Protein AF-0000000074718152 (afdb_homodimer)

Nearest PDB structures (foldseek):
  7m4s-assembly2_B  TM=8.478E-01  e=3.913E-24  Nostoc sp. PCC 7120 = FACHB-418
  5ig9-assembly2_C  TM=8.740E-01  e=2.166E-23  Microcystis aeruginosa MRC
  7m4s-assembly1_A  TM=8.460E-01  e=6.538E-24  Nostoc sp. PCC 7120 = FACHB-418
  5ig9-assembly4_F  TM=8.994E-01  e=2.822E-22  Microcystis aeruginosa MRC
  7mgv-assembly1_B  TM=8.398E-01  e=7.177E-23  Chryseobacterium gregarium DSM 19109

Solvent-accessible surface area (backbone atoms only — not comparable to full-atom values): 36479 Å² total; per-residue (Å²): 132,54,53,27,34,38,34,37,30,48,72,78,86,47,41,65,61,52,52,52,30,50,54,42,33,38,72,78,34,74,62,41,42,78,43,70,48,27,76,85,40,67,69,36,31,44,42,36,40,41,37,46,58,54,81,44,74,69,46,47,32,37,28,44,90,82,41,78,45,49,32,88,59,38,44,14,35,40,58,56,64,62,90,72,80,69,90,61,89,42,47,69,59,37,51,52,49,50,46,37,52,49,30,42,47,48,52,60,68,32,43,58,76,65,32,78,82,35,47,48,39,37,43,67,86,30,44,68,58,49,57,22,58,71,38,44,56,52,46,36,31,74,50,58,39,31,35,55,45,29,37,38,30,16,40,41,68,59,56,55,50,46,46,71,68,33,88,85,50,44,34,27,39,35,70,66,50,88,39,65,43,85,91,76,37,67,64,66,66,36,80,53,58,78,61,51,44,76,74,38,40,66,68,33,26,59,28,45,31,36,39,28,47,58,75,78,56,68,29,34,34,47,34,38,34,49,70,89,45,77,46,42,32,33,34,45,27,72,76,46,28,91,86,67,72,54,82,48,79,84,68,47,82,79,64,76,50,74,85,36,57,42,80,51,84,74,50,68,70,56,52,52,30,51,52,49,40,36,53,76,43,51,47,32,36,34,37,34,42,34,34,29,61,48,95,83,40,58,34,51,73,50,62,39,62,60,90,70,86,56,62,72,57,26,67,72,65,69,53,60,62,57,53,50,51,27,33,52,59,70,69,46,77,84,68,81,118,130,54,53,26,34,39,32,37,30,48,71,78,85,48,41,65,62,54,52,52,31,49,52,42,34,39,72,75,35,74,62,42,42,77,42,70,48,27,76,84,40,67,70,36,30,45,39,35,40,41,36,47,56,52,81,45,77,68,46,46,33,38,28,46,91,81,42,77,44,50,33,87,59,37,45,11,36,39,57,56,65,61,91,71,80,71,89,63,88,43,47,68,60,38,50,51,51,51,47,37,53,48,29,42,48,48,52,60,69,31,43,59,77,65,33,78,80,34,47,49,40,36,45,68,85,29,44,67,59,49,58,23,57,72,38,43,56,52,46,37,32,74,49,59,37,34,34,55,45,29,35,36,31,16,40,41,69,59,55,53,49,45,45,70,69,32,88,85,49,44,33,28,38,34,70,70,52,88,39,67,42,83,90,74,38,67,64,65,67,35,78,52,57,78,60,52,44,76,74,38,39,67,67,33,26,58,29,44,31,37,38,27,46,58,76,78,58,65,27,33,32,47,32,38,33,49,69,89,45,76,46,42,32,34,35,44,26,71,74,46,26,90,86,68,71,55,83,48,79,85,68,47,79,82,60,76,52,74,84,35,55,42,80,51,85,74,50,67,69,55,51,52,29,51,51,49,40,37,54,75,43,50,46,34,37,32,37,35,41,32,35,30,60,52,93,83,40,56,33,52,73,50,62,39,60,60,90,71,86,56,62,69,56,27,66,72,66,69,52,62,62,56,52,49,52,27,33,52,57,70,68,45,77,84,66,83,118

Sequence (674 aa):
MGKIILCIGNSVSYDCHIDSIEKHVKALDSEAKLVRLDIEVDSNFIQINTGGNPEKATSCFVIVDGERIPSESITSVWYFWMPCYPETDNLLEFMGKEFVTTEWGRVIRSLESYLPNARWINPVSSLDLAMRRPHQLLLAQQVGLTVPKSIITNNPAAVEKLFDEVETGRVVFKTLEQLFVPPNTMVFTKEIKREFVTQSPDSISKRPAIYQELVERISELRITIVGDELFVVRISSQVVGENNHRLDWRTCESKMERNCYSKAQIPESAKRRLLEFHKRAGLVFASYDLLERGEDDIVFLECNPCRVAWLWLEKCLSLTVTEHVACYLLGEHNSHEMGKIILCIGNSVSYDCHIDSIEKHVKALDSEAKLVRLDIEVDSNFIQINTGGNPEKATSCFVIVDGERIPSESITSVWYFWMPCYPETDNLLEFMGKEFVTTEWGRVIRSLESYLPNARWINPVSSLDLAMRRPHQLLLAQQVGLTVPKSIITNNPAAVEKLFDEVETGRVVFKTLEQLFVPPNTMVFTKEIKREFVTQSPDSISKRPAIYQELVERISELRITIVGDELFVVRISSQVVGENNHRLDWRTCESKMERNCYSKAQIPESAKRRLLEFHKRAGLVFASYDLLERGEDDIVFLECNPCRVAWLWLEKCLSLTVTEHVACYLLGEHNSHE

pLDDT: mean 85.92, std 15.7, range [30.72, 98.69]

Secondary structure (DSSP, 8-state):
---EEEEEE-TTTTHHHHHHHHHHHHHH-TT-EEEEEETT-TT-EEEEEEEESTTSPPEEEEEETTEEEEGGGEEEEEEE--PPPP--S-HHHHHHHHHHHHHHHHHHTTHHHH-TT-EEES-HHHHHHHT-HHHHHHHHHHTT-BEEEEEEES-HHHHHHHHHHSTT--EEEE-SS--EETTTEE---EEE-THHHHH-HHHHHTS-EEEEE----SEEEEEEEETTEEEEEEEESTTS-TTTT-S-GGG-SSTT-GGGEEE----HHHHHHHHHHHHHTT-SEEEEEEEEEETTEEEEEEEE-SS---HHHHHHHT--HHHHHHHHHHT------/---EEEEEE-TTTTHHHHHHHHHHHHHH-TT-EEEEEETT-TT-EEEEEEEESTTSPPEEEEEETTEEEEGGGEEEEEEE--PPPP--S-HHHHHHHHHHHHHHHHHHTTHHHH-TT-EEES-HHHHHHHT-HHHHHHHHHHTT-BEEEEEEES-HHHHHHHHHHSTT--EEEE-SS--EETTTEEPPPEEE-THHHHH-HHHHHTS-EEEEE----SEEEEEEEETTEEEEEEEESTTS-TTTT-S-GGG-SSTT-GGGEEE----HHHHHHHHHHHHHTT-SEEEEEEEEEETTEEEEEEEE-SS---HHHHHHHT--HHHHHHHHHHT------

Foldseek 3Di:
DAAEEEEEEAPPDCVVLVVLLQVLLCVVPVRYYYAYQHLPDPQKDKDWDDDDDPPDDIWIWIAGPNDTGTLARHAAYEYAYDDDQDPDPDPVVRVVSVVSVVVVVVVVLCVCVVNVRHHYQFNSVLCPQQLFQVSLVVLLVVLPFAAFDKDWALALVVLLVVLVVAPVSKKKWFARDQDQDPVRDTDDIGIDHSCVSVVCSVVSNVHITMIGDDDDFQWKWKWKAAALDIWIKTFGCCLVNDPPVDSDLVPSPVNPPLPGIETDDADPSVSVSVSVSCVVSRHRIWIWMWGHHDDRRIHGDGIGSHDDDCVSVCVSHVDCVSSSNSCVNSVHDPPPD/DAAEEEEEEAPPDCVVLVVLLQVLLCVVPVRYYYAYQHLPDPQKDKDWDDDDDPPDDIWIWIAGPRDTGTLARHAAYEYAYDDDQDDDPDPVVRVVSVVSVVVVVVVVLCVCVVNVRHHYQFNSVLCPQQLFQVSLVVLLVVLPFAAFDKDWALALVVLLVVLVVAPVSKKKWFARDQDQDPVRDTDDIGIDHSVCSVVCSVVSNVHITMIGDDDDFQWKWKWKAAALDIWIKTFGCCLVNDPPVDSDLVPSPVNPPLPGIETDDADPSVSVSVSVSCVVSRHRIWIWMWGHHDDRRIHGDGIGSHDDDCVSVCVSHVDCPSSSNSCVNSVHDPPPD

Structure (mmCIF, N/CA/C/O backbone):
data_AF-0000000074718152-model_v1
#
loop_
_entity.id
_entity.type
_entity.pdbx_description
1 polymer 'ATP-grasp domain-containing protein'
#
loop_
_atom_site.group_PDB
_atom_site.id
_atom_site.type_symbol
_atom_site.label_atom_id
_atom_site.label_alt_id
_atom_site.label_comp_id
_atom_site.label_asym_id
_atom_site.label_entity_id
_atom_site.label_seq_id
_atom_site.pdbx_PDB_ins_code
_atom_site.Cartn_x
_atom_site.Cartn_y
_atom_site.Cartn_z
_atom_site.occupancy
_atom_site.B_iso_or_equiv
_atom_site.auth_seq_id
_atom_site.auth_comp_id
_atom_site.auth_asym_id
_atom_site.auth_atom_id
_atom_site.pdbx_PDB_model_num
ATOM 1 N N . MET A 1 1 ? -29.859 -6.156 17.375 1 65.62 1 MET A N 1
ATOM 2 C CA . MET A 1 1 ? -29.734 -5.445 16.109 1 65.62 1 MET A CA 1
ATOM 3 C C . MET A 1 1 ? -28.953 -6.273 15.094 1 65.62 1 MET A C 1
ATOM 5 O O . MET A 1 1 ? -28.016 -6.984 15.461 1 65.62 1 MET A O 1
ATOM 9 N N . GLY A 1 2 ? -29.531 -6.371 13.906 1 85.06 2 GLY A N 1
ATOM 10 C CA . GLY A 1 2 ? -28.969 -7.273 12.906 1 85.06 2 GLY A CA 1
ATOM 11 C C . GLY A 1 2 ? -27.562 -6.906 12.484 1 85.06 2 GLY A C 1
ATOM 12 O O . GLY A 1 2 ? -27.141 -5.758 12.641 1 85.06 2 GLY A O 1
ATOM 13 N N . LYS A 1 3 ? -26.828 -7.863 12.188 1 93.25 3 LYS A N 1
ATOM 14 C CA . LYS A 1 3 ? -25.469 -7.688 11.695 1 93.25 3 LYS A CA 1
ATOM 15 C C . LYS A 1 3 ? -25.453 -6.82 10.438 1 93.25 3 LYS A C 1
ATOM 17 O O . LYS A 1 3 ? -26.312 -6.949 9.578 1 93.25 3 LYS A O 1
ATOM 22 N N . ILE A 1 4 ? -24.609 -5.855 10.43 1 97.5 4 ILE A N 1
ATOM 23 C CA . ILE A 1 4 ? -24.438 -5.008 9.25 1 97.5 4 ILE A CA 1
ATOM 24 C C . ILE A 1 4 ? -23.109 -5.344 8.562 1 97.5 4 ILE A C 1
ATOM 26 O O . ILE A 1 4 ? -22.047 -5.25 9.172 1 97.5 4 ILE A O 1
ATOM 30 N N . ILE A 1 5 ? -23.219 -5.719 7.301 1 97.31 5 ILE A N 1
ATOM 31 C CA . ILE A 1 5 ? -22.078 -6.062 6.465 1 97.31 5 ILE A CA 1
ATOM 32 C C . ILE A 1 5 ? -21.844 -4.965 5.43 1 97.31 5 ILE A C 1
ATOM 34 O O . ILE A 1 5 ? -22.719 -4.664 4.625 1 97.31 5 ILE A O 1
ATOM 38 N N . LEU A 1 6 ? -20.641 -4.375 5.473 1 96.69 6 LEU A N 1
ATOM 39 C CA . LEU A 1 6 ? -20.281 -3.369 4.48 1 96.69 6 LEU A CA 1
ATOM 40 C C . LEU A 1 6 ? -19.531 -4.004 3.316 1 96.69 6 LEU A C 1
ATOM 42 O O . LEU A 1 6 ? -18.5 -4.668 3.518 1 96.69 6 LEU A O 1
ATOM 46 N N . CYS A 1 7 ? -20.031 -3.883 2.145 1 93.88 7 CYS A N 1
ATOM 47 C CA . CYS A 1 7 ? -19.375 -4.309 0.919 1 93.88 7 CYS A CA 1
ATOM 48 C C . CYS A 1 7 ? -18.812 -3.111 0.162 1 93.88 7 CYS A C 1
ATOM 50 O O . CYS A 1 7 ? -19.562 -2.236 -0.274 1 93.88 7 CYS A O 1
ATOM 52 N N . ILE A 1 8 ? -17.484 -3.1 0.075 1 91.75 8 ILE A N 1
ATOM 53 C CA . ILE A 1 8 ? -16.828 -2.029 -0.669 1 91.75 8 ILE A CA 1
ATOM 54 C C . ILE A 1 8 ? -16.5 -2.514 -2.078 1 91.75 8 ILE A C 1
ATOM 56 O O . ILE A 1 8 ? -15.656 -3.404 -2.252 1 91.75 8 ILE A O 1
ATOM 60 N N . GLY A 1 9 ? -17.203 -2.02 -3.107 1 78.75 9 GLY A N 1
ATOM 61 C CA . GLY A 1 9 ? -16.984 -2.564 -4.438 1 78.75 9 GLY A CA 1
ATOM 62 C C . GLY A 1 9 ? -17.375 -1.601 -5.547 1 78.75 9 GLY A C 1
ATOM 63 O O . GLY A 1 9 ? -17.719 -0.45 -5.281 1 78.75 9 GLY A O 1
ATOM 64 N N . ASN A 1 10 ? -17 -1.998 -6.82 1 70.31 10 ASN A N 1
ATOM 65 C CA . ASN A 1 10 ? -17.422 -1.25 -8 1 70.31 10 ASN A CA 1
ATOM 66 C C . ASN A 1 10 ? -18.703 -1.818 -8.594 1 70.31 10 ASN A C 1
ATOM 68 O O . ASN A 1 10 ? -19 -3.004 -8.422 1 70.31 10 ASN A O 1
ATOM 72 N N . SER A 1 11 ? -19.703 -0.918 -8.977 1 57.75 11 SER A N 1
ATOM 73 C CA . SER A 1 11 ? -21.031 -1.254 -9.492 1 57.75 11 SER A CA 1
ATOM 74 C C . SER A 1 11 ? -20.953 -2.289 -10.609 1 57.75 11 SER A C 1
ATOM 76 O O . SER A 1 11 ? -21.75 -3.219 -10.656 1 57.75 11 SER A O 1
ATOM 78 N N . VAL A 1 12 ? -20.094 -2.068 -11.594 1 55.31 12 VAL A N 1
ATOM 79 C CA . VAL A 1 12 ? -20.406 -2.676 -12.883 1 55.31 12 VAL A CA 1
ATOM 80 C C . VAL A 1 12 ? -19.938 -4.129 -12.898 1 55.31 12 VAL A C 1
ATOM 82 O O . VAL A 1 12 ? -20.688 -5.027 -13.281 1 55.31 12 VAL A O 1
ATOM 85 N N . SER A 1 13 ? -18.797 -4.395 -12.555 1 53.06 13 SER A N 1
ATOM 86 C CA . SER A 1 13 ? -18.234 -5.668 -13 1 53.06 13 SER A CA 1
ATOM 87 C C . SER A 1 13 ? -18.469 -6.762 -11.961 1 53.06 13 SER A C 1
ATOM 89 O O . SER A 1 13 ? -18.516 -7.945 -12.305 1 53.06 13 SER A O 1
ATOM 91 N N . TYR A 1 14 ? -18.781 -6.379 -10.82 1 60.16 14 TYR A N 1
ATOM 92 C CA . TYR A 1 14 ? -18.797 -7.516 -9.898 1 60.16 14 TYR A CA 1
ATOM 93 C C . TYR A 1 14 ? -20.109 -7.566 -9.133 1 60.16 14 TYR A C 1
ATOM 95 O O . TYR A 1 14 ? -20.172 -8.109 -8.023 1 60.16 14 TYR A O 1
ATOM 103 N N . ASP A 1 15 ? -21 -7.219 -9.805 1 71.94 15 ASP A N 1
ATOM 104 C CA . ASP A 1 15 ? -22.344 -7.137 -9.227 1 71.94 15 ASP A CA 1
ATOM 105 C C . ASP A 1 15 ? -22.922 -8.523 -8.977 1 71.94 15 ASP A C 1
ATOM 107 O O . ASP A 1 15 ? -23.562 -8.758 -7.957 1 71.94 15 ASP A O 1
ATOM 111 N N . CYS A 1 16 ? -22.438 -9.469 -9.773 1 84 16 CYS A N 1
ATOM 112 C CA . CYS A 1 16 ? -23.047 -10.789 -9.617 1 84 16 CYS A CA 1
ATOM 113 C C . CYS A 1 16 ? -22.562 -11.461 -8.336 1 84 16 CYS A C 1
ATOM 115 O O . CYS A 1 16 ? -23.312 -12.18 -7.68 1 84 16 CYS A O 1
ATOM 117 N N . HIS A 1 17 ? -21.328 -11.289 -8.016 1 88.25 17 HIS A N 1
ATOM 118 C CA . HIS A 1 17 ? -20.797 -11.859 -6.777 1 88.25 17 HIS A CA 1
ATOM 119 C C . HIS A 1 17 ? -21.469 -11.227 -5.559 1 88.25 17 HIS A C 1
ATOM 121 O O . HIS A 1 17 ? -21.844 -11.938 -4.617 1 88.25 17 HIS A O 1
ATOM 127 N N . ILE A 1 18 ? -21.656 -9.977 -5.617 1 88.38 18 ILE A N 1
ATOM 128 C CA . ILE A 1 18 ? -22.266 -9.258 -4.504 1 88.38 18 ILE A CA 1
ATOM 129 C C . ILE A 1 18 ? -23.719 -9.727 -4.316 1 88.38 18 ILE A C 1
ATOM 131 O O . ILE A 1 18 ? -24.141 -9.984 -3.191 1 88.38 18 ILE A O 1
ATOM 135 N N . ASP A 1 19 ? -24.391 -9.859 -5.422 1 90.19 19 ASP A N 1
ATOM 136 C CA . ASP A 1 19 ? -25.781 -10.312 -5.375 1 90.19 19 ASP A CA 1
ATOM 137 C C . ASP A 1 19 ? -25.875 -11.711 -4.77 1 90.19 19 ASP A C 1
ATOM 139 O O . ASP A 1 19 ? -26.75 -11.984 -3.951 1 90.19 19 ASP A O 1
ATOM 143 N N . SER A 1 20 ? -24.984 -12.508 -5.215 1 92.31 20 SER A N 1
ATOM 144 C CA . SER A 1 20 ? -25 -13.883 -4.727 1 92.31 20 SER A CA 1
ATOM 145 C C . SER A 1 20 ? -24.703 -13.938 -3.23 1 92.31 20 SER A C 1
ATOM 147 O O . SER A 1 20 ? -25.375 -14.664 -2.492 1 92.31 20 SER A O 1
ATOM 149 N N . ILE A 1 21 ? -23.828 -13.18 -2.75 1 93.06 21 ILE A N 1
ATOM 150 C CA . ILE A 1 21 ? -23.469 -13.148 -1.334 1 93.06 21 ILE A CA 1
ATOM 151 C C . ILE A 1 21 ? -24.641 -12.594 -0.525 1 93.06 21 ILE A C 1
ATOM 153 O O . ILE A 1 21 ? -24.969 -13.117 0.542 1 93.06 21 ILE A O 1
ATOM 157 N N . GLU A 1 22 ? -25.203 -11.57 -1.042 1 93.25 22 GLU A N 1
ATOM 158 C CA . GLU A 1 22 ? -26.344 -10.977 -0.355 1 93.25 22 GLU A CA 1
ATOM 159 C C . GLU A 1 22 ? -27.484 -11.984 -0.176 1 93.25 22 GLU A C 1
ATOM 161 O O . GLU A 1 22 ? -28.094 -12.062 0.893 1 93.25 22 GLU A O 1
ATOM 166 N N . LYS A 1 23 ? -27.734 -12.719 -1.201 1 95.19 23 LYS A N 1
ATOM 167 C CA . LYS A 1 23 ? -28.781 -13.75 -1.135 1 95.19 23 LYS A CA 1
ATOM 168 C C . LYS A 1 23 ? -28.469 -14.773 -0.046 1 95.19 23 LYS A C 1
ATOM 170 O O . LYS A 1 23 ? -29.344 -15.141 0.734 1 95.19 23 LYS A O 1
ATOM 175 N N . HIS A 1 24 ? -27.25 -15.211 0.012 1 96.12 24 HIS A N 1
ATOM 176 C CA . HIS A 1 24 ? -26.859 -16.203 1.011 1 96.12 24 HIS A CA 1
ATOM 177 C C . HIS A 1 24 ? -26.906 -15.609 2.418 1 96.12 24 HIS A C 1
ATOM 179 O O . HIS A 1 24 ? -27.344 -16.281 3.357 1 96.12 24 HIS A O 1
ATOM 185 N N . VAL A 1 25 ? -26.5 -14.398 2.586 1 96.06 25 VAL A N 1
ATOM 186 C CA . VAL A 1 25 ? -26.547 -13.727 3.881 1 96.06 25 VAL A CA 1
ATOM 187 C C . VAL A 1 25 ? -27.969 -13.656 4.395 1 96.06 25 VAL A C 1
ATOM 189 O O . VAL A 1 25 ? -28.25 -14.008 5.543 1 96.06 25 VAL A O 1
ATOM 192 N N . LYS A 1 26 ? -28.875 -13.32 3.533 1 95.75 26 LYS A N 1
ATOM 193 C CA . LYS A 1 26 ? -30.281 -13.203 3.906 1 95.75 26 LYS A CA 1
ATOM 194 C C . LYS A 1 26 ? -30.875 -14.57 4.262 1 95.75 26 LYS A C 1
ATOM 196 O O . LYS A 1 26 ? -31.703 -14.68 5.168 1 95.75 26 LYS A O 1
ATOM 201 N N . ALA A 1 27 ? -30.453 -15.5 3.543 1 95.94 27 ALA A N 1
ATOM 202 C CA . ALA A 1 27 ? -30.938 -16.844 3.801 1 95.94 27 ALA A CA 1
ATOM 203 C C . ALA A 1 27 ? -30.453 -17.359 5.156 1 95.94 27 ALA A C 1
ATOM 205 O O . ALA A 1 27 ? -31.188 -18.062 5.859 1 95.94 27 ALA A O 1
ATOM 206 N N . LEU A 1 28 ? -29.312 -17.016 5.562 1 94.94 28 LEU A N 1
ATOM 207 C CA . LEU A 1 28 ? -28.703 -17.484 6.801 1 94.94 28 LEU A CA 1
ATOM 208 C C . LEU A 1 28 ? -29.172 -16.641 7.988 1 94.94 28 LEU A C 1
ATOM 210 O O . LEU A 1 28 ? -29.359 -17.172 9.086 1 94.94 28 LEU A O 1
ATOM 214 N N . ASP A 1 29 ? -29.297 -15.375 7.789 1 95.75 29 ASP A N 1
ATOM 215 C CA . ASP A 1 29 ? -29.734 -14.414 8.797 1 95.75 29 ASP A CA 1
ATOM 216 C C . ASP A 1 29 ? -30.609 -13.32 8.18 1 95.75 29 ASP A C 1
ATOM 218 O O . ASP A 1 29 ? -30.094 -12.344 7.641 1 95.75 29 ASP A O 1
ATOM 222 N N . SER A 1 30 ? -31.844 -13.414 8.359 1 94.31 30 SER A N 1
ATOM 223 C CA . SER A 1 30 ? -32.812 -12.531 7.719 1 94.31 30 SER A CA 1
ATOM 224 C C . SER A 1 30 ? -32.719 -11.117 8.273 1 94.31 30 SER A C 1
ATOM 226 O O . SER A 1 30 ? -33.188 -10.164 7.645 1 94.31 30 SER A O 1
ATOM 228 N N . GLU A 1 31 ? -32.094 -10.969 9.398 1 95.75 31 GLU A N 1
ATOM 229 C CA . GLU A 1 31 ? -32 -9.656 10.031 1 95.75 31 GLU A CA 1
ATOM 230 C C . GLU A 1 31 ? -30.719 -8.938 9.617 1 95.75 31 GLU A C 1
ATOM 232 O O . GLU A 1 31 ? -30.578 -7.738 9.844 1 95.75 31 GLU A O 1
ATOM 237 N N . ALA A 1 32 ? -29.844 -9.727 9 1 96.38 32 ALA A N 1
ATOM 238 C CA . ALA A 1 32 ? -28.594 -9.125 8.578 1 96.38 32 ALA A CA 1
ATOM 239 C C . ALA A 1 32 ? -28.797 -8.211 7.375 1 96.38 32 ALA A C 1
ATOM 241 O O . ALA A 1 32 ? -29.703 -8.43 6.566 1 96.38 32 ALA A O 1
ATOM 242 N N . LYS A 1 33 ? -27.984 -7.184 7.293 1 95.38 33 LYS A N 1
ATOM 243 C CA . LYS A 1 33 ? -28.078 -6.215 6.203 1 95.38 33 LYS A CA 1
ATOM 244 C C . LYS A 1 33 ? -26.719 -6.062 5.504 1 95.38 33 LYS A C 1
ATOM 246 O O . LYS A 1 33 ? -25.688 -5.902 6.156 1 95.38 33 LYS A O 1
ATOM 251 N N . LEU A 1 34 ? -26.766 -6.18 4.199 1 94.19 34 LEU A N 1
ATOM 252 C CA . LEU A 1 34 ? -25.594 -5.887 3.383 1 94.19 34 LEU A CA 1
ATOM 253 C C . LEU A 1 34 ? -25.672 -4.484 2.793 1 94.19 34 LEU A C 1
ATOM 255 O O . LEU A 1 34 ? -26.641 -4.152 2.104 1 94.19 34 LEU A O 1
ATOM 259 N N . VAL A 1 35 ? -24.719 -3.68 3.102 1 94.5 35 VAL A N 1
ATOM 260 C CA . VAL A 1 35 ? -24.641 -2.307 2.617 1 94.5 35 VAL A CA 1
ATOM 261 C C . VAL A 1 35 ? -23.531 -2.199 1.559 1 94.5 35 VAL A C 1
ATOM 263 O O . VAL A 1 35 ? -22.375 -2.516 1.825 1 94.5 35 VAL A O 1
ATOM 266 N N . ARG A 1 36 ? -23.938 -1.733 0.403 1 92.06 36 ARG A N 1
ATOM 267 C CA . ARG A 1 36 ? -22.984 -1.629 -0.701 1 92.06 36 ARG A CA 1
ATOM 268 C C . ARG A 1 36 ? -22.469 -0.201 -0.85 1 92.06 36 ARG A C 1
ATOM 270 O O . ARG A 1 36 ? -23.203 0.689 -1.273 1 92.06 36 ARG A O 1
ATOM 277 N N . LEU A 1 37 ? -21.266 0.008 -0.509 1 92.81 37 LEU A N 1
ATOM 278 C CA . LEU A 1 37 ? -20.609 1.281 -0.785 1 92.81 37 LEU A CA 1
ATOM 279 C C . LEU A 1 37 ? -19.906 1.251 -2.141 1 92.81 37 LEU A C 1
ATOM 281 O O . LEU A 1 37 ? -18.875 0.583 -2.301 1 92.81 37 LEU A O 1
ATOM 285 N N . ASP A 1 38 ? -20.469 1.924 -3.053 1 89.12 38 ASP A N 1
ATOM 286 C CA . ASP A 1 38 ? -19.953 2.039 -4.41 1 89.12 38 ASP A CA 1
ATOM 287 C C . ASP A 1 38 ? -19.406 3.445 -4.676 1 89.12 38 ASP A C 1
ATOM 289 O O . ASP A 1 38 ? -20.172 4.414 -4.68 1 89.12 38 ASP A O 1
ATOM 293 N N . ILE A 1 39 ? -18.141 3.525 -4.969 1 85.88 39 ILE A N 1
ATOM 294 C CA . ILE A 1 39 ? -17.484 4.828 -5.07 1 85.88 39 ILE A CA 1
ATOM 295 C C . ILE A 1 39 ? -17.922 5.523 -6.359 1 85.88 39 ILE A C 1
ATOM 297 O O . ILE A 1 39 ? -17.703 6.727 -6.52 1 85.88 39 ILE A O 1
ATOM 301 N N . GLU A 1 40 ? -18.516 4.758 -7.234 1 84.06 40 GLU A N 1
ATOM 302 C CA . GLU A 1 40 ? -18.953 5.328 -8.508 1 84.06 40 GLU A CA 1
ATOM 303 C C . GLU A 1 40 ? -20.375 5.883 -8.414 1 84.06 40 GLU A C 1
ATOM 305 O O . GLU A 1 40 ? -20.859 6.508 -9.359 1 84.06 40 GLU A O 1
ATOM 310 N N . VAL A 1 41 ? -21 5.621 -7.348 1 88 41 VAL A N 1
ATOM 311 C CA . VAL A 1 41 ? -22.359 6.133 -7.129 1 88 41 VAL A CA 1
ATOM 312 C C . VAL A 1 41 ? -22.281 7.473 -6.398 1 88 41 VAL A C 1
ATOM 314 O O . VAL A 1 41 ? -21.844 7.535 -5.246 1 88 41 VAL A O 1
ATOM 317 N N . ASP A 1 42 ? -22.797 8.492 -6.957 1 85.75 42 ASP A N 1
ATOM 318 C CA . ASP A 1 42 ? -22.641 9.859 -6.48 1 85.75 42 ASP A CA 1
ATOM 319 C C . ASP A 1 42 ? -23.344 10.062 -5.145 1 85.75 42 ASP A C 1
ATOM 321 O O . ASP A 1 42 ? -23 10.977 -4.387 1 85.75 42 ASP A O 1
ATOM 325 N N . SER A 1 43 ? -24.328 9.195 -4.859 1 90.44 43 SER A N 1
ATOM 326 C CA . SER A 1 43 ? -25.094 9.383 -3.637 1 90.44 43 SER A CA 1
ATOM 327 C C . SER A 1 43 ? -24.531 8.562 -2.488 1 90.44 43 SER A C 1
ATOM 329 O O . SER A 1 43 ? -25.109 8.523 -1.398 1 90.44 43 SER A O 1
ATOM 331 N N . ASN A 1 44 ? -23.453 7.855 -2.732 1 93.69 44 ASN A N 1
ATOM 332 C CA . ASN A 1 44 ? -22.734 7.168 -1.664 1 93.69 44 ASN A CA 1
ATOM 333 C C . ASN A 1 44 ? -21.656 8.062 -1.053 1 93.69 44 ASN A C 1
ATOM 335 O O . ASN A 1 44 ? -20.844 8.641 -1.773 1 93.69 44 ASN A O 1
ATOM 339 N N . PHE A 1 45 ? -21.734 8.203 0.261 1 96.12 45 PHE A N 1
ATOM 340 C CA . PHE A 1 45 ? -20.797 9.102 0.935 1 96.12 45 PHE A CA 1
ATOM 341 C C . PHE A 1 45 ? -20.094 8.391 2.082 1 96.12 45 PHE A C 1
ATOM 343 O O . PHE A 1 45 ? -20.625 7.418 2.633 1 96.12 45 PHE A O 1
ATOM 350 N N . ILE A 1 46 ? -18.969 8.859 2.379 1 97.12 46 ILE A N 1
ATOM 351 C CA . ILE A 1 46 ? -18.25 8.531 3.6 1 97.12 46 ILE A CA 1
ATOM 352 C C . ILE A 1 46 ? -17.938 9.805 4.379 1 97.12 46 ILE A C 1
ATOM 354 O O . ILE A 1 46 ? -17.75 10.867 3.789 1 97.12 46 ILE A O 1
ATOM 358 N N . GLN A 1 47 ? -17.953 9.688 5.625 1 97.12 47 GLN A N 1
ATOM 359 C CA . GLN A 1 47 ? -17.625 10.844 6.453 1 97.12 47 GLN A CA 1
ATOM 360 C C . GLN A 1 47 ? -16.844 10.43 7.695 1 97.12 47 GLN A C 1
ATOM 362 O O . GLN A 1 47 ? -17.281 9.547 8.445 1 97.12 47 GLN A O 1
ATOM 367 N N . ILE A 1 48 ? -15.758 11.016 7.852 1 96.75 48 ILE A N 1
ATOM 368 C CA . ILE A 1 48 ? -14.922 10.891 9.039 1 96.75 48 ILE A CA 1
ATOM 369 C C . ILE A 1 48 ? -14.797 12.25 9.727 1 96.75 48 ILE A C 1
ATOM 371 O O . ILE A 1 48 ? -14.383 13.227 9.109 1 96.75 48 ILE A O 1
ATOM 375 N N . ASN A 1 49 ? -15.195 12.297 10.891 1 94.5 49 ASN A N 1
ATOM 376 C CA . ASN A 1 49 ? -15.086 13.508 11.695 1 94.5 49 ASN A CA 1
ATOM 377 C C . ASN A 1 49 ? -13.977 13.383 12.742 1 94.5 49 ASN A C 1
ATOM 379 O O . ASN A 1 49 ? -13.891 12.367 13.438 1 94.5 49 ASN A O 1
ATOM 383 N N . THR A 1 50 ? -13.148 14.367 12.609 1 89.12 50 THR A N 1
ATOM 384 C CA . THR A 1 50 ? -12.125 14.461 13.641 1 89.12 50 THR A CA 1
ATOM 385 C C . THR A 1 50 ? -12.078 15.867 14.227 1 89.12 50 THR A C 1
ATOM 387 O O . THR A 1 50 ? -12.57 16.812 13.617 1 89.12 50 THR A O 1
ATOM 390 N N . GLY A 1 51 ? -11.477 15.93 15.367 1 80.56 51 GLY A N 1
ATOM 391 C CA . GLY A 1 51 ? -11.219 17.297 15.758 1 80.56 51 GLY A CA 1
ATOM 392 C C . GLY A 1 51 ? -11.602 17.594 17.203 1 80.56 51 GLY A C 1
ATOM 393 O O . GLY A 1 51 ? -12.398 16.859 17.797 1 80.56 51 GLY A O 1
ATOM 394 N N . GLY A 1 52 ? -11.109 18.594 17.781 1 63.31 52 GLY A N 1
ATOM 395 C CA . GLY A 1 52 ? -11.234 19.219 19.078 1 63.31 52 GLY A CA 1
ATOM 396 C C . GLY A 1 52 ? -10.352 18.578 20.141 1 63.31 52 GLY A C 1
ATOM 397 O O . GLY A 1 52 ? -9.281 18.062 19.828 1 63.31 52 GLY A O 1
ATOM 398 N N . ASN A 1 53 ? -10.844 18.719 21.344 1 59.25 53 ASN A N 1
ATOM 399 C CA . ASN A 1 53 ? -10.148 18.203 22.516 1 59.25 53 ASN A CA 1
ATOM 400 C C . ASN A 1 53 ? -10.141 16.672 22.516 1 59.25 53 ASN A C 1
ATOM 402 O O . ASN A 1 53 ? -11.086 16.031 22.047 1 59.25 53 ASN A O 1
ATOM 406 N N . PRO A 1 54 ? -8.828 16.062 22.609 1 58.69 54 PRO A N 1
ATOM 407 C CA . PRO A 1 54 ? -8.672 14.602 22.672 1 58.69 54 PRO A CA 1
ATOM 408 C C . PRO A 1 54 ? -9.891 13.906 23.25 1 58.69 54 PRO A C 1
ATOM 410 O O . PRO A 1 54 ? -10.117 12.719 23 1 58.69 54 PRO A O 1
ATOM 413 N N . GLU A 1 55 ? -10.672 14.695 23.953 1 55.06 55 GLU A N 1
ATOM 414 C CA . GLU A 1 55 ? -11.82 14.055 24.578 1 55.06 55 GLU A CA 1
ATOM 415 C C . GLU A 1 55 ? -12.945 13.82 23.578 1 55.06 55 GLU A C 1
ATOM 417 O O . GLU A 1 55 ? -13.867 13.047 23.828 1 55.06 55 GLU A O 1
ATOM 422 N N . LYS A 1 56 ? -12.812 14.695 22.531 1 62.12 56 LYS A N 1
ATOM 423 C CA . LYS A 1 56 ? -13.914 14.523 21.594 1 62.12 56 LYS A CA 1
ATOM 424 C C . LYS A 1 56 ? -13.648 13.367 20.641 1 62.12 56 LYS A C 1
ATOM 426 O O . LYS A 1 56 ? -12.523 13.195 20.172 1 62.12 56 LYS A O 1
ATOM 431 N N . ALA A 1 57 ? -14.641 12.523 20.531 1 67.75 57 ALA A N 1
ATOM 432 C CA . ALA A 1 57 ? -14.547 11.211 19.906 1 67.75 57 ALA A CA 1
ATOM 433 C C . ALA A 1 57 ? -14.539 11.336 18.375 1 67.75 57 ALA A C 1
ATOM 435 O O . ALA A 1 57 ? -15.188 12.219 17.828 1 67.75 57 ALA A O 1
ATOM 436 N N . THR A 1 58 ? -13.586 10.859 17.656 1 85.88 58 THR A N 1
ATOM 437 C CA . THR A 1 58 ? -13.586 10.594 16.219 1 85.88 58 THR A CA 1
ATOM 438 C C . THR A 1 58 ? -14.789 9.734 15.828 1 85.88 58 THR A C 1
ATOM 440 O O . THR A 1 58 ? -15.203 8.859 16.594 1 85.88 58 THR A O 1
ATOM 443 N N . SER A 1 59 ? -15.516 10.203 14.836 1 92.38 59 SER A N 1
ATOM 444 C CA . SER A 1 59 ? -16.594 9.367 14.32 1 92.38 59 SER A CA 1
ATOM 445 C C . SER A 1 59 ? -16.406 9.055 12.844 1 92.38 59 SER A C 1
ATOM 447 O O . SER A 1 59 ? -15.703 9.781 12.141 1 92.38 59 SER A O 1
ATOM 449 N N . CYS A 1 60 ? -16.969 7.961 12.453 1 96 60 CYS A N 1
ATOM 450 C CA . CYS A 1 60 ? -16.922 7.504 11.07 1 96 60 CYS A CA 1
ATOM 451 C C . CYS A 1 60 ? -18.234 6.848 10.672 1 96 60 CYS A C 1
ATOM 453 O O . CYS A 1 60 ? -18.781 6.035 11.422 1 96 60 CYS A O 1
ATOM 455 N N . PHE A 1 61 ? -18.781 7.254 9.547 1 96.31 61 PHE A N 1
ATOM 456 C CA . PHE A 1 61 ? -19.969 6.586 9.039 1 96.31 61 PHE A CA 1
ATOM 457 C C . PHE A 1 61 ? -20.031 6.656 7.52 1 96.31 61 PHE A C 1
ATOM 459 O O . PHE A 1 61 ? -19.344 7.469 6.902 1 96.31 61 PHE A O 1
ATOM 466 N N . VAL A 1 62 ? -20.781 5.773 6.934 1 96.31 62 VAL A N 1
ATOM 467 C CA . VAL A 1 62 ? -21.094 5.801 5.508 1 96.31 62 VAL A CA 1
ATOM 468 C C . VAL A 1 62 ? -22.578 6.145 5.312 1 96.31 62 VAL A C 1
ATOM 470 O O . VAL A 1 62 ? -23.391 5.93 6.207 1 96.31 62 VAL A O 1
ATOM 473 N N . ILE A 1 63 ? -22.812 6.781 4.207 1 96.5 63 ILE A N 1
ATOM 474 C CA . ILE A 1 63 ? -24.188 7.055 3.797 1 96.5 63 ILE A CA 1
ATOM 475 C C . ILE A 1 63 ? -24.469 6.375 2.459 1 96.5 63 ILE A C 1
ATOM 477 O O . ILE A 1 63 ? -23.859 6.699 1.445 1 96.5 63 ILE A O 1
ATOM 481 N N . VAL A 1 64 ? -25.328 5.461 2.498 1 94.31 64 VAL A N 1
ATOM 482 C CA . VAL A 1 64 ? -25.719 4.711 1.312 1 94.31 64 VAL A CA 1
ATOM 483 C C . VAL A 1 64 ? -27.25 4.727 1.185 1 94.31 64 VAL A C 1
ATOM 485 O O . VAL A 1 64 ? -27.953 4.41 2.141 1 94.31 64 VAL A O 1
ATOM 488 N N . ASP A 1 65 ? -27.734 5.129 0.003 1 88.75 65 ASP A N 1
ATOM 489 C CA . ASP A 1 65 ? -29.172 5.23 -0.266 1 88.75 65 ASP A CA 1
ATOM 490 C C . ASP A 1 65 ? -29.859 6.086 0.792 1 88.75 65 ASP A C 1
ATOM 492 O O . ASP A 1 65 ? -30.938 5.719 1.285 1 88.75 65 ASP A O 1
ATOM 496 N N . GLY A 1 66 ? -29.172 7.031 1.25 1 91.62 66 GLY A N 1
ATOM 497 C CA . GLY A 1 66 ? -29.75 7.988 2.186 1 91.62 66 GLY A CA 1
ATOM 498 C C . GLY A 1 66 ? -29.656 7.535 3.631 1 91.62 66 GLY A C 1
ATOM 499 O O . GLY A 1 66 ? -30.016 8.281 4.543 1 91.62 66 GLY A O 1
ATOM 500 N N . GLU A 1 67 ? -29.203 6.387 3.832 1 95 67 GLU A N 1
ATOM 501 C CA . GLU A 1 67 ? -29.109 5.855 5.188 1 95 67 GLU A CA 1
ATOM 502 C C . GLU A 1 67 ? -27.703 6.031 5.75 1 95 67 GLU A C 1
ATOM 504 O O . GLU A 1 67 ? -26.719 5.684 5.094 1 95 67 GLU A O 1
ATOM 509 N N . ARG A 1 68 ? -27.672 6.559 6.93 1 96.62 68 ARG A N 1
ATOM 510 C CA . ARG A 1 68 ? -26.406 6.73 7.641 1 96.62 68 ARG A CA 1
ATOM 511 C C . ARG A 1 68 ? -26.078 5.488 8.461 1 96.62 68 ARG A C 1
ATOM 513 O O . ARG A 1 68 ? -26.859 5.055 9.297 1 96.62 68 ARG A O 1
ATOM 520 N N . ILE A 1 69 ? -24.953 4.938 8.266 1 96.94 69 ILE A N 1
ATOM 521 C CA . ILE A 1 69 ? -24.5 3.736 8.969 1 96.94 69 ILE A CA 1
ATOM 522 C C . ILE A 1 69 ? -23.203 4.027 9.719 1 96.94 69 ILE A C 1
ATOM 524 O O . ILE A 1 69 ? -22.141 4.121 9.117 1 96.94 69 ILE A O 1
ATOM 528 N N . PRO A 1 70 ? -23.297 4.09 11.047 1 96.44 70 PRO A N 1
ATOM 529 C CA . PRO A 1 70 ? -22.094 4.332 11.828 1 96.44 70 PRO A CA 1
ATOM 530 C C . PRO A 1 70 ? -21.109 3.162 11.773 1 96.44 70 PRO A C 1
ATOM 532 O O . PRO A 1 70 ? -21.531 2.002 11.734 1 96.44 70 PRO A O 1
ATOM 535 N N . SER A 1 71 ? -19.859 3.508 11.82 1 94.94 71 SER A N 1
ATOM 536 C CA . SER A 1 71 ? -18.828 2.496 11.719 1 94.94 71 SER A CA 1
ATOM 537 C C . SER A 1 71 ? -18.938 1.466 12.836 1 94.94 71 SER A C 1
ATOM 539 O O . SER A 1 71 ? -18.688 0.279 12.625 1 94.94 71 SER A O 1
ATOM 541 N N . GLU A 1 72 ? -19.375 1.836 14.016 1 93.69 72 GLU A N 1
ATOM 542 C CA . GLU A 1 72 ? -19.469 0.962 15.18 1 93.69 72 GLU A CA 1
ATOM 543 C C . GLU A 1 72 ? -20.516 -0.129 14.969 1 93.69 72 GLU A C 1
ATOM 545 O O . GLU A 1 72 ? -20.484 -1.165 15.633 1 93.69 72 GLU A O 1
ATOM 550 N N . SER A 1 73 ? -21.438 0.163 14.062 1 96.25 73 SER A N 1
ATOM 551 C CA . SER A 1 73 ? -22.5 -0.797 13.828 1 96.25 73 SER A CA 1
ATOM 552 C C . SER A 1 73 ? -22.094 -1.843 12.797 1 96.25 73 SER A C 1
ATOM 554 O O . SER A 1 73 ? -22.766 -2.867 12.641 1 96.25 73 SER A O 1
ATOM 556 N N . ILE A 1 74 ? -21.031 -1.609 12.109 1 97.5 74 ILE A N 1
ATOM 557 C CA . ILE A 1 74 ? -20.578 -2.516 11.062 1 97.5 74 ILE A CA 1
ATOM 558 C C . ILE A 1 74 ? -19.828 -3.695 11.68 1 97.5 74 ILE A C 1
ATOM 560 O O . ILE A 1 74 ? -18.828 -3.506 12.375 1 97.5 74 ILE A O 1
ATOM 564 N N . THR A 1 75 ? -20.281 -4.895 11.383 1 97.56 75 THR A N 1
ATOM 565 C CA . THR A 1 75 ? -19.719 -6.074 12.023 1 97.56 75 THR A CA 1
ATOM 566 C C . THR A 1 75 ? -18.688 -6.734 11.109 1 97.56 75 THR A C 1
ATOM 568 O O . THR A 1 75 ? -17.812 -7.457 11.578 1 97.56 75 THR A O 1
ATOM 571 N N . SER A 1 76 ? -18.844 -6.543 9.828 1 97.75 76 SER A N 1
ATOM 572 C CA . SER A 1 76 ? -17.906 -7.125 8.875 1 97.75 76 SER A CA 1
ATOM 573 C C . SER A 1 76 ? -17.797 -6.281 7.613 1 97.75 76 SER A C 1
ATOM 575 O O . SER A 1 76 ? -18.703 -5.492 7.312 1 97.75 76 SER A O 1
ATOM 577 N N . VAL A 1 77 ? -16.672 -6.441 6.953 1 96.94 77 VAL A N 1
ATOM 578 C CA . VAL A 1 77 ? -16.406 -5.719 5.711 1 96.94 77 VAL A CA 1
ATOM 579 C C . VAL A 1 77 ? -15.914 -6.691 4.641 1 96.94 77 VAL A C 1
ATOM 581 O O . VAL A 1 77 ? -14.984 -7.461 4.879 1 96.94 77 VAL A O 1
ATOM 584 N N . TRP A 1 78 ? -16.547 -6.703 3.527 1 94.38 78 TRP A N 1
ATOM 585 C CA . TRP A 1 78 ? -16.062 -7.383 2.334 1 94.38 78 TRP A CA 1
ATOM 586 C C . TRP A 1 78 ? -15.422 -6.395 1.366 1 94.38 78 TRP A C 1
ATOM 588 O O . TRP A 1 78 ? -16.125 -5.633 0.692 1 94.38 78 TRP A O 1
ATOM 598 N N . TYR A 1 79 ? -14.102 -6.406 1.396 1 91.69 79 TYR A N 1
ATOM 599 C CA . TYR A 1 79 ? -13.344 -5.543 0.494 1 91.69 79 TYR A CA 1
ATOM 600 C C . TYR A 1 79 ? -13.242 -6.16 -0.895 1 91.69 79 TYR A C 1
ATOM 602 O O . TYR A 1 79 ? -12.43 -7.059 -1.125 1 91.69 79 TYR A O 1
ATOM 610 N N . PHE A 1 80 ? -14.039 -5.66 -1.81 1 83.06 80 PHE A N 1
ATOM 611 C CA . PHE A 1 80 ? -14.156 -6.215 -3.152 1 83.06 80 PHE A CA 1
ATOM 612 C C . PHE A 1 80 ? -13.891 -5.148 -4.207 1 83.06 80 PHE A C 1
ATOM 614 O O . PHE A 1 80 ? -14.273 -5.309 -5.367 1 83.06 80 PHE A O 1
ATOM 621 N N . TRP A 1 81 ? -13.195 -4.117 -3.865 1 75.75 81 TRP A N 1
ATOM 622 C CA . TRP A 1 81 ? -12.977 -2.984 -4.758 1 75.75 81 TRP A CA 1
ATOM 623 C C . TRP A 1 81 ? -11.852 -3.279 -5.746 1 75.75 81 TRP A C 1
ATOM 625 O O . TRP A 1 81 ? -10.75 -3.656 -5.348 1 75.75 81 TRP A O 1
ATOM 635 N N . MET A 1 82 ? -12.227 -3.172 -7.105 1 68.12 82 MET A N 1
ATOM 636 C CA . MET A 1 82 ? -11.305 -3.34 -8.219 1 68.12 82 MET A CA 1
ATOM 637 C C . MET A 1 82 ? -11.227 -2.07 -9.062 1 68.12 82 MET A C 1
ATOM 639 O O . MET A 1 82 ? -12.039 -1.864 -9.961 1 68.12 82 MET A O 1
ATOM 643 N N . PRO A 1 83 ? -10.25 -1.214 -8.672 1 65.81 83 PRO A N 1
ATOM 644 C CA . PRO A 1 83 ? -10.211 -0.028 -9.531 1 65.81 83 PRO A CA 1
ATOM 645 C C . PRO A 1 83 ? -10 -0.373 -11 1 65.81 83 PRO A C 1
ATOM 647 O O . PRO A 1 83 ? -9.219 -1.277 -11.32 1 65.81 83 PRO A O 1
ATOM 650 N N . CYS A 1 84 ? -10.953 0.14 -11.844 1 63.22 84 CYS A N 1
ATOM 651 C CA . CYS A 1 84 ? -10.852 -0.063 -13.289 1 63.22 84 CYS A CA 1
ATOM 652 C C . CYS A 1 84 ? -9.992 1.02 -13.93 1 63.22 84 CYS A C 1
ATOM 654 O O . CYS A 1 84 ? -9.93 2.145 -13.43 1 63.22 84 CYS A O 1
ATOM 656 N N . TYR A 1 85 ? -9.266 0.594 -14.883 1 65.81 85 TYR A N 1
ATOM 657 C CA . TYR A 1 85 ? -8.562 1.588 -15.688 1 65.81 85 TYR A CA 1
ATOM 658 C C . TYR A 1 85 ? -9.547 2.475 -16.438 1 65.81 85 TYR A C 1
ATOM 660 O O . TYR A 1 85 ? -10.5 1.98 -17.047 1 65.81 85 TYR A O 1
ATOM 668 N N . PRO A 1 86 ? -9.266 3.746 -16.297 1 72.25 86 PRO A N 1
ATOM 669 C CA . PRO A 1 86 ? -10.156 4.652 -17.031 1 72.25 86 PRO A CA 1
ATOM 670 C C . PRO A 1 86 ? -10.117 4.434 -18.547 1 72.25 86 PRO A C 1
ATOM 672 O O . PRO A 1 86 ? -9.039 4.301 -19.125 1 72.25 86 PRO A O 1
ATOM 675 N N . GLU A 1 87 ? -11.266 4.312 -19.062 1 76.81 87 GLU A N 1
ATOM 676 C CA . GLU A 1 87 ? -11.359 4.195 -20.516 1 76.81 87 GLU A CA 1
ATOM 677 C C . GLU A 1 87 ? -11.367 5.57 -21.188 1 76.81 87 GLU A C 1
ATOM 679 O O . GLU A 1 87 ? -12.43 6.18 -21.344 1 76.81 87 GLU A O 1
ATOM 684 N N . THR A 1 88 ? -10.258 6.047 -21.516 1 81.81 88 THR A N 1
ATOM 685 C CA . THR A 1 88 ? -10.133 7.328 -22.203 1 81.81 88 THR A CA 1
ATOM 686 C C . THR A 1 88 ? -8.812 7.402 -22.969 1 81.81 88 THR A C 1
ATOM 688 O O . THR A 1 88 ? -7.836 6.754 -22.594 1 81.81 88 THR A O 1
ATOM 691 N N . ASP A 1 89 ? -8.922 8.125 -24 1 81.56 89 ASP A N 1
ATOM 692 C CA . ASP A 1 89 ? -7.707 8.359 -24.781 1 81.56 89 ASP A CA 1
ATOM 693 C C . ASP A 1 89 ? -7.109 9.727 -24.469 1 81.56 89 ASP A C 1
ATOM 695 O O . ASP A 1 89 ? -6.105 10.125 -25.062 1 81.56 89 ASP A O 1
ATOM 699 N N . ASN A 1 90 ? -7.727 10.352 -23.578 1 85.88 90 ASN A N 1
ATOM 700 C CA . ASN A 1 90 ? -7.281 11.68 -23.188 1 85.88 90 ASN A CA 1
ATOM 701 C C . ASN A 1 90 ? -6.504 11.648 -21.875 1 85.88 90 ASN A C 1
ATOM 703 O O . ASN A 1 90 ? -7.012 11.164 -20.859 1 85.88 90 ASN A O 1
ATOM 707 N N . LEU A 1 91 ? -5.316 12.18 -21.938 1 84.38 91 LEU A N 1
ATOM 708 C CA . LEU A 1 91 ? -4.418 12.109 -20.781 1 84.38 91 LEU A CA 1
ATOM 709 C C . LEU A 1 91 ? -5.016 12.844 -19.594 1 84.38 91 LEU A C 1
ATOM 711 O O . LEU A 1 91 ? -4.969 12.344 -18.469 1 84.38 91 LEU A O 1
ATOM 715 N N . LEU A 1 92 ? -5.539 13.992 -19.828 1 83.25 92 LEU A N 1
ATOM 716 C CA . LEU A 1 92 ? -6.09 14.781 -18.734 1 83.25 92 LEU A CA 1
ATOM 717 C C . LEU A 1 92 ? -7.273 14.07 -18.094 1 83.25 92 LEU A C 1
ATOM 719 O O . LEU A 1 92 ? -7.402 14.055 -16.859 1 83.25 92 LEU A O 1
ATOM 723 N N . GLU A 1 93 ? -8.055 13.531 -18.891 1 85.56 93 GLU A N 1
ATOM 724 C CA . GLU A 1 93 ? -9.18 12.766 -18.391 1 85.56 93 GLU A CA 1
ATOM 725 C C . GLU A 1 93 ? -8.711 11.531 -17.609 1 85.56 93 GLU A C 1
ATOM 727 O O . GLU A 1 93 ? -9.258 11.203 -16.562 1 85.56 93 GLU A O 1
ATOM 732 N N . PHE A 1 94 ? -7.727 11 -18.156 1 85.06 94 PHE A N 1
ATOM 733 C CA . PHE A 1 94 ? -7.133 9.836 -17.5 1 85.06 94 PHE A CA 1
ATOM 734 C C . PHE A 1 94 ? -6.609 10.203 -16.125 1 85.06 94 PHE A C 1
ATOM 736 O O . PHE A 1 94 ? -6.926 9.531 -15.133 1 85.06 94 PHE A O 1
ATOM 743 N N . MET A 1 95 ? -5.949 11.195 -16.094 1 83.38 95 MET A N 1
ATOM 744 C CA . MET A 1 95 ? -5.348 11.641 -14.836 1 83.38 95 MET A CA 1
ATOM 745 C C . MET A 1 95 ? -6.422 12.023 -13.82 1 83.38 95 MET A C 1
ATOM 747 O O . MET A 1 95 ? -6.273 11.75 -12.633 1 83.38 95 MET A O 1
ATOM 751 N N . GLY A 1 96 ? -7.43 12.625 -14.297 1 84.31 96 GLY A N 1
ATOM 752 C CA . GLY A 1 96 ? -8.539 12.969 -13.422 1 84.31 96 GLY A CA 1
ATOM 753 C C . GLY A 1 96 ? -9.203 11.758 -12.789 1 84.31 96 GLY A C 1
ATOM 754 O O . GLY A 1 96 ? -9.453 11.742 -11.578 1 84.31 96 GLY A O 1
ATOM 755 N N . LYS A 1 97 ? -9.391 10.812 -13.586 1 85 97 LYS A N 1
ATOM 756 C CA . LYS A 1 97 ? -10.023 9.594 -13.102 1 85 97 LYS A CA 1
ATOM 757 C C . LYS A 1 97 ? -9.102 8.844 -12.141 1 85 97 LYS A C 1
ATOM 759 O O . LYS A 1 97 ? -9.555 8.305 -11.125 1 85 97 LYS A O 1
ATOM 764 N N . GLU A 1 98 ? -7.918 8.812 -12.492 1 84.38 98 GLU A N 1
ATOM 765 C CA . GLU A 1 98 ? -6.93 8.188 -11.617 1 84.38 98 GLU A CA 1
ATOM 766 C C . GLU A 1 98 ? -6.855 8.906 -10.266 1 84.38 98 GLU A C 1
ATOM 768 O O . GLU A 1 98 ? -6.703 8.266 -9.227 1 84.38 98 GLU A O 1
ATOM 773 N N . PHE A 1 99 ? -6.969 10.156 -10.383 1 86.94 99 PHE A N 1
ATOM 774 C CA . PHE A 1 99 ? -6.918 10.953 -9.156 1 86.94 99 PHE A CA 1
ATOM 775 C C . PHE A 1 99 ? -8.086 10.609 -8.242 1 86.94 99 PHE A C 1
ATOM 777 O O . PHE A 1 99 ? -7.898 10.422 -7.039 1 86.94 99 PHE A O 1
ATOM 784 N N . VAL A 1 100 ? -9.203 10.484 -8.75 1 88.56 100 VAL A N 1
ATOM 785 C CA . VAL A 1 100 ? -10.406 10.141 -7.992 1 88.56 100 VAL A CA 1
ATOM 786 C C . VAL A 1 100 ? -10.227 8.781 -7.32 1 88.56 100 VAL A C 1
ATOM 788 O O . VAL A 1 100 ? -10.477 8.633 -6.121 1 88.56 100 VAL A O 1
ATOM 791 N N . THR A 1 101 ? -9.742 7.875 -8.062 1 87.88 101 THR A N 1
ATOM 792 C CA . THR A 1 101 ? -9.523 6.527 -7.559 1 87.88 101 THR A CA 1
ATOM 793 C C . THR A 1 101 ? -8.508 6.535 -6.418 1 87.88 101 THR A C 1
ATOM 795 O O . THR A 1 101 ? -8.688 5.844 -5.414 1 87.88 101 THR A O 1
ATOM 798 N N . THR A 1 102 ? -7.562 7.336 -6.602 1 88 102 THR A N 1
ATOM 799 C CA . THR A 1 102 ? -6.508 7.422 -5.602 1 88 102 THR A CA 1
ATOM 800 C C . THR A 1 102 ? -7.043 8.016 -4.301 1 88 102 THR A C 1
ATOM 802 O O . THR A 1 102 ? -6.746 7.516 -3.215 1 88 102 THR A O 1
ATOM 805 N N . GLU A 1 103 ? -7.82 9.047 -4.395 1 91.88 103 GLU A N 1
ATOM 806 C CA . GLU A 1 103 ? -8.398 9.68 -3.213 1 91.88 103 GLU A CA 1
ATOM 807 C C . GLU A 1 103 ? -9.289 8.711 -2.447 1 91.88 103 GLU A C 1
ATOM 809 O O . GLU A 1 103 ? -9.188 8.594 -1.225 1 91.88 103 GLU A O 1
ATOM 814 N N . TRP A 1 104 ? -10.07 7.992 -3.166 1 92 104 TRP A N 1
ATOM 815 C CA . TRP A 1 104 ? -10.914 6.977 -2.537 1 92 104 TRP A CA 1
ATOM 816 C C . TRP A 1 104 ? -10.062 5.891 -1.887 1 92 104 TRP A C 1
ATOM 818 O O . TRP A 1 104 ? -10.344 5.457 -0.768 1 92 104 TRP A O 1
ATOM 828 N N . GLY A 1 105 ? -9.07 5.531 -2.596 1 91.38 105 GLY A N 1
ATOM 829 C CA . GLY A 1 105 ? -8.188 4.504 -2.07 1 91.38 105 GLY A CA 1
ATOM 830 C C . GLY A 1 105 ? -7.559 4.883 -0.739 1 91.38 105 GLY A C 1
ATOM 831 O O . GLY A 1 105 ? -7.414 4.035 0.146 1 91.38 105 GLY A O 1
ATOM 832 N N . ARG A 1 106 ? -7.223 6.125 -0.572 1 92.56 106 ARG A N 1
ATOM 833 C CA . ARG A 1 106 ? -6.605 6.586 0.667 1 92.56 106 ARG A CA 1
ATOM 834 C C . ARG A 1 106 ? -7.574 6.473 1.837 1 92.56 106 ARG A C 1
ATOM 836 O O . ARG A 1 106 ? -7.18 6.109 2.945 1 92.56 106 ARG A O 1
ATOM 843 N N . VAL A 1 107 ? -8.781 6.719 1.631 1 95.06 107 VAL A N 1
ATOM 844 C CA . VAL A 1 107 ? -9.781 6.652 2.688 1 95.06 107 VAL A CA 1
ATOM 845 C C . VAL A 1 107 ? -10.133 5.195 2.979 1 95.06 107 VAL A C 1
ATOM 847 O O . VAL A 1 107 ? -10.141 4.773 4.137 1 95.06 107 VAL A O 1
ATOM 850 N N . ILE A 1 108 ? -10.312 4.43 1.937 1 92.31 108 ILE A N 1
ATOM 851 C CA . ILE A 1 108 ? -10.727 3.039 2.09 1 92.31 108 ILE A CA 1
ATOM 852 C C . ILE A 1 108 ? -9.641 2.254 2.818 1 92.31 108 ILE A C 1
ATOM 854 O O . ILE A 1 108 ? -9.93 1.444 3.701 1 92.31 108 ILE A O 1
ATOM 858 N N . ARG A 1 109 ? -8.477 2.521 2.508 1 91.44 109 ARG A N 1
ATOM 859 C CA . ARG A 1 109 ? -7.352 1.816 3.121 1 91.44 109 ARG A CA 1
ATOM 860 C C . ARG A 1 109 ? -7.18 2.227 4.578 1 91.44 109 ARG A C 1
ATOM 862 O O . ARG A 1 109 ? -6.461 1.566 5.332 1 91.44 109 ARG A O 1
ATOM 869 N N . SER A 1 110 ? -7.789 3.271 4.992 1 94.81 110 SER A N 1
ATOM 870 C CA . SER A 1 110 ? -7.715 3.729 6.375 1 94.81 110 SER A CA 1
ATOM 871 C C . SER A 1 110 ? -8.883 3.191 7.199 1 94.81 110 SER A C 1
ATOM 873 O O . SER A 1 110 ? -8.875 3.293 8.43 1 94.81 110 SER A O 1
ATOM 875 N N . LEU A 1 111 ? -9.836 2.604 6.586 1 94.75 111 LEU A N 1
ATOM 876 C CA . 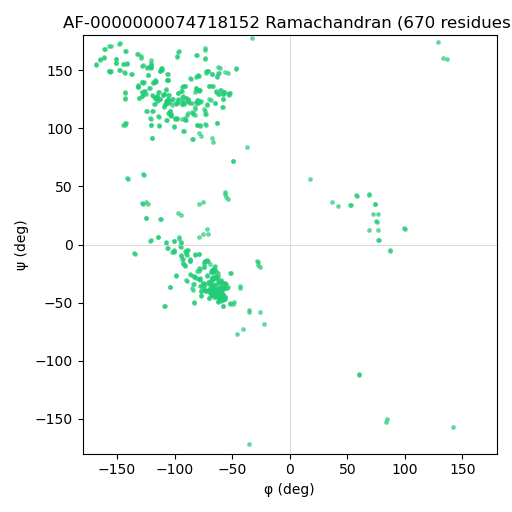LEU A 1 111 ? -11.102 2.297 7.234 1 94.75 111 LEU A CA 1
ATOM 877 C C . LEU A 1 111 ? -10.922 1.238 8.32 1 94.75 111 LEU A C 1
ATOM 879 O O . LEU A 1 111 ? -11.656 1.221 9.305 1 94.75 111 LEU A O 1
ATOM 883 N N . GLU A 1 112 ? -9.938 0.38 8.164 1 94.38 112 GLU A N 1
ATOM 884 C CA . GLU A 1 112 ? -9.688 -0.637 9.18 1 94.38 112 GLU A CA 1
ATOM 885 C C . GLU A 1 112 ? -9.453 -0.002 10.547 1 94.38 112 GLU A C 1
ATOM 887 O O . GLU A 1 112 ? -9.836 -0.563 11.57 1 94.38 112 GLU A O 1
ATOM 892 N N . SER A 1 113 ? -8.844 1.168 10.484 1 94.62 113 SER A N 1
ATOM 893 C CA . SER A 1 113 ? -8.539 1.86 11.734 1 94.62 113 SER A CA 1
ATOM 894 C C . SER A 1 113 ? -9.82 2.336 12.422 1 94.62 113 SER A C 1
ATOM 896 O O . SER A 1 113 ? -9.836 2.527 13.641 1 94.62 113 SER A O 1
ATOM 898 N N . TYR A 1 114 ? -10.82 2.496 11.695 1 95.19 114 TYR A N 1
ATOM 899 C CA . TYR A 1 114 ? -12.062 3.035 12.227 1 95.19 114 TYR A CA 1
ATOM 900 C C . TYR A 1 114 ? -13.07 1.921 12.492 1 95.19 114 TYR A C 1
ATOM 902 O O . TYR A 1 114 ? -14.156 2.172 13.016 1 95.19 114 TYR A O 1
ATOM 910 N N . LEU A 1 115 ? -12.711 0.714 12.117 1 95.81 115 LEU A N 1
ATOM 911 C CA . LEU A 1 115 ? -13.539 -0.469 12.344 1 95.81 115 LEU A CA 1
ATOM 912 C C . LEU A 1 115 ? -12.742 -1.559 13.055 1 95.81 115 LEU A C 1
ATOM 914 O O . LEU A 1 115 ? -12.633 -2.682 12.555 1 95.81 115 LEU A O 1
ATOM 918 N N . PRO A 1 116 ? -12.25 -1.294 14.234 1 92.44 116 PRO A N 1
ATOM 919 C CA . PRO A 1 116 ? -11.312 -2.213 14.875 1 92.44 116 PRO A CA 1
ATOM 920 C C . PRO A 1 116 ? -11.938 -3.559 15.227 1 92.44 116 PRO A C 1
ATOM 922 O O . PRO A 1 116 ? -11.234 -4.559 15.359 1 92.44 116 PRO A O 1
ATOM 925 N N . ASN A 1 117 ? -13.234 -3.652 15.297 1 93.88 117 ASN A N 1
ATOM 926 C CA . ASN A 1 117 ? -13.875 -4.891 15.734 1 93.88 117 ASN A CA 1
ATOM 927 C C . ASN A 1 117 ? -14.508 -5.637 14.562 1 93.88 117 ASN A C 1
ATOM 929 O O . ASN A 1 117 ? -15.062 -6.723 14.742 1 93.88 117 ASN A O 1
ATOM 933 N N . ALA A 1 118 ? -14.453 -5.074 13.406 1 96.75 118 ALA A N 1
ATOM 934 C CA . ALA A 1 118 ? -15.109 -5.695 12.258 1 96.75 118 ALA A CA 1
ATOM 935 C C . ALA A 1 118 ? -14.258 -6.828 11.688 1 96.75 118 ALA A C 1
ATOM 937 O O . ALA A 1 118 ? -13.023 -6.742 11.68 1 96.75 118 ALA A O 1
ATOM 938 N N . ARG A 1 119 ? -14.945 -7.859 11.195 1 96.06 119 ARG A N 1
ATOM 939 C CA . ARG A 1 119 ? -14.289 -8.906 10.422 1 96.06 119 ARG A CA 1
ATOM 940 C C . ARG A 1 119 ? -14.102 -8.484 8.969 1 96.06 119 ARG A C 1
ATOM 942 O O . ARG A 1 119 ? -15.023 -7.945 8.352 1 96.06 119 ARG A O 1
ATOM 949 N N . TRP A 1 120 ? -12.953 -8.734 8.477 1 96.75 120 TRP A N 1
ATOM 950 C CA . TRP A 1 120 ? -12.672 -8.305 7.113 1 96.75 120 TRP A CA 1
ATOM 951 C C . TRP A 1 120 ? -12.398 -9.5 6.207 1 96.75 120 TRP A C 1
ATOM 953 O O . TRP A 1 120 ? -11.734 -10.461 6.617 1 96.75 120 TRP A O 1
ATOM 963 N N . ILE A 1 121 ? -12.906 -9.422 4.945 1 95.62 121 ILE A N 1
ATOM 964 C CA . ILE A 1 121 ? -12.492 -10.305 3.857 1 95.62 121 ILE A CA 1
ATOM 965 C C . ILE A 1 121 ? -11.922 -9.477 2.711 1 95.62 121 ILE A C 1
ATOM 967 O O . ILE A 1 121 ? -12.664 -8.93 1.896 1 95.62 121 ILE A O 1
ATOM 971 N N . ASN A 1 122 ? -10.711 -9.445 2.58 1 95.75 122 ASN A N 1
ATOM 972 C CA . ASN A 1 122 ? -9.617 -9.562 3.533 1 95.75 122 ASN A CA 1
ATOM 973 C C . ASN A 1 122 ? -9.367 -8.25 4.27 1 95.75 122 ASN A C 1
ATOM 975 O O . ASN A 1 122 ? -9.828 -7.191 3.836 1 95.75 122 ASN A O 1
ATOM 979 N N . PRO A 1 123 ? -8.609 -8.375 5.426 1 94.62 123 PRO A N 1
ATOM 980 C CA . PRO A 1 123 ? -8.078 -7.113 5.953 1 94.62 123 PRO A CA 1
ATOM 981 C C . PRO A 1 123 ? -7.203 -6.371 4.945 1 94.62 123 PRO A C 1
ATOM 983 O O . PRO A 1 123 ? -6.293 -6.965 4.359 1 94.62 123 PRO A O 1
ATOM 986 N N . VAL A 1 124 ? -7.449 -5.102 4.715 1 91.31 124 VAL A N 1
ATOM 987 C CA . VAL A 1 124 ? -6.738 -4.332 3.701 1 91.31 124 VAL A CA 1
ATOM 988 C C . VAL A 1 124 ? -5.258 -4.238 4.066 1 91.31 124 VAL A C 1
ATOM 990 O O . VAL A 1 124 ? -4.395 -4.219 3.186 1 91.31 124 VAL A O 1
ATOM 993 N N . SER A 1 125 ? -4.961 -4.273 5.32 1 89.88 125 SER A N 1
ATOM 994 C CA . SER A 1 125 ? -3.594 -4.164 5.82 1 89.88 125 SER A CA 1
ATOM 995 C C . SER A 1 125 ? -2.756 -5.371 5.406 1 89.88 125 SER A C 1
ATOM 997 O O . SER A 1 125 ? -1.529 -5.281 5.32 1 89.88 125 SER A O 1
ATOM 999 N N . SER A 1 126 ? -3.398 -6.473 5.105 1 92.69 126 SER A N 1
ATOM 1000 C CA . SER A 1 126 ? -2.67 -7.68 4.73 1 92.69 126 SER A CA 1
ATOM 1001 C C . SER A 1 126 ? -2.461 -7.754 3.223 1 92.69 126 SER A C 1
ATOM 1003 O O . SER A 1 126 ? -1.581 -8.477 2.748 1 92.69 126 SER A O 1
ATOM 1005 N N . LEU A 1 127 ? -3.229 -7 2.533 1 91.06 127 LEU A N 1
ATOM 1006 C CA . LEU A 1 127 ? -3.303 -7.188 1.089 1 91.06 127 LEU A CA 1
ATOM 1007 C C . LEU A 1 127 ? -2.055 -6.637 0.406 1 91.06 127 LEU A C 1
ATOM 1009 O O . LEU A 1 127 ? -1.59 -7.195 -0.59 1 91.06 127 LEU A O 1
ATOM 1013 N N . ASP A 1 128 ? -1.523 -5.617 0.937 1 87.69 128 ASP A N 1
ATOM 1014 C CA . ASP A 1 128 ? -0.412 -4.965 0.251 1 87.69 128 ASP A CA 1
ATOM 1015 C C . ASP A 1 128 ? 0.739 -5.941 0.019 1 87.69 128 ASP A C 1
ATOM 1017 O O . ASP A 1 128 ? 1.161 -6.152 -1.12 1 87.69 128 ASP A O 1
ATOM 1021 N N . LEU A 1 129 ? 1.179 -6.574 1.045 1 91.69 129 LEU A N 1
ATOM 1022 C CA . LEU A 1 129 ? 2.307 -7.488 0.928 1 91.69 129 LEU A CA 1
ATOM 1023 C C . LEU A 1 129 ? 1.87 -8.812 0.313 1 91.69 129 LEU A C 1
ATOM 1025 O O . LEU A 1 129 ? 2.59 -9.391 -0.504 1 91.69 129 LEU A O 1
ATOM 1029 N N . ALA A 1 130 ? 0.641 -9.227 0.653 1 93.88 130 ALA A N 1
ATOM 1030 C CA . ALA A 1 130 ? 0.159 -10.539 0.213 1 93.88 130 ALA A CA 1
ATOM 1031 C C . ALA A 1 130 ? 0.018 -10.586 -1.306 1 93.88 130 ALA A C 1
ATOM 1033 O O . ALA A 1 130 ? 0.07 -11.664 -1.905 1 93.88 130 ALA A O 1
ATOM 1034 N N . MET A 1 131 ? -0.099 -9.445 -1.889 1 91.81 131 MET A N 1
ATOM 1035 C CA . MET A 1 131 ? -0.327 -9.398 -3.33 1 91.81 131 MET A CA 1
ATOM 1036 C C . MET A 1 131 ? 0.995 -9.344 -4.09 1 91.81 131 MET A C 1
ATOM 1038 O O . MET A 1 131 ? 1.017 -9.453 -5.316 1 91.81 131 MET A O 1
ATOM 1042 N N . ARG A 1 132 ? 2.045 -9.219 -3.438 1 94.06 132 ARG A N 1
ATOM 1043 C CA . ARG A 1 132 ? 3.34 -9.094 -4.098 1 94.06 132 ARG A CA 1
ATOM 1044 C C . ARG A 1 132 ? 3.924 -10.469 -4.422 1 94.06 132 ARG A C 1
ATOM 1046 O O . ARG A 1 132 ? 4.246 -11.242 -3.518 1 94.06 132 ARG A O 1
ATOM 1053 N N . ARG A 1 133 ? 4.156 -10.641 -5.656 1 94.31 133 ARG A N 1
ATOM 1054 C CA . ARG A 1 133 ? 4.586 -11.945 -6.141 1 94.31 133 ARG A CA 1
ATOM 1055 C C . ARG A 1 133 ? 5.934 -12.336 -5.551 1 94.31 133 ARG A C 1
ATOM 1057 O O . ARG A 1 133 ? 6.141 -13.484 -5.156 1 94.31 133 ARG A O 1
ATOM 1064 N N . PRO A 1 134 ? 6.906 -11.398 -5.465 1 95.44 134 PRO A N 1
ATOM 1065 C CA . PRO A 1 134 ? 8.172 -11.812 -4.852 1 95.44 134 PRO A CA 1
ATOM 1066 C C . PRO A 1 134 ? 7.992 -12.305 -3.418 1 95.44 134 PRO A C 1
ATOM 1068 O O . PRO A 1 134 ? 8.633 -13.281 -3.014 1 95.44 134 PRO A O 1
ATOM 1071 N N . HIS A 1 135 ? 7.164 -11.688 -2.713 1 95.81 135 HIS A N 1
ATOM 1072 C CA . HIS A 1 135 ? 6.891 -12.125 -1.347 1 95.81 135 HIS A CA 1
ATOM 1073 C C . HIS A 1 135 ? 6.164 -13.461 -1.329 1 95.81 135 HIS A C 1
ATOM 1075 O O . HIS A 1 135 ? 6.469 -14.328 -0.502 1 95.81 135 HIS A O 1
ATOM 1081 N N . GLN A 1 136 ? 5.238 -13.648 -2.215 1 96.12 136 GLN A N 1
ATOM 1082 C CA . GLN A 1 136 ? 4.484 -14.898 -2.293 1 96.12 136 GLN A CA 1
ATOM 1083 C C . GLN A 1 136 ? 5.414 -16.094 -2.492 1 96.12 136 GLN A C 1
ATOM 1085 O O . GLN A 1 136 ? 5.273 -17.109 -1.82 1 96.12 136 GLN A O 1
ATOM 1090 N N . LEU A 1 137 ? 6.309 -15.898 -3.426 1 95.19 137 LEU A N 1
ATOM 1091 C CA . LEU A 1 137 ? 7.219 -17 -3.738 1 95.19 137 LEU A CA 1
ATOM 1092 C C . LEU A 1 137 ? 8.094 -17.344 -2.533 1 95.19 137 LEU A C 1
ATOM 1094 O O . LEU A 1 137 ? 8.32 -18.516 -2.238 1 95.19 137 LEU A O 1
ATOM 1098 N N . LEU A 1 138 ? 8.555 -16.359 -1.853 1 94.81 138 LEU A N 1
ATOM 1099 C CA . LEU A 1 138 ? 9.352 -16.578 -0.646 1 94.81 138 LEU A CA 1
ATOM 1100 C C . LEU A 1 138 ? 8.523 -17.297 0.419 1 94.81 138 LEU A C 1
ATOM 1102 O O . LEU A 1 138 ? 8.969 -18.297 0.984 1 94.81 138 LEU A O 1
ATOM 1106 N N . LEU A 1 139 ? 7.352 -16.812 0.661 1 95.88 139 LEU A N 1
ATOM 1107 C CA . LEU A 1 139 ? 6.477 -17.375 1.683 1 95.88 139 LEU A CA 1
ATOM 1108 C C . LEU A 1 139 ? 6.102 -18.812 1.343 1 95.88 139 LEU A C 1
ATOM 1110 O O . LEU A 1 139 ? 6.066 -19.672 2.225 1 95.88 139 LEU A O 1
ATOM 1114 N N . ALA A 1 140 ? 5.82 -19.047 0.084 1 96.25 140 ALA A N 1
ATOM 1115 C CA . ALA A 1 140 ? 5.504 -20.406 -0.357 1 96.25 140 ALA A CA 1
ATOM 1116 C C . ALA A 1 140 ? 6.633 -21.375 -0.014 1 96.25 140 ALA A C 1
ATOM 1118 O O . ALA A 1 140 ? 6.395 -22.438 0.547 1 96.25 140 ALA A O 1
ATOM 1119 N N . GLN A 1 141 ? 7.797 -20.984 -0.266 1 94.12 141 GLN A N 1
ATOM 1120 C CA . GLN A 1 141 ? 8.945 -21.828 0.043 1 94.12 141 GLN A CA 1
ATOM 1121 C C . GLN A 1 141 ? 9.109 -22.016 1.551 1 94.12 141 GLN A C 1
ATOM 1123 O O . GLN A 1 141 ? 9.414 -23.109 2.023 1 94.12 141 GLN A O 1
ATOM 1128 N N . GLN A 1 142 ? 8.914 -21 2.262 1 93.5 142 GLN A N 1
ATOM 1129 C CA . GLN A 1 142 ? 9.078 -21.031 3.711 1 93.5 142 GLN A CA 1
ATOM 1130 C C . GLN A 1 142 ? 8.109 -22.016 4.352 1 93.5 142 GLN A C 1
ATOM 1132 O O . GLN A 1 142 ? 8.422 -22.641 5.371 1 93.5 142 GLN A O 1
ATOM 1137 N N . VAL A 1 143 ? 6.98 -22.172 3.75 1 95.38 143 VAL A N 1
ATOM 1138 C CA . VAL A 1 143 ? 6 -23.062 4.344 1 95.38 143 VAL A CA 1
ATOM 1139 C C . VAL A 1 143 ? 6.121 -24.453 3.723 1 95.38 143 VAL A C 1
ATOM 1141 O O . VAL A 1 143 ? 5.336 -25.344 4.031 1 95.38 143 VAL A O 1
ATOM 1144 N N . GLY A 1 144 ? 6.996 -24.609 2.793 1 93.31 144 GLY A N 1
ATOM 1145 C CA . GLY A 1 144 ? 7.324 -25.938 2.277 1 93.31 144 GLY A CA 1
ATOM 1146 C C . GLY A 1 144 ? 6.637 -26.25 0.965 1 93.31 144 GLY A C 1
ATOM 1147 O O . GLY A 1 144 ? 6.605 -27.406 0.536 1 93.31 144 GLY A O 1
ATOM 1148 N N . LEU A 1 145 ? 6.062 -25.312 0.281 1 94.38 145 LEU A N 1
ATOM 1149 C CA . LEU A 1 145 ? 5.488 -25.531 -1.04 1 94.38 145 LEU A CA 1
ATOM 1150 C C . LEU A 1 145 ? 6.566 -25.516 -2.115 1 94.38 145 LEU A C 1
ATOM 1152 O O . LEU A 1 145 ? 7.535 -24.75 -2.01 1 94.38 145 LEU A O 1
ATOM 1156 N N . THR A 1 146 ? 6.383 -26.297 -3.055 1 93.25 146 THR A N 1
ATOM 1157 C CA . THR A 1 146 ? 7.266 -26.266 -4.219 1 93.25 146 THR A CA 1
ATOM 1158 C C . THR A 1 146 ? 6.895 -25.125 -5.152 1 93.25 146 THR A C 1
ATOM 1160 O O . THR A 1 146 ? 5.711 -24.875 -5.406 1 93.25 146 THR A O 1
ATOM 1163 N N . VAL A 1 147 ? 7.906 -24.359 -5.598 1 94.81 147 VAL A N 1
ATOM 1164 C CA . VAL A 1 147 ? 7.688 -23.297 -6.562 1 94.81 147 VAL A CA 1
ATOM 1165 C C . VAL A 1 147 ? 8.578 -23.5 -7.785 1 94.81 147 VAL A C 1
ATOM 1167 O O . VAL A 1 147 ? 9.602 -24.188 -7.703 1 94.81 147 VAL A O 1
ATOM 1170 N N . PRO A 1 148 ? 8.148 -23 -8.93 1 93.88 148 PRO A N 1
ATOM 1171 C CA . PRO A 1 148 ? 9.031 -23.125 -10.094 1 93.88 148 PRO A CA 1
ATOM 1172 C C . PRO A 1 148 ? 10.359 -22.391 -9.914 1 93.88 148 PRO A C 1
ATOM 1174 O O . PRO A 1 148 ? 10.43 -21.422 -9.141 1 93.88 148 PRO A O 1
ATOM 1177 N N . LYS A 1 149 ? 11.328 -22.922 -10.617 1 94.25 149 LYS A N 1
ATOM 1178 C CA . LYS A 1 149 ? 12.539 -22.109 -10.711 1 94.25 149 LYS A CA 1
ATOM 1179 C C . LYS A 1 149 ? 12.25 -20.75 -11.344 1 94.25 149 LYS A C 1
ATOM 1181 O O . LYS A 1 149 ? 11.789 -20.672 -12.484 1 94.25 149 LYS A O 1
ATOM 1186 N N . SER A 1 150 ? 12.484 -19.719 -10.602 1 95.06 150 SER A N 1
ATOM 1187 C CA . SER A 1 150 ? 12.125 -18.359 -11.047 1 95.06 150 SER A CA 1
ATOM 1188 C C . SER A 1 150 ? 13.234 -17.375 -10.727 1 95.06 150 SER A C 1
ATOM 1190 O O . SER A 1 150 ? 13.961 -17.531 -9.742 1 95.06 150 SER A O 1
ATOM 1192 N N . ILE A 1 151 ? 13.383 -16.422 -11.555 1 96.31 151 ILE A N 1
ATOM 1193 C CA . ILE A 1 151 ? 14.18 -15.234 -11.242 1 96.31 151 ILE A CA 1
ATOM 1194 C C . ILE A 1 151 ? 13.352 -13.977 -11.461 1 96.31 151 ILE A C 1
ATOM 1196 O O . ILE A 1 151 ? 12.578 -13.891 -12.422 1 96.31 151 ILE A O 1
ATOM 1200 N N . ILE A 1 152 ? 13.375 -13.125 -10.539 1 97.19 152 ILE A N 1
ATOM 1201 C CA . ILE A 1 152 ? 12.82 -11.781 -10.68 1 97.19 152 ILE A CA 1
ATOM 1202 C C . ILE A 1 152 ? 13.953 -10.766 -10.836 1 97.19 152 ILE A C 1
ATOM 1204 O O . ILE A 1 152 ? 14.758 -10.586 -9.922 1 97.19 152 ILE A O 1
ATOM 1208 N N . THR A 1 153 ? 14.016 -10.172 -12.016 1 97.69 153 THR A N 1
ATOM 1209 C CA . THR A 1 153 ? 15.18 -9.344 -12.281 1 97.69 153 THR A CA 1
ATOM 1210 C C . THR A 1 153 ? 14.914 -8.383 -13.438 1 97.69 153 THR A C 1
ATOM 1212 O O . THR A 1 153 ? 13.898 -8.508 -14.125 1 97.69 153 THR A O 1
ATOM 1215 N N . ASN A 1 154 ? 15.727 -7.359 -13.484 1 97.12 154 ASN A N 1
ATOM 1216 C CA . ASN A 1 154 ? 15.836 -6.523 -14.68 1 97.12 154 ASN A CA 1
ATOM 1217 C C . ASN A 1 154 ? 17.188 -6.68 -15.352 1 97.12 154 ASN A C 1
ATOM 1219 O O . ASN A 1 154 ? 17.656 -5.773 -16.062 1 97.12 154 ASN A O 1
ATOM 1223 N N . ASN A 1 155 ? 17.891 -7.754 -15.125 1 96.81 155 ASN A N 1
ATOM 1224 C CA . ASN A 1 155 ? 19.203 -8.031 -15.703 1 96.81 155 ASN A CA 1
ATOM 1225 C C . ASN A 1 155 ? 19.109 -9.039 -16.844 1 96.81 155 ASN A C 1
ATOM 1227 O O . ASN A 1 155 ? 18.875 -10.227 -16.625 1 96.81 155 ASN A O 1
ATOM 1231 N N . PRO A 1 156 ? 19.359 -8.523 -18.062 1 96.06 156 PRO A N 1
ATOM 1232 C CA . PRO A 1 156 ? 19.281 -9.43 -19.203 1 96.06 156 PRO A CA 1
ATOM 1233 C C . PRO A 1 156 ? 20.219 -10.633 -19.078 1 96.06 156 PRO A C 1
ATOM 1235 O O . PRO A 1 156 ? 19.859 -11.742 -19.469 1 96.06 156 PRO A O 1
ATOM 1238 N N . ALA A 1 157 ? 21.344 -10.43 -18.562 1 95.31 157 ALA A N 1
ATOM 1239 C CA . ALA A 1 157 ? 22.312 -11.516 -18.422 1 95.31 157 ALA A CA 1
ATOM 1240 C C . ALA A 1 157 ? 21.766 -12.609 -17.516 1 95.31 157 ALA A C 1
ATOM 1242 O O . ALA A 1 157 ? 21.984 -13.797 -17.75 1 95.31 157 ALA A O 1
ATOM 1243 N N . ALA A 1 158 ? 21.109 -12.25 -16.5 1 96.06 158 ALA A N 1
ATOM 1244 C CA . ALA A 1 158 ? 20.516 -13.219 -15.578 1 96.06 158 ALA A CA 1
ATOM 1245 C C . ALA A 1 158 ? 19.406 -14.016 -16.266 1 96.06 158 ALA A C 1
ATOM 1247 O O . ALA A 1 158 ? 19.266 -15.219 -16.031 1 96.06 158 ALA A O 1
ATOM 1248 N N . VAL A 1 159 ? 18.641 -13.328 -17.062 1 96.56 159 VAL A N 1
ATOM 1249 C CA . VAL A 1 159 ? 17.562 -13.992 -17.812 1 96.56 159 VAL A CA 1
ATOM 1250 C C . VAL A 1 159 ? 18.172 -15.023 -18.766 1 96.56 159 VAL A C 1
ATOM 1252 O O . VAL A 1 159 ? 17.656 -16.141 -18.875 1 96.56 159 VAL A O 1
ATOM 1255 N N . GLU A 1 160 ? 19.188 -14.617 -19.406 1 96 160 GLU A N 1
ATOM 1256 C CA . GLU A 1 160 ? 19.875 -15.531 -20.312 1 96 160 GLU A CA 1
ATOM 1257 C C . GLU A 1 160 ? 20.359 -16.766 -19.578 1 96 160 GLU A C 1
ATOM 1259 O O . GLU A 1 160 ? 20.203 -17.891 -20.047 1 96 160 GLU A O 1
ATOM 1264 N N . LYS A 1 161 ? 20.922 -16.562 -18.469 1 95.56 161 LYS A N 1
ATOM 1265 C CA . LYS A 1 161 ? 21.438 -17.656 -17.672 1 95.56 161 LYS A CA 1
ATOM 1266 C C . LYS A 1 161 ? 20.328 -18.594 -17.234 1 95.56 161 LYS A C 1
ATOM 1268 O O . LYS A 1 161 ? 20.531 -19.812 -17.109 1 95.56 161 LYS A O 1
ATOM 1273 N N . LEU A 1 162 ? 19.172 -18.094 -16.984 1 95.06 162 LEU A N 1
ATOM 1274 C CA . LEU A 1 162 ? 18.031 -18.906 -16.578 1 95.06 162 LEU A CA 1
ATOM 1275 C C . LEU A 1 162 ? 17.703 -19.953 -17.641 1 95.06 162 LEU A C 1
ATOM 1277 O O . LEU A 1 162 ? 17.359 -21.078 -17.328 1 95.06 162 LEU A O 1
ATOM 1281 N N . PHE A 1 163 ? 17.828 -19.547 -18.906 1 95.5 163 PHE A N 1
ATOM 1282 C CA . PHE A 1 163 ? 17.562 -20.484 -20 1 95.5 163 PHE A CA 1
ATOM 1283 C C . PHE A 1 163 ? 18.484 -21.688 -19.922 1 95.5 163 PHE A C 1
ATOM 1285 O O . PHE A 1 163 ? 18.094 -22.797 -20.281 1 95.5 163 PHE A O 1
ATOM 1292 N N . ASP A 1 164 ? 19.625 -21.484 -19.422 1 94.5 164 ASP A N 1
ATOM 1293 C CA . ASP A 1 164 ? 20.609 -22.562 -19.281 1 94.5 164 ASP A CA 1
ATOM 1294 C C . ASP A 1 164 ? 20.297 -23.438 -18.062 1 94.5 164 ASP A C 1
ATOM 1296 O O . ASP A 1 164 ? 20.609 -24.625 -18.047 1 94.5 164 ASP A O 1
ATOM 1300 N N . GLU A 1 165 ? 19.719 -22.891 -17.109 1 92.69 165 GLU A N 1
ATOM 1301 C CA . GLU A 1 165 ? 19.5 -23.578 -15.836 1 92.69 165 GLU A CA 1
ATOM 1302 C C . GLU A 1 165 ? 18.219 -24.391 -15.859 1 92.69 165 GLU A C 1
ATOM 1304 O O . GLU A 1 165 ? 18.031 -25.297 -15.047 1 92.69 165 GLU A O 1
ATOM 1309 N N . VAL A 1 166 ? 17.328 -23.969 -16.688 1 92.75 166 VAL A N 1
ATOM 1310 C CA . VAL A 1 166 ? 16.078 -24.688 -16.812 1 92.75 166 VAL A CA 1
ATOM 1311 C C . VAL A 1 166 ? 16.266 -25.906 -17.719 1 92.75 166 VAL A C 1
ATOM 1313 O O . VAL A 1 166 ? 16.672 -25.766 -18.875 1 92.75 166 VAL A O 1
ATOM 1316 N N . GLU A 1 167 ? 16 -27.016 -17.234 1 89.69 167 GLU A N 1
ATOM 1317 C CA . GLU A 1 167 ? 16.266 -28.266 -17.938 1 89.69 167 GLU A CA 1
ATOM 1318 C C . GLU A 1 167 ? 15.555 -28.312 -19.297 1 89.69 167 GLU A C 1
ATOM 1320 O O . GLU A 1 167 ? 16.141 -28.719 -20.297 1 89.69 167 GLU A O 1
ATOM 1325 N N . THR A 1 168 ? 14.352 -27.922 -19.375 1 90.5 168 THR A N 1
ATOM 1326 C CA . THR A 1 168 ? 13.562 -27.969 -20.609 1 90.5 168 THR A CA 1
ATOM 1327 C C . THR A 1 168 ? 13.938 -26.828 -21.547 1 90.5 168 THR A C 1
ATOM 1329 O O . THR A 1 168 ? 13.586 -26.828 -22.719 1 90.5 168 THR A O 1
ATOM 1332 N N . GLY A 1 169 ? 14.5 -25.844 -20.969 1 91.81 169 GLY A N 1
ATOM 1333 C CA . GLY A 1 169 ? 14.836 -24.656 -21.719 1 91.81 169 GLY A CA 1
ATOM 1334 C C . GLY A 1 169 ? 13.641 -23.766 -21.984 1 91.81 169 GLY A C 1
ATOM 1335 O O . GLY A 1 169 ? 13.75 -22.781 -22.734 1 91.81 169 GLY A O 1
ATOM 1336 N N . ARG A 1 170 ? 12.547 -24.109 -21.469 1 94.5 170 ARG A N 1
ATOM 1337 C CA . ARG A 1 170 ? 11.336 -23.328 -21.703 1 94.5 170 ARG A CA 1
ATOM 1338 C C . ARG A 1 170 ? 11.078 -22.359 -20.547 1 94.5 170 ARG A C 1
ATOM 1340 O O . ARG A 1 170 ? 11.016 -22.781 -19.391 1 94.5 170 ARG A O 1
ATOM 1347 N N . VAL A 1 171 ? 10.953 -21.062 -20.891 1 94.62 171 VAL A N 1
ATOM 1348 C CA . VAL A 1 171 ? 10.836 -20.016 -19.875 1 94.62 171 VAL A CA 1
ATOM 1349 C C . VAL A 1 171 ? 9.617 -19.141 -20.188 1 94.62 171 VAL A C 1
ATOM 1351 O O . VAL A 1 171 ? 9.305 -18.891 -21.344 1 94.62 171 VAL A O 1
ATOM 1354 N N . VAL A 1 172 ? 8.922 -18.781 -19.141 1 93.88 172 VAL A N 1
ATOM 1355 C CA . VAL A 1 172 ? 7.797 -17.859 -19.297 1 93.88 172 VAL A CA 1
ATOM 1356 C C . VAL A 1 172 ? 8.133 -16.516 -18.656 1 93.88 172 VAL A C 1
ATOM 1358 O O . VAL A 1 172 ? 8.953 -16.453 -17.734 1 93.88 172 VAL A O 1
ATOM 1361 N N . PHE A 1 173 ? 7.527 -15.539 -19.203 1 92.12 173 PHE A N 1
ATOM 1362 C CA . PHE A 1 173 ? 7.605 -14.172 -18.719 1 92.12 173 PHE A CA 1
ATOM 1363 C C . PHE A 1 173 ? 6.285 -13.734 -18.094 1 92.12 173 PHE A C 1
ATOM 1365 O O . PHE A 1 173 ? 5.219 -13.953 -18.672 1 92.12 173 PHE A O 1
ATOM 1372 N N . LYS A 1 174 ? 6.398 -13.164 -16.797 1 91.5 174 LYS A N 1
ATOM 1373 C CA . LYS A 1 174 ? 5.234 -12.633 -16.109 1 91.5 174 LYS A CA 1
ATOM 1374 C C . LYS A 1 174 ? 5.516 -11.234 -15.547 1 91.5 174 LYS A C 1
ATOM 1376 O O . LYS A 1 174 ? 6.59 -10.992 -14.992 1 91.5 174 LYS A O 1
ATOM 1381 N N . THR A 1 175 ? 4.566 -10.367 -15.75 1 90.56 175 THR A N 1
ATOM 1382 C CA . THR A 1 175 ? 4.656 -9.078 -15.078 1 90.56 175 THR A CA 1
ATOM 1383 C C . THR A 1 175 ? 4.336 -9.219 -13.586 1 90.56 175 THR A C 1
ATOM 1385 O O . THR A 1 175 ? 3.797 -10.242 -13.156 1 90.56 175 THR A O 1
ATOM 1388 N N . LEU A 1 176 ? 4.77 -8.25 -12.859 1 90.81 176 LEU A N 1
ATOM 1389 C CA . LEU A 1 176 ? 4.539 -8.281 -11.422 1 90.81 176 LEU A CA 1
ATOM 1390 C C . LEU A 1 176 ? 3.154 -7.742 -11.078 1 90.81 176 LEU A C 1
ATOM 1392 O O . LEU A 1 176 ? 2.594 -8.07 -10.031 1 90.81 176 LEU A O 1
ATOM 1396 N N . GLU A 1 177 ? 2.762 -6.836 -11.828 1 76 177 GLU A N 1
ATOM 1397 C CA . GLU A 1 177 ? 1.396 -6.332 -11.727 1 76 177 GLU A CA 1
ATOM 1398 C C . GLU A 1 177 ? 0.542 -6.812 -12.898 1 76 177 GLU A C 1
ATOM 1400 O O . GLU A 1 177 ? 1.057 -7.051 -13.992 1 76 177 GLU A O 1
ATOM 1405 N N . GLN A 1 178 ? -0.685 -7.102 -12.492 1 61.56 178 GLN A N 1
ATOM 1406 C CA . GLN A 1 178 ? -1.586 -7.379 -13.609 1 61.56 178 GLN A CA 1
ATOM 1407 C C . GLN A 1 178 ? -1.759 -6.148 -14.492 1 61.56 178 GLN A C 1
ATOM 1409 O O . GLN A 1 178 ? -2.035 -5.055 -14 1 61.56 178 GLN A O 1
ATOM 1414 N N . LEU A 1 179 ? -1.092 -6.176 -15.664 1 55.16 179 LEU A N 1
ATOM 1415 C CA . LEU A 1 179 ? -1.114 -5.027 -16.562 1 55.16 179 LEU A CA 1
ATOM 1416 C C . LEU A 1 179 ? -2.354 -5.055 -17.453 1 55.16 179 LEU A C 1
ATOM 1418 O O . LEU A 1 179 ? -2.641 -6.07 -18.094 1 55.16 179 LEU A O 1
ATOM 1422 N N . PHE A 1 180 ? -3.182 -4.004 -17.156 1 50.56 180 PHE A N 1
ATOM 1423 C CA . PHE A 1 180 ? -4.242 -3.742 -18.109 1 50.56 180 PHE A CA 1
ATOM 1424 C C . PHE A 1 180 ? -3.799 -2.701 -19.141 1 50.56 180 PHE A C 1
ATOM 1426 O O . PHE A 1 180 ? -3.285 -1.644 -18.766 1 50.56 180 PHE A O 1
ATOM 1433 N N . VAL A 1 181 ? -3.34 -3.023 -20.359 1 48.78 181 VAL A N 1
ATOM 1434 C CA . VAL A 1 181 ? -3.004 -2.086 -21.438 1 48.78 181 VAL A CA 1
ATOM 1435 C C . VAL A 1 181 ? -4.27 -1.682 -22.188 1 48.78 181 VAL A C 1
ATOM 1437 O O . VAL A 1 181 ? -5.094 -2.531 -22.531 1 48.78 181 VAL A O 1
ATOM 1440 N N . PRO A 1 182 ? -4.547 -0.375 -22.141 1 51.88 182 PRO A N 1
ATOM 1441 C CA . PRO A 1 182 ? -5.676 0.019 -22.984 1 51.88 182 PRO A CA 1
ATOM 1442 C C . PRO A 1 182 ? -5.605 -0.585 -24.391 1 51.88 182 PRO A C 1
ATOM 1444 O O . PRO A 1 182 ? -4.512 -0.727 -24.938 1 51.88 182 PRO A O 1
ATOM 1447 N N . PRO A 1 183 ? -6.73 -0.791 -24.953 1 48.34 183 PRO A N 1
ATOM 1448 C CA . PRO A 1 183 ? -8.008 -0.826 -24.234 1 48.34 183 PRO A CA 1
ATOM 1449 C C . PRO A 1 183 ? -8.242 -2.15 -23.516 1 48.34 183 PRO A C 1
ATOM 1451 O O . PRO A 1 183 ? -8.344 -3.199 -24.156 1 48.34 183 PRO A O 1
ATOM 1454 N N . ASN A 1 184 ? -7.969 -2.357 -22.234 1 47.78 184 ASN A N 1
ATOM 1455 C CA . ASN A 1 184 ? -8.344 -3.396 -21.281 1 47.78 184 ASN A CA 1
ATOM 1456 C C . ASN A 1 184 ? -7.625 -4.711 -21.578 1 47.78 184 ASN A C 1
ATOM 1458 O O . ASN A 1 184 ? -8.242 -5.777 -21.562 1 47.78 184 ASN A O 1
ATOM 1462 N N . THR A 1 185 ? -6.484 -4.621 -22.188 1 49.78 185 THR A N 1
ATOM 1463 C CA . THR A 1 185 ? -5.816 -5.887 -22.469 1 49.78 185 THR A CA 1
ATOM 1464 C C . THR A 1 185 ? -4.926 -6.297 -21.297 1 49.78 185 THR A C 1
ATOM 1466 O O . THR A 1 185 ? -4.051 -5.535 -20.875 1 49.78 185 THR A O 1
ATOM 1469 N N . MET A 1 186 ? -5.355 -7.383 -20.672 1 54.25 186 MET A N 1
ATOM 1470 C CA . MET A 1 186 ? -4.551 -8 -19.625 1 54.25 186 MET A CA 1
ATOM 1471 C C . MET A 1 186 ? -3.324 -8.695 -20.203 1 54.25 186 MET A C 1
ATOM 1473 O O . MET A 1 186 ? -3.416 -9.344 -21.25 1 54.25 186 MET A O 1
ATOM 1477 N N . VAL A 1 187 ? -2.172 -8.266 -19.781 1 55.28 187 VAL A N 1
ATOM 1478 C CA . VAL A 1 187 ? -0.959 -8.977 -20.156 1 55.28 187 VAL A CA 1
ATOM 1479 C C . VAL A 1 187 ? -0.859 -10.289 -19.391 1 55.28 187 VAL A C 1
ATOM 1481 O O . VAL A 1 187 ? -0.884 -10.297 -18.156 1 55.28 187 VAL A O 1
ATOM 1484 N N . PHE A 1 188 ? -0.926 -11.352 -20.172 1 63.88 188 PHE A N 1
ATOM 1485 C CA . PHE A 1 188 ? -0.88 -12.695 -19.609 1 63.88 188 PHE A CA 1
ATOM 1486 C C . PHE A 1 188 ? 0.536 -13.258 -19.656 1 63.88 188 PHE A C 1
ATOM 1488 O O . PHE A 1 188 ? 1.421 -12.672 -20.281 1 63.88 188 PHE A O 1
ATOM 1495 N N . THR A 1 189 ? 0.694 -14.297 -18.938 1 76.19 189 THR A N 1
ATOM 1496 C CA . THR A 1 189 ? 1.921 -15.086 -18.984 1 76.19 189 THR A CA 1
ATOM 1497 C C . THR A 1 189 ? 2.26 -15.469 -20.422 1 76.19 189 THR A C 1
ATOM 1499 O O . THR A 1 189 ? 1.385 -15.898 -21.172 1 76.19 189 THR A O 1
ATOM 1502 N N . LYS A 1 190 ? 3.525 -15.203 -20.781 1 83.5 190 LYS A N 1
ATOM 1503 C CA . LYS A 1 190 ? 3.975 -15.508 -22.141 1 83.5 190 LYS A CA 1
ATOM 1504 C C . LYS A 1 190 ? 5.258 -16.328 -22.125 1 83.5 190 LYS A C 1
ATOM 1506 O O . LYS A 1 190 ? 6.188 -16.031 -21.375 1 83.5 190 LYS A O 1
ATOM 1511 N N . GLU A 1 191 ? 5.141 -17.375 -22.938 1 90.56 191 GLU A N 1
ATOM 1512 C CA . GLU A 1 191 ? 6.402 -18.078 -23.141 1 90.56 191 GLU A CA 1
ATOM 1513 C C . GLU A 1 191 ? 7.363 -17.234 -23.984 1 90.56 191 GLU A C 1
ATOM 1515 O O . GLU A 1 191 ? 6.961 -16.625 -24.984 1 90.56 191 GLU A O 1
ATOM 1520 N N . ILE A 1 192 ? 8.562 -17.203 -23.578 1 92.25 192 ILE A N 1
ATOM 1521 C CA . ILE A 1 192 ? 9.547 -16.422 -24.328 1 92.25 192 ILE A CA 1
ATOM 1522 C C . ILE A 1 192 ? 10.672 -17.328 -24.797 1 92.25 192 ILE A C 1
ATOM 1524 O O . ILE A 1 192 ? 10.93 -18.375 -24.203 1 92.25 192 ILE A O 1
ATOM 1528 N N . LYS A 1 193 ? 11.273 -16.891 -25.906 1 93.88 193 LYS A N 1
ATOM 1529 C CA . LYS A 1 193 ? 12.453 -17.578 -26.422 1 93.88 193 LYS A CA 1
ATOM 1530 C C . LYS A 1 193 ? 13.734 -16.875 -25.984 1 93.88 193 LYS A C 1
ATOM 1532 O O . LYS A 1 193 ? 13.711 -15.727 -25.547 1 93.88 193 LYS A O 1
ATOM 1537 N N . ARG A 1 194 ? 14.727 -17.656 -26.109 1 92.75 194 ARG A N 1
ATOM 1538 C CA . ARG A 1 194 ? 16.031 -17.141 -25.719 1 92.75 194 ARG A CA 1
ATOM 1539 C C . ARG A 1 194 ? 16.359 -15.852 -26.469 1 92.75 194 ARG A C 1
ATOM 1541 O O . ARG A 1 194 ? 16.969 -14.938 -25.922 1 92.75 194 ARG A O 1
ATOM 1548 N N . GLU A 1 195 ? 15.961 -15.68 -27.656 1 93.88 195 GLU A N 1
ATOM 1549 C CA . GLU A 1 195 ? 16.219 -14.523 -28.516 1 93.88 195 GLU A CA 1
ATOM 1550 C C . GLU A 1 195 ? 15.594 -13.258 -27.953 1 93.88 195 GLU A C 1
ATOM 1552 O O . GLU A 1 195 ? 15.984 -12.148 -28.312 1 93.88 195 GLU A O 1
ATOM 1557 N N . PHE A 1 196 ? 14.602 -13.508 -27.156 1 91.56 196 PHE A N 1
ATOM 1558 C CA . PHE A 1 196 ? 13.969 -12.375 -26.5 1 91.56 196 PHE A CA 1
ATOM 1559 C C . PHE A 1 196 ? 15 -11.539 -25.75 1 91.56 196 PHE A C 1
ATOM 1561 O O . PHE A 1 196 ? 14.93 -10.305 -25.75 1 91.56 196 PHE A O 1
ATOM 1568 N N . VAL A 1 197 ? 15.969 -12.141 -25.156 1 93.5 197 VAL A N 1
ATOM 1569 C CA . VAL A 1 197 ? 16.969 -11.477 -24.328 1 93.5 197 VAL A CA 1
ATOM 1570 C C . VAL A 1 197 ? 17.906 -10.648 -25.219 1 93.5 197 VAL A C 1
ATOM 1572 O O . VAL A 1 197 ? 18.25 -9.516 -24.875 1 93.5 197 VAL A O 1
ATOM 1575 N N . THR A 1 198 ? 18.25 -11.164 -26.344 1 91.31 198 THR A N 1
ATOM 1576 C CA . THR A 1 198 ? 19.203 -10.5 -27.219 1 91.31 198 THR A CA 1
ATOM 1577 C C . THR A 1 198 ? 18.516 -9.43 -28.062 1 91.31 198 THR A C 1
ATOM 1579 O O . THR A 1 198 ? 19.125 -8.43 -28.438 1 91.31 198 THR A O 1
ATOM 1582 N N . GLN A 1 199 ? 17.281 -9.641 -28.312 1 90 199 GLN A N 1
ATOM 1583 C CA . GLN A 1 199 ? 16.562 -8.742 -29.203 1 90 199 GLN A CA 1
ATOM 1584 C C . GLN A 1 199 ? 16.062 -7.504 -28.469 1 90 199 GLN A C 1
ATOM 1586 O O . GLN A 1 199 ? 15.906 -6.434 -29.062 1 90 199 GLN A O 1
ATOM 1591 N N . SER A 1 200 ? 15.836 -7.672 -27.188 1 86.38 200 SER A N 1
ATOM 1592 C CA . SER A 1 200 ? 15.242 -6.551 -26.469 1 86.38 200 SER A CA 1
ATOM 1593 C C . SER A 1 200 ? 15.836 -6.406 -25.078 1 86.38 200 SER A C 1
ATOM 1595 O O . SER A 1 200 ? 15.102 -6.324 -24.094 1 86.38 200 SER A O 1
ATOM 1597 N N . PRO A 1 201 ? 17.109 -6.258 -25.031 1 86.5 201 PRO A N 1
ATOM 1598 C CA . PRO A 1 201 ? 17.719 -6.152 -23.703 1 86.5 201 PRO A CA 1
ATOM 1599 C C . PRO A 1 201 ? 17.281 -4.895 -22.953 1 86.5 201 PRO A C 1
ATOM 1601 O O . PRO A 1 201 ? 17.156 -4.914 -21.719 1 86.5 201 PRO A O 1
ATOM 1604 N N . ASP A 1 202 ? 16.938 -3.916 -23.688 1 87.88 202 ASP A N 1
ATOM 1605 C CA . ASP A 1 202 ? 16.531 -2.656 -23.078 1 87.88 202 ASP A CA 1
ATOM 1606 C C . ASP A 1 202 ? 15.164 -2.791 -22.406 1 87.88 202 ASP A C 1
ATOM 1608 O O . ASP A 1 202 ? 14.898 -2.158 -21.375 1 87.88 202 ASP A O 1
ATOM 1612 N N . SER A 1 203 ? 14.383 -3.592 -22.969 1 86.44 203 SER A N 1
ATOM 1613 C CA . SER A 1 203 ? 13.062 -3.816 -22.375 1 86.44 203 SER A CA 1
ATOM 1614 C C . SER A 1 203 ? 13.18 -4.543 -21.047 1 86.44 203 SER A C 1
ATOM 1616 O O . SER A 1 203 ? 12.398 -4.285 -20.125 1 86.44 203 SER A O 1
ATOM 1618 N N . ILE A 1 204 ? 14.172 -5.344 -20.938 1 92.88 204 ILE A N 1
ATOM 1619 C CA . ILE A 1 204 ? 14.391 -6.102 -19.719 1 92.88 204 ILE A CA 1
ATOM 1620 C C . ILE A 1 204 ? 15 -5.195 -18.656 1 92.88 204 ILE A C 1
ATOM 1622 O O . ILE A 1 204 ? 14.594 -5.227 -17.484 1 92.88 204 ILE A O 1
ATOM 1626 N N . SER A 1 205 ? 15.891 -4.352 -19.047 1 93.56 205 SER A N 1
ATOM 1627 C CA . SER A 1 205 ? 16.688 -3.582 -18.094 1 93.56 205 SER A CA 1
ATOM 1628 C C . SER A 1 205 ? 15.859 -2.465 -17.469 1 93.56 205 SER A C 1
ATOM 1630 O O . SER A 1 205 ? 16.234 -1.929 -16.422 1 93.56 205 SER A O 1
ATOM 1632 N N . LYS A 1 206 ? 14.766 -2.148 -18.016 1 91.31 206 LYS A N 1
ATOM 1633 C CA . LYS A 1 206 ? 13.992 -0.998 -17.562 1 91.31 206 LYS A CA 1
ATOM 1634 C C . LYS A 1 206 ? 13.195 -1.332 -16.297 1 91.31 206 LYS A C 1
ATOM 1636 O O . LYS A 1 206 ? 12.875 -0.443 -15.508 1 91.31 206 LYS A O 1
ATOM 1641 N N . ARG A 1 207 ? 12.844 -2.555 -16.203 1 92.75 207 ARG A N 1
ATOM 1642 C CA . ARG A 1 207 ? 12.016 -2.924 -15.055 1 92.75 207 ARG A CA 1
ATOM 1643 C C . ARG A 1 207 ? 12.18 -4.402 -14.719 1 92.75 207 ARG A C 1
ATOM 1645 O O . ARG A 1 207 ? 12.367 -5.23 -15.609 1 92.75 207 ARG A O 1
ATOM 1652 N N . PRO A 1 208 ? 12.047 -4.719 -13.445 1 95.75 208 PRO A N 1
ATOM 1653 C CA . PRO A 1 208 ? 12.047 -6.137 -13.078 1 95.75 208 PRO A CA 1
ATOM 1654 C C . PRO A 1 208 ? 10.773 -6.855 -13.523 1 95.75 208 PRO A C 1
ATOM 1656 O O . PRO A 1 208 ? 9.719 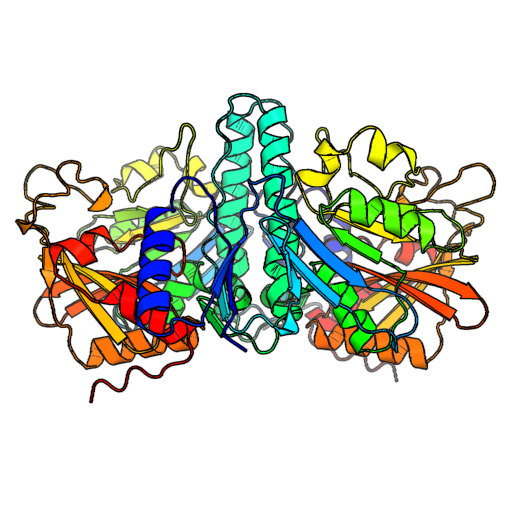-6.23 -13.664 1 95.75 208 PRO A O 1
ATOM 1659 N N . ALA A 1 209 ? 10.898 -8.086 -13.805 1 94.94 209 ALA A N 1
ATOM 1660 C CA . ALA A 1 209 ? 9.805 -9 -14.133 1 94.94 209 ALA A CA 1
ATOM 1661 C C . ALA A 1 209 ? 10.109 -10.414 -13.648 1 94.94 209 ALA A C 1
ATOM 1663 O O . ALA A 1 209 ? 11.195 -10.68 -13.133 1 94.94 209 ALA A O 1
ATOM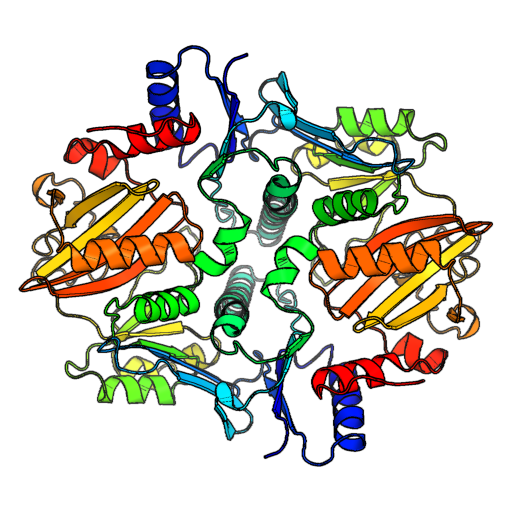 1664 N N . ILE A 1 210 ? 9.148 -11.219 -13.789 1 95.94 210 ILE A N 1
ATOM 1665 C CA . ILE A 1 210 ? 9.328 -12.609 -13.391 1 95.94 210 ILE A CA 1
ATOM 1666 C C . ILE A 1 210 ? 9.664 -13.453 -14.617 1 95.94 210 ILE A C 1
ATOM 1668 O O . ILE A 1 210 ? 8.922 -13.453 -15.602 1 95.94 210 ILE A O 1
ATOM 1672 N N . TYR A 1 211 ? 10.734 -14.086 -14.594 1 95.62 211 TYR A N 1
ATOM 1673 C CA . TYR A 1 211 ? 11.117 -15.125 -15.539 1 95.62 211 TYR A CA 1
ATOM 1674 C C . TYR A 1 211 ? 11.18 -16.484 -14.859 1 95.62 211 TYR A C 1
ATOM 1676 O O . TYR A 1 211 ? 11.891 -16.656 -13.867 1 95.62 211 TYR A O 1
ATOM 1684 N N . GLN A 1 212 ? 10.461 -17.375 -15.43 1 95.25 212 GLN A N 1
ATOM 1685 C CA . GLN A 1 212 ? 10.195 -18.609 -14.688 1 95.25 212 GLN A CA 1
ATOM 1686 C C . GLN A 1 212 ? 10.18 -19.828 -15.609 1 95.25 212 GLN A C 1
ATOM 1688 O O . GLN A 1 212 ? 9.766 -19.719 -16.766 1 95.25 212 GLN A O 1
ATOM 1693 N N . GLU A 1 213 ? 10.617 -20.938 -15.039 1 94.38 213 GLU A N 1
ATOM 1694 C CA . GLU A 1 213 ? 10.531 -22.172 -15.797 1 94.38 213 GLU A CA 1
ATOM 1695 C C . GLU A 1 213 ? 9.086 -22.5 -16.172 1 94.38 213 GLU A C 1
ATOM 1697 O O . GLU A 1 213 ? 8.18 -22.328 -15.352 1 94.38 213 GLU A O 1
ATOM 1702 N N . LEU A 1 214 ? 8.945 -22.828 -17.422 1 92.94 214 LEU A N 1
ATOM 1703 C CA . LEU A 1 214 ? 7.66 -23.406 -17.797 1 92.94 214 LEU A CA 1
ATOM 1704 C C . LEU A 1 214 ? 7.531 -24.844 -17.281 1 92.94 214 LEU A C 1
ATOM 1706 O O . LEU A 1 214 ? 8.18 -25.75 -17.797 1 92.94 214 LEU A O 1
ATOM 1710 N N . VAL A 1 215 ? 6.645 -25.031 -16.359 1 89.62 215 VAL A N 1
ATOM 1711 C CA . VAL A 1 215 ? 6.504 -26.328 -15.703 1 89.62 215 VAL A CA 1
ATOM 1712 C C . VAL A 1 215 ? 5.531 -27.203 -16.484 1 89.62 215 VAL A C 1
ATOM 1714 O O . VAL A 1 215 ? 4.398 -26.797 -16.75 1 89.62 215 VAL A O 1
ATOM 1717 N N . GLU A 1 216 ? 6.066 -28.375 -16.875 1 87.56 216 GLU A N 1
ATOM 1718 C CA . GLU A 1 216 ? 5.148 -29.359 -17.453 1 87.56 216 GLU A CA 1
ATOM 1719 C C . GLU A 1 216 ? 4.164 -29.875 -16.406 1 87.56 216 GLU A C 1
ATOM 1721 O O . GLU A 1 216 ? 4.539 -30.109 -15.25 1 87.56 216 GLU A O 1
ATOM 1726 N N . ARG A 1 217 ? 2.912 -29.953 -16.859 1 87.5 217 ARG A N 1
ATOM 1727 C CA . ARG A 1 217 ? 1.89 -30.359 -15.898 1 87.5 217 ARG A CA 1
ATOM 1728 C C . ARG A 1 217 ? 0.824 -31.219 -16.562 1 87.5 217 ARG A C 1
ATOM 1730 O O . ARG A 1 217 ? 0.658 -31.188 -17.781 1 87.5 217 ARG A O 1
ATOM 1737 N N . ILE A 1 218 ? 0.202 -32 -15.742 1 87.19 218 ILE A N 1
ATOM 1738 C CA . ILE A 1 218 ? -0.896 -32.844 -16.203 1 87.19 218 ILE A CA 1
ATOM 1739 C C . ILE A 1 218 ? -2.215 -32.094 -16.078 1 87.19 218 ILE A C 1
ATOM 1741 O O . ILE A 1 218 ? -3.131 -32.281 -16.875 1 87.19 218 ILE A O 1
ATOM 1745 N N . SER A 1 219 ? -2.289 -31.25 -15.141 1 88.88 219 SER A N 1
ATOM 1746 C CA . SER A 1 219 ? -3.473 -30.422 -14.906 1 88.88 219 SER A CA 1
ATOM 1747 C C . SER A 1 219 ? -3.145 -29.219 -14.055 1 88.88 219 SER A C 1
ATOM 1749 O O . SER A 1 219 ? -2.025 -29.078 -13.547 1 88.88 219 SER A O 1
ATOM 1751 N N . GLU A 1 220 ? -4.094 -28.328 -14.008 1 91.25 220 GLU A N 1
ATOM 1752 C CA . GLU A 1 220 ? -3.994 -27.172 -13.141 1 91.25 220 GLU A CA 1
ATOM 1753 C C . GLU A 1 220 ? -5.027 -27.219 -12.016 1 91.25 220 GLU A C 1
ATOM 1755 O O . GLU A 1 220 ? -6.078 -27.844 -12.172 1 91.25 220 GLU A O 1
ATOM 1760 N N . LEU A 1 221 ? -4.641 -26.672 -10.977 1 94 221 LEU A N 1
ATOM 1761 C CA . LEU A 1 221 ? -5.551 -26.578 -9.836 1 94 221 LEU A CA 1
ATOM 1762 C C . LEU A 1 221 ? -5.887 -25.125 -9.516 1 94 221 LEU A C 1
ATOM 1764 O O . LEU A 1 221 ? -4.988 -24.297 -9.406 1 94 221 LEU A O 1
ATOM 1768 N N . ARG A 1 222 ? -7.168 -24.906 -9.469 1 94.56 222 ARG A N 1
ATOM 1769 C CA . ARG A 1 222 ? -7.688 -23.672 -8.875 1 94.56 222 ARG A CA 1
ATOM 1770 C C . ARG A 1 222 ? -8.266 -23.938 -7.488 1 94.56 222 ARG A C 1
ATOM 1772 O O . ARG A 1 222 ? -9.281 -24.625 -7.348 1 94.56 222 ARG A O 1
ATOM 1779 N N . ILE A 1 223 ? -7.551 -23.391 -6.516 1 97.62 223 ILE A N 1
ATOM 1780 C CA . ILE A 1 223 ? -7.977 -23.641 -5.145 1 97.62 223 ILE A CA 1
ATOM 1781 C C . ILE A 1 223 ? -8.445 -22.328 -4.504 1 97.62 223 ILE A C 1
ATOM 1783 O O . ILE A 1 223 ? -7.711 -21.344 -4.484 1 97.62 223 ILE A O 1
ATOM 1787 N N . THR A 1 224 ? -9.633 -22.328 -4.016 1 97.62 224 THR A N 1
ATOM 1788 C CA . THR A 1 224 ? -10.172 -21.203 -3.268 1 97.62 224 THR A CA 1
ATOM 1789 C C . THR A 1 224 ? -10.219 -21.516 -1.776 1 97.62 224 THR A C 1
ATOM 1791 O O . THR A 1 224 ? -10.68 -22.594 -1.381 1 97.62 224 THR A O 1
ATOM 1794 N N . ILE A 1 225 ? -9.672 -20.641 -0.995 1 98.19 225 ILE A N 1
ATOM 1795 C CA . ILE A 1 225 ? -9.727 -20.812 0.452 1 98.19 225 ILE A CA 1
ATOM 1796 C C . ILE A 1 225 ? -10.586 -19.719 1.074 1 98.19 225 ILE A C 1
ATOM 1798 O O . ILE A 1 225 ? -10.414 -18.531 0.754 1 98.19 225 ILE A O 1
ATOM 1802 N N . VAL A 1 226 ? -11.523 -20.078 1.947 1 97.69 226 VAL A N 1
ATOM 1803 C CA . VAL A 1 226 ? -12.297 -19.203 2.814 1 97.69 226 VAL A CA 1
ATOM 1804 C C . VAL A 1 226 ? -12.141 -19.641 4.27 1 97.69 226 VAL A C 1
ATOM 1806 O O . VAL A 1 226 ? -12.609 -20.703 4.66 1 97.69 226 VAL A O 1
ATOM 1809 N N . GLY A 1 227 ? -11.516 -18.75 5.062 1 96.5 227 GLY A N 1
ATOM 1810 C CA . GLY A 1 227 ? -11.133 -19.234 6.383 1 96.5 227 GLY A CA 1
ATOM 1811 C C . GLY A 1 227 ? -10.172 -20.406 6.336 1 96.5 227 GLY A C 1
ATOM 1812 O O . GLY A 1 227 ? -9.062 -20.281 5.805 1 96.5 227 GLY A O 1
ATOM 1813 N N . ASP A 1 228 ? -10.711 -21.547 6.766 1 96.31 228 ASP A N 1
ATOM 1814 C CA . ASP A 1 228 ? -9.883 -22.75 6.75 1 96.31 228 ASP A CA 1
ATOM 1815 C C . ASP A 1 228 ? -10.422 -23.781 5.758 1 96.31 228 ASP A C 1
ATOM 1817 O O . ASP A 1 228 ? -9.93 -24.906 5.695 1 96.31 228 ASP A O 1
ATOM 1821 N N . GLU A 1 229 ? -11.383 -23.406 5.027 1 97.06 229 GLU A N 1
ATOM 1822 C CA . GLU A 1 229 ? -12 -24.328 4.082 1 97.06 229 GLU A CA 1
ATOM 1823 C C . GLU A 1 229 ? -11.383 -24.203 2.693 1 97.06 229 GLU A C 1
ATOM 1825 O O . GLU A 1 229 ? -11.219 -23.094 2.18 1 97.06 229 GLU A O 1
ATOM 1830 N N . LEU A 1 230 ? -11.062 -25.359 2.133 1 98 230 LEU A N 1
ATOM 1831 C CA . LEU A 1 230 ? -10.477 -25.391 0.798 1 98 230 LEU A CA 1
ATOM 1832 C C . LEU A 1 230 ? -11.477 -25.922 -0.222 1 98 230 LEU A C 1
ATOM 1834 O O . LEU A 1 230 ? -12.141 -26.938 0.025 1 98 230 LEU A O 1
ATOM 1838 N N . PHE A 1 231 ? -11.609 -25.281 -1.33 1 98 231 PHE A N 1
ATOM 1839 C CA . PHE A 1 231 ? -12.336 -25.734 -2.514 1 98 231 PHE A CA 1
ATOM 1840 C C . PHE A 1 231 ? -11.375 -25.953 -3.678 1 98 231 PHE A C 1
ATOM 1842 O O . PHE A 1 231 ? -10.852 -25 -4.25 1 98 231 PHE A O 1
ATOM 1849 N N . VAL A 1 232 ? -11.219 -27.188 -4.004 1 97.25 232 VAL A N 1
ATOM 1850 C CA . VAL A 1 232 ? -10.203 -27.562 -4.98 1 97.25 232 VAL A CA 1
ATOM 1851 C C . VAL A 1 232 ? -10.859 -27.922 -6.309 1 97.25 232 VAL A C 1
ATOM 1853 O O . VAL A 1 232 ? -11.711 -28.812 -6.359 1 97.25 232 VAL A O 1
ATOM 1856 N N . VAL A 1 233 ? -10.492 -27.234 -7.352 1 95.12 233 VAL A N 1
ATOM 1857 C CA . VAL A 1 233 ? -10.984 -27.516 -8.695 1 95.12 233 VAL A CA 1
ATOM 1858 C C . VAL A 1 233 ? -9.82 -27.875 -9.609 1 95.12 233 VAL A C 1
ATOM 1860 O O . VAL A 1 233 ? -8.805 -27.172 -9.641 1 95.12 233 VAL A O 1
ATOM 1863 N N . ARG A 1 234 ? -9.977 -28.984 -10.281 1 92.75 234 ARG A N 1
ATOM 1864 C CA . ARG A 1 234 ? -9.008 -29.391 -11.289 1 92.75 234 ARG A CA 1
ATOM 1865 C C . ARG A 1 234 ? -9.422 -28.906 -12.672 1 92.75 234 ARG A C 1
ATOM 1867 O O . ARG A 1 234 ? -10.586 -29.047 -13.062 1 92.75 234 ARG A O 1
ATOM 1874 N N . ILE A 1 235 ? -8.539 -28.266 -13.266 1 88.5 235 ILE A N 1
ATOM 1875 C CA . ILE A 1 235 ? -8.742 -27.781 -14.633 1 88.5 235 ILE A CA 1
ATOM 1876 C C . ILE A 1 235 ? -7.91 -28.625 -15.602 1 88.5 235 ILE A C 1
ATOM 1878 O O . ILE A 1 235 ? -6.684 -28.641 -15.516 1 88.5 235 ILE A O 1
ATOM 1882 N N . SER A 1 236 ? -8.641 -29.438 -16.328 1 78.19 236 SER A N 1
ATOM 1883 C CA . SER A 1 236 ? -7.969 -30.375 -17.234 1 78.19 236 SER A CA 1
ATOM 1884 C C . SER A 1 236 ? -7.223 -29.625 -18.344 1 78.19 236 SER A C 1
ATOM 1886 O O . SER A 1 236 ? -7.688 -28.594 -18.828 1 78.19 236 SER A O 1
ATOM 1888 N N . SER A 1 237 ? -6.027 -29.953 -18.266 1 60.22 237 SER A N 1
ATOM 1889 C CA . SER A 1 237 ? -5.156 -29.359 -19.281 1 60.22 237 SER A CA 1
ATOM 1890 C C . SER A 1 237 ? -5.656 -29.672 -20.688 1 60.22 237 SER A C 1
ATOM 1892 O O . SER A 1 237 ? -5.27 -28.984 -21.656 1 60.22 237 SER A O 1
ATOM 1894 N N . GLN A 1 238 ? -6.219 -31 -20.844 1 52.91 238 GLN A N 1
ATOM 1895 C CA . GLN A 1 238 ? -6.664 -31.328 -22.203 1 52.91 238 GLN A CA 1
ATOM 1896 C C . GLN A 1 238 ? -7.422 -30.156 -22.828 1 52.91 238 GLN A C 1
ATOM 1898 O O . GLN A 1 238 ? -7.5 -30.047 -24.047 1 52.91 238 GLN A O 1
ATOM 1903 N N . VAL A 1 239 ? -8.109 -29.547 -22.094 1 46.72 239 VAL A N 1
ATOM 1904 C CA . VAL A 1 239 ? -8.734 -28.281 -22.469 1 46.72 239 VAL A CA 1
ATOM 1905 C C . VAL A 1 239 ? -7.652 -27.234 -22.734 1 46.72 239 VAL A C 1
ATOM 1907 O O . VAL A 1 239 ? -7.887 -26.25 -23.453 1 46.72 239 VAL A O 1
ATOM 1910 N N . VAL A 1 240 ? -6.672 -27.203 -22 1 46 240 VAL A N 1
ATOM 1911 C CA . VAL A 1 240 ? -5.457 -26.484 -22.359 1 46 240 VAL A CA 1
ATOM 1912 C C . VAL A 1 240 ? -4.73 -27.219 -23.484 1 46 240 VAL A C 1
ATOM 1914 O O . VAL A 1 240 ? -3.859 -28.047 -23.219 1 46 240 VAL A O 1
ATOM 1917 N N . GLY A 1 241 ? -5.266 -28.172 -24.062 1 38.59 241 GLY A N 1
ATOM 1918 C CA . GLY A 1 241 ? -4.875 -29.266 -24.922 1 38.59 241 GLY A CA 1
ATOM 1919 C C . GLY A 1 241 ? -3.758 -28.906 -25.875 1 38.59 241 GLY A C 1
ATOM 1920 O O . GLY A 1 241 ? -3.357 -27.734 -25.969 1 38.59 241 GLY A O 1
ATOM 1921 N N . GLU A 1 242 ? -3.486 -29.969 -26.906 1 39.97 242 GLU A N 1
ATOM 1922 C CA . GLU A 1 242 ? -2.396 -30.281 -27.828 1 39.97 242 GLU A CA 1
ATOM 1923 C C . GLU A 1 242 ? -1.921 -29.016 -28.562 1 39.97 242 GLU A C 1
ATOM 1925 O O . GLU A 1 242 ? -0.72 -28.75 -28.625 1 39.97 242 GLU A O 1
ATOM 1930 N N . ASN A 1 243 ? -2.803 -28.656 -29.578 1 38.66 243 ASN A N 1
ATOM 1931 C CA . ASN A 1 243 ? -2.439 -27.656 -30.578 1 38.66 243 ASN A CA 1
ATOM 1932 C C . ASN A 1 243 ? -2.461 -26.25 -30.016 1 38.66 243 ASN A C 1
ATOM 1934 O O . ASN A 1 243 ? -2.01 -25.297 -30.656 1 38.66 243 ASN A O 1
ATOM 1938 N N . ASN A 1 244 ? -3.354 -25.922 -29.078 1 41.28 244 ASN A N 1
ATOM 1939 C CA . ASN A 1 244 ? -3.467 -24.484 -28.875 1 41.28 244 ASN A CA 1
ATOM 1940 C C . ASN A 1 244 ? -2.619 -24.016 -27.703 1 41.28 244 ASN A C 1
ATOM 1942 O O . ASN A 1 244 ? -2.703 -22.859 -27.281 1 41.28 244 ASN A O 1
ATOM 1946 N N . HIS A 1 245 ? -1.535 -24.625 -27.297 1 44.66 245 HIS A N 1
ATOM 1947 C CA . HIS A 1 245 ? -0.4 -24.109 -26.531 1 44.66 245 HIS A CA 1
ATOM 1948 C C . HIS A 1 245 ? -0.85 -23.109 -25.484 1 44.66 245 HIS A C 1
ATOM 1950 O O . HIS A 1 245 ? -0.181 -22.094 -25.25 1 44.66 245 HIS A O 1
ATOM 1956 N N . ARG A 1 246 ? -1.977 -23.297 -24.859 1 49.16 246 ARG A N 1
ATOM 1957 C CA . ARG A 1 246 ? -2.449 -22.141 -24.109 1 49.16 246 ARG A CA 1
ATOM 1958 C C . ARG A 1 246 ? -1.775 -22.047 -22.75 1 49.16 246 ARG A C 1
ATOM 1960 O O . ARG A 1 246 ? -1.786 -23.016 -21.984 1 49.16 246 ARG A O 1
ATOM 1967 N N . LEU A 1 247 ? -0.97 -21.203 -22.375 1 47 247 LEU A N 1
ATOM 1968 C CA . LEU A 1 247 ? -0.112 -20.891 -21.234 1 47 247 LEU A CA 1
ATOM 1969 C C . LEU A 1 247 ? -0.935 -20.375 -20.047 1 47 247 LEU A C 1
ATOM 1971 O O . LEU A 1 247 ? -0.552 -20.562 -18.891 1 47 247 LEU A O 1
ATOM 1975 N N . ASP A 1 248 ? -2.279 -19.875 -20.422 1 51.47 248 ASP A N 1
ATOM 1976 C CA . ASP A 1 248 ? -3.141 -19.266 -19.422 1 51.47 248 ASP A CA 1
ATOM 1977 C C . ASP A 1 248 ? -4.602 -19.641 -19.641 1 51.47 248 ASP A C 1
ATOM 1979 O O . ASP A 1 248 ? -5.195 -19.297 -20.656 1 51.47 248 ASP A O 1
ATOM 1983 N N . TRP A 1 249 ? -5.242 -20.609 -18.781 1 47.88 249 TRP A N 1
ATOM 1984 C CA . TRP A 1 249 ? -6.582 -21.156 -18.969 1 47.88 249 TRP A CA 1
ATOM 1985 C C . TRP A 1 249 ? -7.605 -20.031 -19.141 1 47.88 249 TRP A C 1
ATOM 1987 O O . TRP A 1 249 ? -8.672 -20.25 -19.719 1 47.88 249 TRP A O 1
ATOM 1997 N N . ARG A 1 250 ? -7.332 -18.938 -18.672 1 54.03 250 ARG A N 1
ATOM 1998 C CA . ARG A 1 250 ? -8.266 -17.812 -18.734 1 54.03 250 ARG A CA 1
ATOM 1999 C C . ARG A 1 250 ? -8.477 -17.359 -20.172 1 54.03 250 ARG A C 1
ATOM 2001 O O . ARG A 1 250 ? -9.438 -16.641 -20.453 1 54.03 250 ARG A O 1
ATOM 2008 N N . THR A 1 251 ? -7.559 -17.641 -21.016 1 47.69 251 THR A N 1
ATOM 2009 C CA . THR A 1 251 ? -7.66 -17.234 -22.406 1 47.69 251 THR A CA 1
ATOM 2010 C C . THR A 1 251 ? -8.531 -18.219 -23.188 1 47.69 251 THR A C 1
ATOM 2012 O O . THR A 1 251 ? -8.766 -18.031 -24.391 1 47.69 251 THR A O 1
ATOM 2015 N N . CYS A 1 252 ? -8.844 -19.203 -22.594 1 45.03 252 CYS A N 1
ATOM 2016 C CA . CYS A 1 252 ? -9.648 -20.203 -23.297 1 45.03 252 CYS A CA 1
ATOM 2017 C C . CYS A 1 252 ? -11.039 -19.656 -23.594 1 45.03 252 CYS A C 1
ATOM 2019 O O . CYS A 1 252 ? -11.781 -19.281 -22.688 1 45.03 252 CYS A O 1
ATOM 2021 N N . GLU A 1 253 ? -11.18 -19.078 -24.719 1 44.41 253 GLU A N 1
ATOM 2022 C CA . GLU A 1 253 ? -12.477 -18.641 -25.234 1 44.41 253 GLU A CA 1
ATOM 2023 C C . GLU A 1 253 ? -13.586 -19.609 -24.828 1 44.41 253 GLU A C 1
ATOM 2025 O O . GLU A 1 253 ? -14.719 -19.188 -24.562 1 44.41 253 GLU A O 1
ATOM 2030 N N . SER A 1 254 ? -13.398 -20.891 -25.203 1 45.91 254 SER A N 1
ATOM 2031 C CA . SER A 1 254 ? -14.453 -21.891 -25.125 1 45.91 254 SER A CA 1
ATOM 2032 C C . SER A 1 254 ? -14.633 -22.406 -23.703 1 45.91 254 SER A C 1
ATOM 2034 O O . SER A 1 254 ? -14.297 -23.547 -23.406 1 45.91 254 SER A O 1
ATOM 2036 N N . LYS A 1 255 ? -14.461 -21.609 -22.812 1 49.59 255 LYS A N 1
ATOM 2037 C CA . LYS A 1 255 ? -14.5 -21.609 -21.344 1 49.59 255 LYS A CA 1
ATOM 2038 C C . LYS A 1 255 ? -15.422 -22.703 -20.812 1 49.59 255 LYS A C 1
ATOM 2040 O O . LYS A 1 255 ? -15.172 -23.266 -19.75 1 49.59 255 LYS A O 1
ATOM 2045 N N . MET A 1 256 ? -16.641 -22.562 -21.266 1 49.09 256 MET A N 1
ATOM 2046 C CA . MET A 1 256 ? -17.859 -23.109 -20.672 1 49.09 256 MET A CA 1
ATOM 2047 C C . MET A 1 256 ? -18 -24.594 -21.016 1 49.09 256 MET A C 1
ATOM 2049 O O . MET A 1 256 ? -19.062 -25.188 -20.781 1 49.09 256 MET A O 1
ATOM 2053 N N . GLU A 1 257 ? -17 -25 -21.594 1 52.41 257 GLU A N 1
ATOM 2054 C CA . GLU A 1 257 ? -17.484 -26.359 -21.719 1 52.41 257 GLU A CA 1
ATOM 2055 C C . GLU A 1 257 ? -17.344 -27.125 -20.406 1 52.41 257 GLU A C 1
ATOM 2057 O O . GLU A 1 257 ? -16.234 -27.203 -19.859 1 52.41 257 GLU A O 1
ATOM 2062 N N . ARG A 1 258 ? -18.344 -27.344 -19.609 1 57.41 258 ARG A N 1
ATOM 2063 C CA . ARG A 1 258 ? -18.609 -28.016 -18.344 1 57.41 258 ARG A CA 1
ATOM 2064 C C . ARG A 1 258 ? -17.625 -29.172 -18.141 1 57.41 258 ARG A C 1
ATOM 2066 O O . ARG A 1 258 ? -17.25 -29.484 -17 1 57.41 258 ARG A O 1
ATOM 2073 N N . ASN A 1 259 ? -16.938 -29.562 -19.219 1 65 259 ASN A N 1
ATOM 2074 C CA . ASN A 1 259 ? -16.188 -30.812 -19.109 1 65 259 ASN A CA 1
ATOM 2075 C C . ASN A 1 259 ? -14.719 -30.562 -18.75 1 65 259 ASN A C 1
ATOM 2077 O O . ASN A 1 259 ? -13.969 -31.516 -18.516 1 65 259 ASN A O 1
ATOM 2081 N N . CYS A 1 260 ? -14.414 -29.312 -18.469 1 79.44 260 CYS A N 1
ATOM 2082 C CA . CYS A 1 260 ? -13 -29.047 -18.25 1 79.44 260 CYS A CA 1
ATOM 2083 C C . CYS A 1 260 ? -12.719 -28.797 -16.781 1 79.44 260 CYS A C 1
ATOM 2085 O O . CYS A 1 260 ? -11.555 -28.672 -16.375 1 79.44 260 CYS A O 1
ATOM 2087 N N . TYR A 1 261 ? -13.727 -28.891 -16.016 1 88.88 261 TYR A N 1
ATOM 2088 C CA . TYR A 1 261 ? -13.562 -28.641 -14.586 1 88.88 261 TYR A CA 1
ATOM 2089 C C . TYR A 1 261 ? -14.102 -29.797 -13.75 1 88.88 261 TYR A C 1
ATOM 2091 O O . TYR A 1 261 ? -15.141 -30.375 -14.086 1 88.88 261 TYR A O 1
ATOM 2099 N N . SER A 1 262 ? -13.406 -30.141 -12.703 1 92.56 262 SER A N 1
ATOM 2100 C CA . SER A 1 262 ? -13.891 -31.156 -11.773 1 92.56 262 SER A CA 1
ATOM 2101 C C . SER A 1 262 ? -13.414 -30.875 -10.352 1 92.56 262 SER A C 1
ATOM 2103 O O . SER A 1 262 ? -12.375 -30.25 -10.156 1 92.56 262 SER A O 1
ATOM 2105 N N . LYS A 1 263 ? -14.234 -31.297 -9.438 1 95.5 263 LYS A N 1
ATOM 2106 C CA . LYS A 1 263 ? -13.773 -31.266 -8.055 1 95.5 263 LYS A CA 1
ATOM 2107 C C . LYS A 1 263 ? -12.57 -32.188 -7.855 1 95.5 263 LYS A C 1
ATOM 2109 O O . LYS A 1 263 ? -12.469 -33.219 -8.492 1 95.5 263 LYS A O 1
ATOM 2114 N N . ALA A 1 264 ? -11.695 -31.75 -7.02 1 94.06 264 ALA A N 1
ATOM 2115 C CA . ALA A 1 264 ? -10.492 -32.531 -6.777 1 94.06 264 ALA A CA 1
ATOM 2116 C C . ALA A 1 264 ? -10.086 -32.469 -5.309 1 94.06 264 ALA A C 1
ATOM 2118 O O . ALA A 1 264 ? -10.719 -31.797 -4.508 1 94.06 264 ALA A O 1
ATOM 2119 N N . GLN A 1 265 ? -9.195 -33.375 -5 1 94.06 265 GLN A N 1
ATOM 2120 C CA . GLN A 1 265 ? -8.539 -33.375 -3.699 1 94.06 265 GLN A CA 1
ATOM 2121 C C . GLN A 1 265 ? -7.023 -33.25 -3.85 1 94.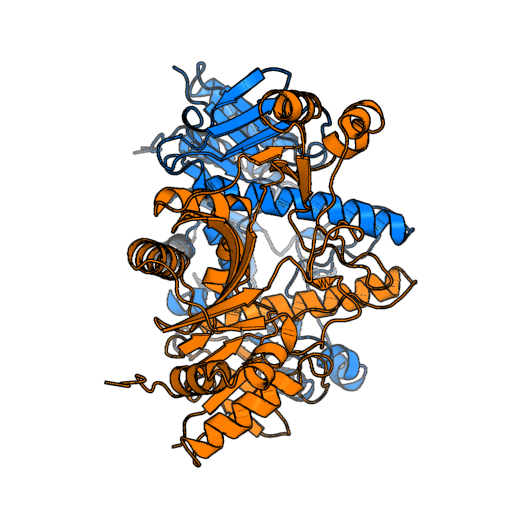06 265 GLN A C 1
ATOM 2123 O O . GLN A 1 265 ? -6.469 -33.562 -4.902 1 94.06 265 GLN A O 1
ATOM 2128 N N . ILE A 1 266 ? -6.449 -32.688 -2.848 1 95.38 266 ILE A N 1
ATOM 2129 C CA . ILE A 1 266 ? -4.992 -32.594 -2.812 1 95.38 266 ILE A CA 1
ATOM 2130 C C . ILE A 1 266 ? -4.465 -33.312 -1.566 1 95.38 266 ILE A C 1
ATOM 2132 O O . ILE A 1 266 ? -5.211 -33.531 -0.612 1 95.38 266 ILE A O 1
ATOM 2136 N N . PRO A 1 267 ? -3.188 -33.75 -1.602 1 94.75 267 PRO A N 1
ATOM 2137 C CA . PRO A 1 267 ? -2.623 -34.375 -0.417 1 94.75 267 PRO A CA 1
ATOM 2138 C C . PRO A 1 267 ? -2.74 -33.531 0.841 1 94.75 267 PRO A C 1
ATOM 2140 O O . PRO A 1 267 ? -2.648 -32.312 0.765 1 94.75 267 PRO A O 1
ATOM 2143 N N . GLU A 1 268 ? -2.889 -34.188 1.954 1 95.88 268 GLU A N 1
ATOM 2144 C CA . GLU A 1 268 ? -3.047 -33.531 3.234 1 95.88 268 GLU A CA 1
ATOM 2145 C C . GLU A 1 268 ? -1.854 -32.625 3.527 1 95.88 268 GLU A C 1
ATOM 2147 O O . GLU A 1 268 ? -2.014 -31.531 4.105 1 95.88 268 GLU A O 1
ATOM 2152 N N . SER A 1 269 ? -0.698 -33.094 3.154 1 94.94 269 SER A N 1
ATOM 2153 C CA . SER A 1 269 ? 0.499 -32.312 3.373 1 94.94 269 SER A CA 1
ATOM 2154 C C . SER A 1 269 ? 0.422 -30.984 2.615 1 94.94 269 SER A C 1
ATOM 2156 O O . SER A 1 269 ? 0.754 -29.922 3.16 1 94.94 269 SER A O 1
ATOM 2158 N N . ALA A 1 270 ? -0.038 -31.016 1.414 1 95.5 270 ALA A N 1
ATOM 2159 C CA . ALA A 1 270 ? -0.194 -29.812 0.609 1 95.5 270 ALA A CA 1
ATOM 2160 C C . ALA A 1 270 ? -1.26 -28.891 1.2 1 95.5 270 ALA A C 1
ATOM 2162 O O . ALA A 1 270 ? -1.089 -27.672 1.232 1 95.5 270 ALA A O 1
ATOM 2163 N N . LYS A 1 271 ? -2.314 -29.5 1.601 1 97.25 271 LYS A N 1
ATOM 2164 C CA . LYS A 1 271 ? -3.387 -28.75 2.234 1 97.25 271 LYS A CA 1
ATOM 2165 C C . LYS A 1 271 ? -2.873 -27.984 3.449 1 97.25 271 LYS A C 1
ATOM 2167 O O . LYS A 1 271 ? -3.135 -26.781 3.59 1 97.25 271 LYS A O 1
ATOM 2172 N N . ARG A 1 272 ? -2.141 -28.609 4.266 1 97.88 272 ARG A N 1
ATOM 2173 C CA . ARG A 1 272 ? -1.601 -28 5.477 1 97.88 272 ARG A CA 1
ATOM 2174 C C . ARG A 1 272 ? -0.669 -26.844 5.129 1 97.88 272 ARG A C 1
ATOM 2176 O O . ARG A 1 272 ? -0.719 -25.781 5.766 1 97.88 272 ARG A O 1
ATOM 2183 N N . ARG A 1 273 ? 0.153 -27.047 4.156 1 97.19 273 ARG A N 1
ATOM 2184 C CA . ARG A 1 273 ? 1.106 -26.016 3.75 1 97.19 273 ARG A CA 1
ATOM 2185 C C . ARG A 1 273 ? 0.389 -24.797 3.166 1 97.19 273 ARG A C 1
ATOM 2187 O O . ARG A 1 273 ? 0.751 -23.656 3.459 1 97.19 273 ARG A O 1
ATOM 2194 N N . LEU A 1 274 ? -0.63 -25.062 2.377 1 98.19 274 LEU A N 1
ATOM 2195 C CA . LEU A 1 274 ? -1.407 -23.969 1.797 1 98.19 274 LEU A CA 1
ATOM 2196 C C . LEU A 1 274 ? -2.119 -23.172 2.885 1 98.19 274 LEU A C 1
ATOM 2198 O O . LEU A 1 274 ? -2.162 -21.953 2.828 1 98.19 274 LEU A O 1
ATOM 2202 N N . LEU A 1 275 ? -2.645 -23.875 3.844 1 98.69 275 LEU A N 1
ATOM 2203 C CA . LEU A 1 275 ? -3.332 -23.203 4.941 1 98.69 275 LEU A CA 1
ATOM 2204 C C . LEU A 1 275 ? -2.35 -22.391 5.777 1 98.69 275 LEU A C 1
ATOM 2206 O O . LEU A 1 275 ? -2.688 -21.312 6.262 1 98.69 275 LEU A O 1
ATOM 2210 N N . GLU A 1 276 ? -1.165 -22.922 5.938 1 98.62 276 GLU A N 1
ATOM 2211 C CA . GLU A 1 276 ? -0.142 -22.156 6.652 1 98.62 276 GLU A CA 1
ATOM 2212 C C . GLU A 1 276 ? 0.241 -20.891 5.891 1 98.62 276 GLU A C 1
ATOM 2214 O O . GLU A 1 276 ? 0.389 -19.828 6.484 1 98.62 276 GLU A O 1
ATOM 2219 N N . PHE A 1 277 ? 0.436 -21.047 4.594 1 98.31 277 PHE A N 1
ATOM 2220 C CA . PHE A 1 277 ? 0.653 -19.875 3.752 1 98.31 277 PHE A CA 1
ATOM 2221 C C . PHE A 1 277 ? -0.451 -18.844 3.959 1 98.31 277 PHE A C 1
ATOM 2223 O O . PHE A 1 277 ? -0.172 -17.672 4.211 1 98.31 277 PHE A O 1
ATOM 2230 N N . HIS A 1 278 ? -1.647 -19.297 3.877 1 98.69 278 HIS A N 1
ATOM 2231 C CA . HIS A 1 278 ? -2.854 -18.484 3.977 1 98.69 278 HIS A CA 1
ATOM 2232 C C . HIS A 1 278 ? -2.904 -17.734 5.301 1 98.69 278 HIS A C 1
ATOM 2234 O O . HIS A 1 278 ? -3.164 -16.531 5.328 1 98.69 278 HIS A O 1
ATOM 2240 N N . LYS A 1 279 ? -2.576 -18.391 6.305 1 98.31 279 LYS A N 1
ATOM 2241 C CA . LYS A 1 279 ? -2.572 -17.812 7.648 1 98.31 279 LYS A CA 1
ATOM 2242 C C . LYS A 1 279 ? -1.449 -16.797 7.816 1 98.31 279 LYS A C 1
ATOM 2244 O O . LYS A 1 279 ? -1.678 -15.688 8.297 1 98.31 279 LYS A O 1
ATOM 2249 N N . ARG A 1 280 ? -0.298 -17.141 7.383 1 98 280 ARG A N 1
ATOM 2250 C CA . ARG A 1 280 ? 0.854 -16.266 7.535 1 98 280 ARG A CA 1
ATOM 2251 C C . ARG A 1 280 ? 0.696 -15.008 6.688 1 98 280 ARG A C 1
ATOM 2253 O O . ARG A 1 280 ? 1.18 -13.938 7.059 1 98 280 ARG A O 1
ATOM 2260 N N . ALA A 1 281 ? -0.013 -15.18 5.582 1 97.88 281 ALA A N 1
ATOM 2261 C CA . ALA A 1 281 ? -0.254 -14.039 4.703 1 97.88 281 ALA A CA 1
ATOM 2262 C C . ALA A 1 281 ? -1.368 -13.148 5.25 1 97.88 281 ALA A C 1
ATOM 2264 O O . ALA A 1 281 ? -1.624 -12.062 4.723 1 97.88 281 ALA A O 1
ATOM 2265 N N . GLY A 1 282 ? -2.039 -13.57 6.277 1 97.25 282 GLY A N 1
ATOM 2266 C CA . GLY A 1 282 ? -3.111 -12.797 6.891 1 97.25 282 GLY A CA 1
ATOM 2267 C C . GLY A 1 282 ? -4.379 -12.781 6.059 1 97.25 282 GLY A C 1
ATOM 2268 O O . GLY A 1 282 ? -5.094 -11.773 6.031 1 97.25 282 GLY A O 1
ATOM 2269 N N . LEU A 1 283 ? -4.648 -13.891 5.379 1 97.88 283 LEU A N 1
ATOM 2270 C CA . LEU A 1 283 ? -5.766 -13.898 4.441 1 97.88 283 LEU A CA 1
ATOM 2271 C C . LEU A 1 283 ? -6.945 -14.68 5.008 1 97.88 283 LEU A C 1
ATOM 2273 O O . LEU A 1 283 ? -6.754 -15.625 5.781 1 97.88 283 LEU A O 1
ATOM 2277 N N . VAL A 1 284 ? -8.109 -14.242 4.668 1 97.69 284 VAL A N 1
ATOM 2278 C CA . VAL A 1 284 ? -9.344 -14.953 4.949 1 97.69 284 VAL A CA 1
ATOM 2279 C C . VAL A 1 284 ? -9.859 -15.617 3.672 1 97.69 284 VAL A C 1
ATOM 2281 O O . VAL A 1 284 ? -10.414 -16.719 3.719 1 97.69 284 VAL A O 1
ATOM 2284 N N . PHE A 1 285 ? -9.68 -14.961 2.607 1 97.12 285 PHE A N 1
ATOM 2285 C CA . PHE A 1 285 ? -10.102 -15.414 1.288 1 97.12 285 PHE A CA 1
ATOM 2286 C C . PHE A 1 285 ? -8.969 -15.258 0.276 1 97.12 285 PHE A C 1
ATOM 2288 O O . PHE A 1 285 ? -8.312 -14.227 0.229 1 97.12 285 PHE A O 1
ATOM 2295 N N . ALA A 1 286 ? -8.805 -16.25 -0.53 1 97.5 286 ALA A N 1
ATOM 2296 C CA . ALA A 1 286 ? -7.883 -16.141 -1.657 1 97.5 286 ALA A CA 1
ATOM 2297 C C . ALA A 1 286 ? -8.055 -17.297 -2.631 1 97.5 286 ALA A C 1
ATOM 2299 O O . ALA A 1 286 ? -8.586 -18.359 -2.262 1 97.5 286 ALA A O 1
ATOM 2300 N N . SER A 1 287 ? -7.68 -17 -3.82 1 96.06 287 SER A N 1
ATOM 2301 C CA . SER A 1 287 ? -7.543 -18.062 -4.82 1 96.06 287 SER A CA 1
ATOM 2302 C C . SER A 1 287 ? -6.074 -18.375 -5.09 1 96.06 287 SER A C 1
ATOM 2304 O O . SER A 1 287 ? -5.238 -17.469 -5.152 1 96.06 287 SER A O 1
ATOM 2306 N N . TYR A 1 288 ? -5.844 -19.625 -5.266 1 97 288 TYR A N 1
ATOM 2307 C CA . TYR A 1 288 ? -4.496 -20.125 -5.516 1 97 288 TYR A CA 1
ATOM 2308 C C . TYR A 1 288 ? -4.43 -20.891 -6.84 1 97 288 TYR A C 1
ATOM 2310 O O . TYR A 1 288 ? -5.305 -21.703 -7.141 1 97 288 TY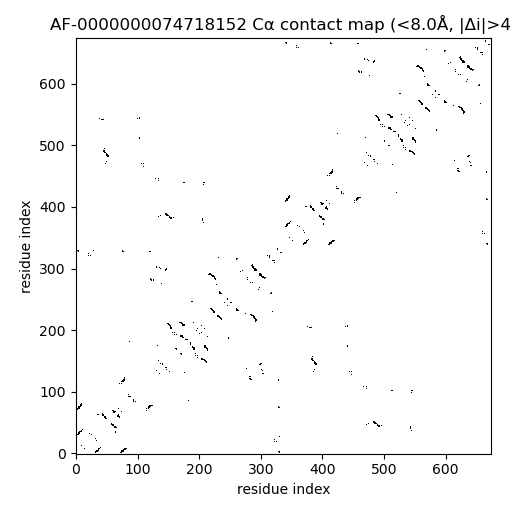R A O 1
ATOM 2318 N N . ASP A 1 289 ? -3.404 -20.594 -7.602 1 93.88 289 ASP A N 1
ATOM 2319 C CA . ASP A 1 289 ? -3.119 -21.328 -8.828 1 93.88 289 ASP A CA 1
ATOM 2320 C C . ASP A 1 289 ? -1.915 -22.25 -8.641 1 93.88 289 ASP A C 1
ATOM 2322 O O . ASP A 1 289 ? -0.83 -21.797 -8.273 1 93.88 289 ASP A O 1
ATOM 2326 N N . LEU A 1 290 ? -2.195 -23.516 -8.906 1 95.44 290 LEU A N 1
ATOM 2327 C CA . LEU A 1 290 ? -1.154 -24.531 -8.789 1 95.44 290 LEU A CA 1
ATOM 2328 C C . LEU A 1 290 ? -1.132 -25.438 -10.016 1 95.44 290 LEU A C 1
ATOM 2330 O O . LEU A 1 290 ? -2.076 -25.438 -10.812 1 95.44 290 LEU A O 1
ATOM 2334 N N . LEU A 1 291 ? -0.008 -26.141 -10.109 1 93.25 291 LEU A N 1
ATOM 2335 C CA . LEU A 1 291 ? 0.151 -27.141 -11.172 1 93.25 291 LEU A CA 1
ATOM 2336 C C . LEU A 1 291 ? 0.306 -28.531 -10.586 1 93.25 291 LEU A C 1
ATOM 2338 O O . LEU A 1 291 ? 0.979 -28.719 -9.57 1 93.25 291 LEU A O 1
ATOM 2342 N N . GLU A 1 292 ? -0.357 -29.422 -11.289 1 92.25 292 GLU A N 1
ATOM 2343 C CA . GLU A 1 292 ? -0.181 -30.828 -10.922 1 92.25 292 GLU A CA 1
ATOM 2344 C C . GLU A 1 292 ? 0.761 -31.547 -11.891 1 92.25 292 GLU A C 1
ATOM 2346 O O . GLU A 1 292 ? 0.518 -31.562 -13.102 1 92.25 292 GLU A O 1
ATOM 2351 N N . ARG A 1 293 ? 1.872 -32.094 -11.398 1 87.25 293 ARG A N 1
ATOM 2352 C CA . ARG A 1 293 ? 2.836 -32.812 -12.227 1 87.25 293 ARG A CA 1
ATOM 2353 C C . ARG A 1 293 ? 2.658 -34.312 -12.094 1 87.25 293 ARG A C 1
ATOM 2355 O O . ARG A 1 293 ? 3.236 -35.094 -12.867 1 87.25 293 ARG A O 1
ATOM 2362 N N . GLY A 1 294 ? 1.894 -34.844 -11.297 1 75.56 294 GLY A N 1
ATOM 2363 C CA . GLY A 1 294 ? 1.717 -36.25 -11 1 75.56 294 GLY A CA 1
ATOM 2364 C C . GLY A 1 294 ? 1.799 -36.562 -9.516 1 75.56 294 GLY A C 1
ATOM 2365 O O . GLY A 1 294 ? 2.162 -35.719 -8.711 1 75.56 294 GLY A O 1
ATOM 2366 N N . GLU A 1 295 ? 1.527 -37.781 -9.188 1 70.44 295 GLU A N 1
ATOM 2367 C CA . GLU A 1 295 ? 1.632 -38.438 -7.895 1 70.44 295 GLU A CA 1
ATOM 2368 C C . GLU A 1 295 ? 1.721 -37.438 -6.754 1 70.44 295 GLU A C 1
ATOM 2370 O O . GLU A 1 295 ? 2.717 -37.375 -6.031 1 70.44 295 GLU A O 1
ATOM 2375 N N . ASP A 1 296 ? 0.915 -36.562 -6.508 1 79.62 296 ASP A N 1
ATOM 2376 C CA . ASP A 1 296 ? 0.813 -35.688 -5.34 1 79.62 296 ASP A CA 1
ATOM 2377 C C . ASP A 1 296 ? 1.857 -34.562 -5.395 1 79.62 296 ASP A C 1
ATOM 2379 O O . ASP A 1 296 ? 2.246 -34.031 -4.355 1 79.62 296 ASP A O 1
ATOM 2383 N N . ASP A 1 297 ? 2.436 -34.469 -6.598 1 88.25 297 ASP A N 1
ATOM 2384 C CA . ASP A 1 297 ? 3.402 -33.406 -6.785 1 88.25 297 ASP A CA 1
ATOM 2385 C C . ASP A 1 297 ? 2.721 -32.125 -7.309 1 88.25 297 ASP A C 1
ATOM 2387 O O . ASP A 1 297 ? 2.246 -32.094 -8.445 1 88.25 297 ASP A O 1
ATOM 2391 N N . ILE A 1 298 ? 2.66 -31.156 -6.434 1 93.44 298 ILE A N 1
ATOM 2392 C CA . ILE A 1 298 ? 1.975 -29.922 -6.766 1 93.44 298 ILE A CA 1
ATOM 2393 C C . ILE A 1 298 ? 2.959 -28.75 -6.699 1 93.44 298 ILE A C 1
ATOM 2395 O O . ILE A 1 298 ? 3.82 -28.703 -5.82 1 93.44 298 ILE A O 1
ATOM 2399 N N . VAL A 1 299 ? 2.836 -27.844 -7.668 1 94.44 299 VAL A N 1
ATOM 2400 C CA . VAL A 1 299 ? 3.701 -26.672 -7.762 1 94.44 299 VAL A CA 1
ATOM 2401 C C . VAL A 1 299 ? 2.873 -25.391 -7.598 1 94.44 299 VAL A C 1
ATOM 2403 O O . VAL A 1 299 ? 1.893 -25.188 -8.312 1 94.44 299 VAL A O 1
ATOM 2406 N N . PHE A 1 300 ? 3.279 -24.562 -6.672 1 96.06 300 P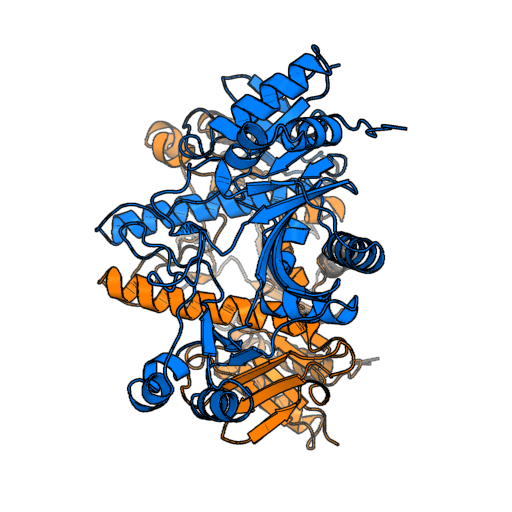HE A N 1
ATOM 2407 C CA . PHE A 1 300 ? 2.615 -23.297 -6.398 1 96.06 300 PHE A CA 1
ATOM 2408 C C . PHE A 1 300 ? 3.002 -22.25 -7.434 1 96.06 300 PHE A C 1
ATOM 2410 O O . PHE A 1 300 ? 4.188 -22.031 -7.695 1 96.06 300 PHE A O 1
ATOM 2417 N N . LEU A 1 301 ? 1.979 -21.531 -7.977 1 93.88 301 LEU A N 1
ATOM 2418 C CA . LEU A 1 301 ? 2.26 -20.469 -8.945 1 93.88 301 LEU A CA 1
ATOM 2419 C C . LEU A 1 301 ? 1.999 -19.094 -8.344 1 93.88 301 LEU A C 1
ATOM 2421 O O . LEU A 1 301 ? 2.869 -18.219 -8.375 1 93.88 301 LEU A O 1
ATOM 2425 N N . GLU A 1 302 ? 0.828 -18.922 -7.809 1 94.06 302 GLU A N 1
ATOM 2426 C CA . GLU A 1 302 ? 0.481 -17.594 -7.309 1 94.06 302 GLU A CA 1
ATOM 2427 C C . GLU A 1 302 ? -0.739 -17.656 -6.395 1 94.06 302 GLU A C 1
ATOM 2429 O O . GLU A 1 302 ? -1.477 -18.641 -6.395 1 94.06 302 GLU A O 1
ATOM 2434 N N . CYS A 1 303 ? -0.845 -16.656 -5.609 1 96.12 303 CYS A N 1
ATOM 2435 C CA . CYS A 1 303 ? -1.991 -16.391 -4.75 1 96.12 303 CYS A CA 1
ATOM 2436 C C . CYS A 1 303 ? -2.689 -15.094 -5.164 1 96.12 303 CYS A C 1
ATOM 2438 O O . CYS A 1 303 ? -2.041 -14.062 -5.344 1 96.12 303 CYS A O 1
ATOM 2440 N N . ASN A 1 304 ? -3.945 -15.164 -5.371 1 93 304 ASN A N 1
ATOM 2441 C CA . ASN A 1 304 ? -4.766 -13.984 -5.645 1 93 304 ASN A CA 1
ATOM 2442 C C . ASN A 1 304 ? -5.758 -13.719 -4.516 1 93 304 ASN A C 1
ATOM 2444 O O . ASN A 1 304 ? -6.816 -14.336 -4.453 1 93 304 ASN A O 1
ATOM 2448 N N . PRO A 1 305 ? -5.453 -12.758 -3.695 1 94.19 305 PRO A N 1
ATOM 2449 C CA . PRO A 1 305 ? -6.277 -12.523 -2.506 1 94.19 305 PRO A CA 1
ATOM 2450 C C . PRO A 1 305 ? -7.469 -11.609 -2.781 1 94.19 305 PRO A C 1
ATOM 2452 O O . PRO A 1 305 ? -8.352 -11.469 -1.932 1 94.19 305 PRO A O 1
ATOM 2455 N N . CYS A 1 306 ? -7.418 -10.961 -3.908 1 84.62 306 CYS A N 1
ATOM 2456 C CA . CYS A 1 306 ? -8.508 -10.047 -4.223 1 84.62 306 CYS A CA 1
ATOM 2457 C C . CYS A 1 306 ? -8.859 -10.102 -5.707 1 84.62 306 CYS A C 1
ATOM 2459 O O . CYS A 1 306 ? -8.094 -10.641 -6.508 1 84.62 306 CYS A O 1
ATOM 2461 N N . ARG A 1 307 ? -10.023 -9.758 -6.023 1 75.31 307 ARG A N 1
ATOM 2462 C CA . ARG A 1 307 ? -10.477 -9.641 -7.406 1 75.31 307 ARG A CA 1
ATOM 2463 C C . ARG A 1 307 ? -10.555 -11.008 -8.07 1 75.31 307 ARG A C 1
ATOM 2465 O O . ARG A 1 307 ? -10.102 -11.18 -9.211 1 75.31 307 ARG A O 1
ATOM 2472 N N . VAL A 1 308 ? -11.047 -11.867 -7.367 1 82.88 308 VAL A N 1
ATOM 2473 C CA . VAL A 1 308 ? -11.141 -13.227 -7.891 1 82.88 308 VAL A CA 1
ATOM 2474 C C . VAL A 1 308 ? -12.609 -13.57 -8.164 1 82.88 308 VAL A C 1
ATOM 2476 O O . VAL A 1 308 ? -13.477 -13.305 -7.332 1 82.88 308 VAL A O 1
ATOM 2479 N N . ALA A 1 309 ? -12.812 -14.031 -9.359 1 83.62 309 ALA A N 1
ATOM 2480 C CA . ALA A 1 309 ? -14.133 -14.57 -9.688 1 83.62 309 ALA A CA 1
ATOM 2481 C C . ALA A 1 309 ? -14.195 -16.078 -9.414 1 83.62 309 ALA A C 1
ATOM 2483 O O . ALA A 1 309 ? -13.242 -16.797 -9.695 1 83.62 309 ALA A O 1
ATOM 2484 N N . TRP A 1 310 ? -15.312 -16.5 -8.797 1 89.75 310 TRP A N 1
ATOM 2485 C CA . TRP A 1 310 ? -15.414 -17.922 -8.492 1 89.75 310 TRP A CA 1
ATOM 2486 C C . TRP A 1 310 ? -16.781 -18.453 -8.867 1 89.75 310 TRP A C 1
ATOM 2488 O O . TRP A 1 310 ? -17.016 -19.672 -8.82 1 89.75 310 TRP A O 1
ATOM 2498 N N . LEU A 1 311 ? -17.719 -17.641 -9.242 1 88.62 311 LEU A N 1
ATOM 2499 C CA . LEU A 1 311 ? -19.109 -18.047 -9.406 1 88.62 311 LEU A CA 1
ATOM 2500 C C . LEU A 1 311 ? -19.234 -19.062 -10.539 1 88.62 311 LEU A C 1
ATOM 2502 O O . LEU A 1 311 ? -20.062 -19.969 -10.469 1 88.62 311 LEU A O 1
ATOM 2506 N N . TRP A 1 312 ? -18.5 -18.859 -11.578 1 84.81 312 TRP A N 1
ATOM 2507 C CA . TRP A 1 312 ? -18.594 -19.781 -12.711 1 84.81 312 TRP A CA 1
ATOM 2508 C C . TRP A 1 312 ? -18.219 -21.188 -12.289 1 84.81 312 TRP A C 1
ATOM 2510 O O . TRP A 1 312 ? -18.906 -22.156 -12.672 1 84.81 312 TRP A O 1
ATOM 2520 N N . LEU A 1 313 ? -17.266 -21.344 -11.469 1 88.25 313 LEU A N 1
ATOM 2521 C CA . LEU A 1 313 ? -16.875 -22.656 -10.977 1 88.25 313 LEU A CA 1
ATOM 2522 C C . LEU A 1 313 ? -17.906 -23.188 -9.977 1 88.25 313 LEU A C 1
ATOM 2524 O O . LEU A 1 313 ? -18.188 -24.391 -9.961 1 88.25 313 LEU A O 1
ATOM 2528 N N . GLU A 1 314 ? -18.375 -22.281 -9.172 1 91.62 314 GLU A N 1
ATOM 2529 C CA . GLU A 1 314 ? -19.391 -22.672 -8.195 1 91.62 314 GLU A CA 1
ATOM 2530 C C . GLU A 1 314 ? -20.641 -23.219 -8.883 1 91.62 314 GLU A C 1
ATOM 2532 O O . GLU A 1 314 ? -21.172 -24.25 -8.477 1 91.62 314 GLU A O 1
ATOM 2537 N N . LYS A 1 315 ? -21.047 -22.609 -9.883 1 88 315 LYS A N 1
ATOM 2538 C CA . LYS A 1 315 ? -22.234 -23.047 -10.617 1 88 315 LYS A CA 1
ATOM 2539 C C . LYS A 1 315 ? -21.984 -24.359 -11.336 1 88 315 LYS A C 1
ATOM 2541 O O . LYS A 1 315 ? -22.812 -25.266 -11.305 1 88 315 LYS A O 1
ATOM 2546 N N . CYS A 1 316 ? -20.859 -24.484 -11.891 1 88 316 CYS A N 1
ATOM 2547 C CA . CYS A 1 316 ? -20.516 -25.656 -12.68 1 88 316 CYS A CA 1
ATOM 2548 C C . CYS A 1 316 ? -20.344 -26.891 -11.797 1 88 316 CYS A C 1
ATOM 2550 O O . CYS A 1 316 ? -20.719 -28 -12.195 1 88 316 CYS A O 1
ATOM 2552 N N . LEU A 1 317 ? -19.891 -26.734 -10.625 1 94.12 317 LEU A N 1
ATOM 2553 C CA . LEU A 1 317 ? -19.484 -27.875 -9.828 1 94.12 317 LEU A CA 1
ATOM 2554 C C . LEU A 1 317 ? -20.266 -27.953 -8.523 1 94.12 317 LEU A C 1
ATOM 2556 O O . LEU A 1 317 ? -20.016 -28.797 -7.676 1 94.12 317 LEU A O 1
ATOM 2560 N N . SER A 1 318 ? -21.188 -27.062 -8.352 1 94.5 318 SER A N 1
ATOM 2561 C CA . SER A 1 318 ? -22.016 -26.984 -7.148 1 94.5 318 SER A CA 1
ATOM 2562 C C . SER A 1 318 ? -21.156 -26.812 -5.902 1 94.5 318 SER A C 1
ATOM 2564 O O . SER A 1 318 ? -21.344 -27.531 -4.91 1 94.5 318 SER A O 1
ATOM 2566 N N . LEU A 1 319 ? -20.188 -25.969 -6.086 1 96.06 319 LEU A N 1
ATOM 2567 C CA . LEU A 1 319 ? -19.391 -25.625 -4.918 1 96.06 319 LEU A CA 1
ATOM 2568 C C . LEU A 1 319 ? -20.172 -24.703 -3.986 1 96.06 319 LEU A C 1
ATOM 2570 O O . LEU A 1 319 ? -21.219 -24.172 -4.363 1 96.06 319 LEU A O 1
ATOM 2574 N N . THR A 1 320 ? -19.625 -24.5 -2.748 1 97.06 320 THR A N 1
ATOM 2575 C CA . THR A 1 320 ? -20.344 -23.688 -1.766 1 97.06 320 THR A CA 1
ATOM 2576 C C . THR A 1 320 ? -19.453 -22.547 -1.266 1 97.06 320 THR A C 1
ATOM 2578 O O . THR A 1 320 ? -19.484 -22.203 -0.081 1 97.06 320 THR A O 1
ATOM 2581 N N . VAL A 1 321 ? -18.641 -21.984 -2.145 1 96.81 321 VAL A N 1
ATOM 2582 C CA . VAL A 1 321 ? -17.719 -20.906 -1.795 1 96.81 321 VAL A CA 1
ATOM 2583 C C . VAL A 1 321 ? -18.531 -19.703 -1.291 1 96.81 321 VAL A C 1
ATOM 2585 O O . VAL A 1 321 ? -18.219 -19.156 -0.232 1 96.81 321 VAL A O 1
ATOM 2588 N N . THR A 1 322 ? -19.562 -19.328 -2.008 1 96 322 THR A N 1
ATOM 2589 C CA . THR A 1 322 ? -20.375 -18.156 -1.673 1 96 322 THR A CA 1
ATOM 2590 C C . THR A 1 322 ? -21 -18.312 -0.288 1 96 322 THR A C 1
ATOM 2592 O O . THR A 1 322 ? -21.031 -17.375 0.498 1 96 322 THR A O 1
ATOM 2595 N N . GLU A 1 323 ? -21.453 -19.484 -0.064 1 96.44 323 GLU A N 1
ATOM 2596 C CA . GLU A 1 323 ? -22.047 -19.766 1.243 1 96.44 323 GLU A CA 1
ATOM 2597 C C . GLU A 1 323 ? -21.016 -19.578 2.357 1 96.44 323 GLU A C 1
ATOM 2599 O O . GLU A 1 323 ? -21.328 -19.016 3.412 1 96.44 323 GLU A O 1
ATOM 2604 N N . HIS A 1 324 ? -19.844 -20.031 2.158 1 97.06 324 HIS A N 1
ATOM 2605 C CA . HIS A 1 324 ? -18.797 -19.938 3.17 1 97.06 324 HIS A CA 1
ATOM 2606 C C . HIS A 1 324 ? -18.359 -18.484 3.369 1 97.06 324 HIS A C 1
ATOM 2608 O O . HIS A 1 324 ? -18.047 -18.078 4.488 1 97.06 324 HIS A O 1
ATOM 2614 N N . VAL A 1 325 ? -18.312 -17.719 2.295 1 96.31 325 VAL A N 1
ATOM 2615 C CA . VAL A 1 325 ? -18.031 -16.281 2.406 1 96.31 325 VAL A CA 1
ATOM 2616 C C . VAL A 1 325 ? -19.109 -15.617 3.254 1 96.31 325 VAL A C 1
ATOM 2618 O O . VAL A 1 325 ? -18.797 -14.859 4.176 1 96.31 325 VAL A O 1
ATOM 2621 N N . ALA A 1 326 ? -20.344 -15.945 2.979 1 96.81 326 ALA A N 1
ATOM 2622 C CA . ALA A 1 326 ? -21.469 -15.383 3.734 1 96.81 326 ALA A CA 1
ATOM 2623 C C . ALA A 1 326 ? -21.375 -15.766 5.211 1 96.81 326 ALA A C 1
ATOM 2625 O O . ALA A 1 326 ? -21.578 -14.922 6.086 1 96.81 326 ALA A O 1
ATOM 2626 N N . CYS A 1 327 ? -21.047 -17.016 5.43 1 96.81 327 CYS A N 1
ATOM 2627 C CA . CYS A 1 327 ? -20.922 -17.5 6.801 1 96.81 327 CYS A CA 1
ATOM 2628 C C . CYS A 1 327 ? -19.844 -16.75 7.555 1 96.81 327 CYS A C 1
ATOM 2630 O O . CYS A 1 327 ? -20.031 -16.344 8.703 1 96.81 327 CYS A O 1
ATOM 2632 N N . TYR A 1 328 ? -18.766 -16.578 6.938 1 96.81 328 TYR A N 1
ATOM 2633 C CA . TYR A 1 328 ? -17.672 -15.844 7.574 1 96.81 328 TYR A CA 1
ATOM 2634 C C . TYR A 1 328 ? -18.078 -14.422 7.91 1 96.81 328 TYR A C 1
ATOM 2636 O O . TYR A 1 328 ? -17.828 -13.93 9.016 1 96.81 328 TYR A O 1
ATOM 2644 N N . LEU A 1 329 ? -18.719 -13.773 6.969 1 96.69 329 LEU A N 1
ATOM 2645 C CA . LEU A 1 329 ? -19.141 -12.391 7.16 1 96.69 329 LEU A CA 1
ATOM 2646 C C . LEU A 1 329 ? -20.141 -12.281 8.312 1 96.69 329 LEU A C 1
ATOM 2648 O O . LEU A 1 329 ? -20.172 -11.266 9.008 1 96.69 329 LEU A O 1
ATOM 2652 N N . LEU A 1 330 ? -20.859 -13.344 8.547 1 96.62 330 LEU A N 1
ATOM 2653 C CA . LEU A 1 330 ? -21.859 -13.352 9.609 1 96.62 330 LEU A CA 1
ATOM 2654 C C . LEU A 1 330 ? -21.234 -13.797 10.938 1 96.62 330 LEU A C 1
ATOM 2656 O O . LEU A 1 330 ? -21.875 -13.711 11.984 1 96.62 330 LEU A O 1
ATOM 2660 N N . GLY A 1 331 ? -19.984 -14.18 10.891 1 93.62 331 GLY A N 1
ATOM 2661 C CA . GLY A 1 331 ? -19.312 -14.648 12.094 1 93.62 331 GLY A CA 1
ATOM 2662 C C . GLY A 1 331 ? -19.734 -16.047 12.508 1 93.62 331 GLY A C 1
ATOM 2663 O O . GLY A 1 331 ? -19.672 -16.391 13.695 1 93.62 331 GLY A O 1
ATOM 2664 N N . GLU A 1 332 ? -20.234 -16.688 11.633 1 81 332 GLU A N 1
ATOM 2665 C CA . GLU A 1 332 ? -20.672 -18.062 11.922 1 81 332 GLU A CA 1
ATOM 2666 C C . GLU A 1 332 ? -19.578 -19.062 11.578 1 81 332 GLU A C 1
ATOM 2668 O O . GLU A 1 332 ? -18.75 -18.828 10.695 1 81 332 GLU A O 1
ATOM 2673 N N . HIS A 1 333 ? -19.141 -19.938 12.594 1 65.88 333 HIS A N 1
ATOM 2674 C CA . HIS A 1 333 ? -18.188 -21.016 12.312 1 65.88 333 HIS A CA 1
ATOM 2675 C C . HIS A 1 333 ? -18.859 -22.141 11.539 1 65.88 333 HIS A C 1
ATOM 2677 O O . HIS A 1 333 ? -20.016 -22.484 11.797 1 65.88 333 HIS A O 1
ATOM 2683 N N . ASN A 1 334 ? -18.672 -22.312 10.273 1 53.75 334 ASN A N 1
ATOM 2684 C CA . ASN A 1 334 ? -19.203 -23.469 9.578 1 53.75 334 ASN A CA 1
ATOM 2685 C C . ASN A 1 334 ? -18.859 -24.766 10.312 1 53.75 334 ASN A C 1
ATOM 2687 O O . ASN A 1 334 ? -17.688 -25.109 10.477 1 53.75 334 ASN A O 1
ATOM 2691 N N . SER A 1 335 ? -19.391 -25.109 11.398 1 41.47 335 SER A N 1
ATOM 2692 C CA . SER A 1 335 ? -19.281 -26.453 11.969 1 41.47 335 SER A CA 1
ATOM 2693 C C . SER A 1 335 ? -19.75 -27.516 10.977 1 41.47 335 SER A C 1
ATOM 2695 O O . SER A 1 335 ? -20.922 -27.922 10.992 1 41.47 335 SER A O 1
ATOM 2697 N N . HIS A 1 336 ? -19.547 -27.578 9.773 1 37.72 336 HIS A N 1
ATOM 2698 C CA . HIS A 1 336 ? -19.922 -28.859 9.195 1 37.72 336 HIS A CA 1
ATOM 2699 C C . HIS A 1 336 ? -19.203 -30.016 9.883 1 37.72 336 HIS A C 1
ATOM 2701 O O . HIS A 1 336 ? -18 -30.203 9.68 1 37.72 336 HIS A O 1
ATOM 2707 N N . GLU A 1 337 ? -19.062 -30.172 11.172 1 30.91 337 GLU A N 1
ATOM 2708 C CA . GLU A 1 337 ? -19.109 -31.594 11.523 1 30.91 337 GLU A CA 1
ATOM 2709 C C . GLU A 1 337 ? -20.438 -32.219 11.125 1 30.91 337 GLU A C 1
ATOM 2711 O O . GLU A 1 337 ? -21.484 -31.594 11.242 1 30.91 337 GLU A O 1
ATOM 2716 N N . MET B 1 1 ? 33.688 -7.207 8.422 1 65.38 1 MET B N 1
ATOM 2717 C CA . MET B 1 1 ? 33.219 -6.664 7.148 1 65.38 1 MET B CA 1
ATOM 2718 C C . MET B 1 1 ? 32.344 -5.441 7.371 1 65.38 1 MET B C 1
ATOM 2720 O O . MET B 1 1 ? 31.578 -5.391 8.336 1 65.38 1 MET B O 1
ATOM 2724 N N . GLY B 1 2 ? 32.688 -4.402 6.645 1 85 2 GLY B N 1
ATOM 2725 C CA . GLY B 1 2 ? 32.031 -3.127 6.891 1 85 2 GLY B CA 1
ATOM 2726 C C . GLY B 1 2 ? 30.531 -3.166 6.656 1 85 2 GLY B C 1
ATOM 2727 O O . GLY B 1 2 ? 30.031 -4.027 5.926 1 85 2 GLY B O 1
ATOM 2728 N N . LYS B 1 3 ? 29.844 -2.424 7.391 1 93.12 3 LYS B N 1
ATOM 2729 C CA . LYS B 1 3 ? 28.406 -2.289 7.254 1 93.12 3 LYS B CA 1
ATOM 2730 C C . LYS B 1 3 ? 28.016 -1.832 5.844 1 93.12 3 LYS B C 1
ATOM 2732 O O . LYS B 1 3 ? 28.703 -0.986 5.258 1 93.12 3 LYS B O 1
ATOM 2737 N N . ILE B 1 4 ? 27.094 -2.492 5.262 1 97.5 4 ILE B N 1
ATOM 2738 C CA . ILE B 1 4 ? 26.594 -2.105 3.947 1 97.5 4 ILE B CA 1
ATOM 2739 C C . ILE B 1 4 ? 25.203 -1.496 4.086 1 97.5 4 ILE B C 1
ATOM 2741 O O . ILE B 1 4 ? 24.281 -2.146 4.582 1 97.5 4 ILE B O 1
ATOM 2745 N N . ILE B 1 5 ? 25.078 -0.257 3.627 1 97.31 5 ILE B N 1
ATOM 2746 C CA . ILE B 1 5 ? 23.828 0.49 3.652 1 97.31 5 ILE B CA 1
ATOM 2747 C C . ILE B 1 5 ? 23.266 0.612 2.236 1 97.31 5 ILE B C 1
ATOM 2749 O O . ILE B 1 5 ? 23.938 1.16 1.349 1 97.31 5 ILE B O 1
ATOM 2753 N N . LEU B 1 6 ? 22.062 0.1 2.051 1 96.69 6 LEU B N 1
ATOM 2754 C CA . LEU B 1 6 ? 21.391 0.229 0.762 1 96.69 6 LEU B CA 1
ATOM 2755 C C . LEU B 1 6 ? 20.484 1.452 0.742 1 96.69 6 LEU B C 1
ATOM 2757 O O . LEU B 1 6 ? 19.594 1.59 1.595 1 96.69 6 LEU B O 1
ATOM 2761 N N . CYS B 1 7 ? 20.719 2.352 -0.144 1 93.81 7 CYS B N 1
ATOM 2762 C CA . CYS B 1 7 ? 19.859 3.508 -0.378 1 93.81 7 CYS B CA 1
ATOM 2763 C C . CYS B 1 7 ? 19.031 3.32 -1.641 1 93.81 7 CYS B C 1
ATOM 2765 O O . CYS B 1 7 ? 19.578 3.213 -2.74 1 93.81 7 CYS B O 1
ATOM 2767 N N . ILE B 1 8 ? 17.719 3.24 -1.424 1 91.69 8 ILE B N 1
ATOM 2768 C CA . ILE B 1 8 ? 16.828 3.111 -2.562 1 91.69 8 ILE B CA 1
ATOM 2769 C C . ILE B 1 8 ? 16.25 4.48 -2.926 1 91.69 8 ILE B C 1
ATOM 2771 O O . ILE B 1 8 ? 15.508 5.074 -2.145 1 91.69 8 ILE B O 1
ATOM 2775 N N . GLY B 1 9 ? 16.688 5.066 -4.055 1 78.5 9 GLY B N 1
ATOM 2776 C CA . GLY B 1 9 ? 16.25 6.422 -4.355 1 78.5 9 GLY B CA 1
ATOM 2777 C C . GLY B 1 9 ? 16.281 6.746 -5.836 1 78.5 9 GLY B C 1
ATOM 2778 O O . GLY B 1 9 ? 16.562 5.875 -6.66 1 78.5 9 GLY B O 1
ATOM 2779 N N . ASN B 1 10 ? 15.68 7.945 -6.184 1 70.38 10 ASN B N 1
ATOM 2780 C CA . ASN B 1 10 ? 15.758 8.461 -7.547 1 70.38 10 ASN B CA 1
ATOM 2781 C C . ASN B 1 10 ? 16.938 9.406 -7.715 1 70.38 10 ASN B C 1
ATOM 2783 O O . ASN B 1 10 ? 17.406 10.023 -6.75 1 70.38 10 ASN B O 1
ATOM 2787 N N . SER B 1 11 ? 17.719 9.281 -8.867 1 57.78 11 SER B N 1
ATOM 2788 C CA . SER B 1 11 ? 18.938 10.016 -9.18 1 57.78 11 SER B CA 1
ATOM 2789 C C . SER B 1 11 ? 18.75 11.516 -8.984 1 57.78 11 SER B C 1
ATOM 2791 O O . SER B 1 11 ? 19.625 12.195 -8.438 1 57.78 11 SER B O 1
ATOM 2793 N N . VAL B 1 12 ? 17.688 12.086 -9.57 1 55.56 12 VAL B N 1
ATOM 2794 C CA . VAL B 1 12 ? 17.812 13.5 -9.898 1 55.56 12 VAL B CA 1
ATOM 2795 C C . VAL B 1 12 ? 17.5 14.344 -8.672 1 55.56 12 VAL B C 1
ATOM 2797 O O . VAL B 1 12 ? 18.25 15.258 -8.336 1 55.56 12 VAL B O 1
ATOM 2800 N N . SER B 1 13 ? 16.484 14.141 -8.023 1 53.16 13 SER B N 1
ATOM 2801 C CA . SER B 1 13 ? 16 15.211 -7.168 1 53.16 13 SER B CA 1
ATOM 2802 C C . SER B 1 13 ? 16.547 15.078 -5.746 1 53.16 13 SER B C 1
ATOM 2804 O O . SER B 1 13 ? 16.656 16.062 -5.02 1 53.16 13 SER B O 1
ATOM 2806 N N . TYR B 1 14 ? 17.031 13.961 -5.449 1 60.25 14 TYR B N 1
ATOM 2807 C CA . TYR B 1 14 ? 17.359 13.922 -4.027 1 60.25 14 TYR B CA 1
ATOM 2808 C C . TYR B 1 14 ? 18.797 13.484 -3.811 1 60.25 14 TYR B C 1
ATOM 2810 O O . TYR B 1 14 ? 19.141 12.953 -2.75 1 60.25 14 TYR B O 1
ATOM 2818 N N . ASP B 1 15 ? 19.484 13.891 -4.664 1 72.19 15 ASP B N 1
ATOM 2819 C CA . ASP B 1 15 ? 20.891 13.523 -4.672 1 72.19 15 ASP B CA 1
ATOM 2820 C C . ASP B 1 15 ? 21.656 14.234 -3.559 1 72.19 15 ASP B C 1
ATOM 2822 O O . ASP B 1 15 ? 22.531 13.641 -2.92 1 72.19 15 ASP B O 1
ATOM 2826 N N . CYS B 1 16 ? 21.141 15.391 -3.17 1 84.12 16 CYS B N 1
ATOM 2827 C CA . CYS B 1 16 ? 21.906 16.125 -2.17 1 84.12 16 CYS B CA 1
ATOM 2828 C C . CYS B 1 16 ? 21.766 15.477 -0.797 1 84.12 16 CYS B C 1
ATOM 2830 O O . CYS B 1 16 ? 22.719 15.477 -0.012 1 84.12 16 CYS B O 1
ATOM 2832 N N . HIS B 1 17 ? 20.609 14.984 -0.481 1 88.25 17 HIS B N 1
ATOM 2833 C CA . HIS B 1 17 ? 20.422 14.305 0.796 1 88.25 17 HIS B CA 1
ATOM 2834 C C . HIS B 1 17 ? 21.266 13.031 0.869 1 88.25 17 HIS B C 1
ATOM 2836 O O . HIS B 1 17 ? 21.891 12.75 1.891 1 88.25 17 HIS B O 1
ATOM 2842 N N . ILE B 1 18 ? 21.312 12.336 -0.192 1 88.38 18 ILE B N 1
ATOM 2843 C CA . ILE B 1 18 ? 22.062 11.094 -0.242 1 88.38 18 ILE B CA 1
ATOM 2844 C C . ILE B 1 18 ? 23.547 11.375 -0.069 1 88.38 18 ILE B C 1
ATOM 2846 O O . ILE B 1 18 ? 24.234 10.695 0.696 1 88.38 18 ILE B O 1
ATOM 2850 N N . ASP B 1 19 ? 23.984 12.398 -0.753 1 90.25 19 ASP B N 1
ATOM 2851 C CA . ASP B 1 19 ? 25.391 12.781 -0.657 1 90.25 19 ASP B CA 1
ATOM 2852 C C . ASP B 1 19 ? 25.766 13.164 0.775 1 90.25 19 ASP B C 1
ATOM 2854 O O . ASP B 1 19 ? 26.812 12.781 1.274 1 90.25 19 ASP B O 1
ATOM 2858 N N . SER B 1 20 ? 24.891 13.906 1.323 1 92.25 20 SER B N 1
ATOM 2859 C CA . SER B 1 20 ? 25.141 14.359 2.686 1 92.25 20 SER B CA 1
ATOM 2860 C C . SER B 1 20 ? 25.188 13.188 3.66 1 92.25 20 SER B C 1
ATOM 2862 O O . SER B 1 20 ? 26.062 13.117 4.52 1 92.25 20 SER B O 1
ATOM 2864 N N . ILE B 1 21 ? 24.344 12.25 3.533 1 93 21 ILE B N 1
ATOM 2865 C CA . ILE B 1 21 ? 24.297 11.078 4.402 1 93 21 ILE B CA 1
ATOM 2866 C C . ILE B 1 21 ? 25.547 10.227 4.191 1 93 21 ILE B C 1
ATOM 2868 O O . ILE B 1 21 ? 26.141 9.742 5.152 1 93 21 ILE B O 1
ATOM 2872 N N . GLU B 1 22 ? 25.875 10.086 2.973 1 93.25 22 GLU B N 1
ATOM 2873 C CA . GLU B 1 22 ? 27.078 9.297 2.66 1 93.25 22 GLU B CA 1
ATOM 2874 C C . GLU B 1 22 ? 28.312 9.891 3.324 1 93.25 22 GLU B C 1
ATOM 2876 O O . GLU B 1 22 ? 29.141 9.164 3.873 1 93.25 22 GLU B O 1
ATOM 2881 N N . LYS B 1 23 ? 28.438 11.172 3.252 1 95.19 23 LYS B N 1
ATOM 2882 C CA . LYS B 1 23 ? 29.562 11.852 3.879 1 95.19 23 LYS B CA 1
ATOM 2883 C C . LYS B 1 23 ? 29.594 11.586 5.383 1 95.19 23 LYS B C 1
ATOM 2885 O O . LYS B 1 23 ? 30.656 11.289 5.941 1 95.19 23 LYS B O 1
ATOM 2890 N N . HIS B 1 24 ? 28.469 11.672 6.023 1 96.06 24 HIS B N 1
ATOM 2891 C CA . HIS B 1 24 ? 28.391 11.445 7.461 1 96.06 24 HIS B CA 1
ATOM 2892 C C . HIS B 1 24 ? 28.688 9.984 7.805 1 96.06 24 HIS B C 1
ATOM 2894 O O . HIS B 1 24 ? 29.375 9.703 8.789 1 96.06 24 HIS B O 1
ATOM 2900 N N . VAL B 1 25 ? 28.203 9.078 7.023 1 96 25 VAL B N 1
ATOM 2901 C CA . VAL B 1 25 ? 28.438 7.652 7.238 1 96 25 VAL B CA 1
ATOM 2902 C C . VAL B 1 25 ? 29.938 7.359 7.18 1 96 25 VAL B C 1
ATOM 2904 O O . VAL B 1 25 ? 30.484 6.691 8.062 1 96 25 VAL B O 1
ATOM 2907 N N . LYS B 1 26 ? 30.594 7.934 6.219 1 95.75 26 LYS B N 1
ATOM 2908 C CA . LYS B 1 26 ? 32.031 7.719 6.051 1 95.75 26 LYS B CA 1
ATOM 2909 C C . LYS B 1 26 ? 32.812 8.328 7.207 1 95.75 26 LYS B C 1
ATOM 2911 O O . LYS B 1 26 ? 33.844 7.77 7.641 1 95.75 26 LYS B O 1
ATOM 2916 N N . ALA B 1 27 ? 32.344 9.406 7.617 1 95.94 27 ALA B N 1
ATOM 2917 C CA . ALA B 1 27 ? 33.031 10.078 8.727 1 95.94 27 ALA B CA 1
ATOM 2918 C C . ALA B 1 27 ? 32.906 9.266 10.016 1 95.94 27 ALA B C 1
ATOM 2920 O O . ALA B 1 27 ? 33.844 9.219 10.82 1 95.94 27 ALA B O 1
ATOM 2921 N N . LEU B 1 28 ? 31.828 8.609 10.211 1 94.88 28 LEU B N 1
ATOM 2922 C CA . LEU B 1 28 ? 31.547 7.855 11.43 1 94.88 28 LEU B CA 1
ATOM 2923 C C . LEU B 1 28 ? 32.156 6.461 11.359 1 94.88 28 LEU B C 1
ATOM 2925 O O . LEU B 1 28 ? 32.625 5.934 12.367 1 94.88 28 LEU B O 1
ATOM 2929 N N . ASP B 1 29 ? 32.125 5.867 10.219 1 95.69 29 ASP B N 1
ATOM 2930 C CA . ASP B 1 29 ? 32.656 4.535 9.953 1 95.69 29 ASP B CA 1
ATOM 2931 C C . ASP B 1 29 ? 33.25 4.453 8.555 1 95.69 29 ASP B C 1
ATOM 2933 O O . ASP B 1 29 ? 32.531 4.23 7.574 1 95.69 29 ASP B O 1
ATOM 2937 N N . SER B 1 30 ? 34.5 4.484 8.469 1 94.31 30 SER B N 1
ATOM 2938 C CA . SER B 1 30 ? 35.188 4.559 7.195 1 94.31 30 SER B CA 1
ATOM 2939 C C . SER B 1 30 ? 35.094 3.248 6.426 1 94.31 30 SER B C 1
ATOM 2941 O O . SER B 1 30 ? 35.281 3.215 5.211 1 94.31 30 SER B O 1
ATOM 2943 N N . GLU B 1 31 ? 34.688 2.211 7.098 1 95.75 31 GLU B N 1
ATOM 2944 C CA . GLU B 1 31 ? 34.594 0.908 6.449 1 95.75 31 GLU B CA 1
ATOM 2945 C C . GLU B 1 31 ? 33.188 0.664 5.918 1 95.75 31 GLU B C 1
ATOM 2947 O O . GLU B 1 31 ? 32.969 -0.264 5.141 1 95.75 31 GLU B O 1
ATOM 2952 N N . ALA B 1 32 ? 32.312 1.529 6.363 1 96.31 32 ALA B N 1
ATOM 2953 C CA . ALA B 1 32 ? 30.922 1.367 5.91 1 96.31 32 ALA B CA 1
ATOM 2954 C C . ALA B 1 32 ? 30.766 1.777 4.449 1 96.31 32 ALA B C 1
ATOM 2956 O O . ALA B 1 32 ? 31.5 2.645 3.963 1 96.31 32 ALA B O 1
ATOM 2957 N N . LYS B 1 33 ? 29.875 1.135 3.768 1 95.31 33 LYS B N 1
ATOM 2958 C CA . LYS B 1 33 ? 29.625 1.413 2.357 1 95.31 33 LYS B CA 1
ATOM 2959 C C . LYS B 1 33 ? 28.156 1.734 2.115 1 95.31 33 LYS B C 1
ATOM 2961 O O . LYS B 1 33 ? 27.266 1.016 2.586 1 95.31 33 LYS B O 1
ATOM 2966 N N . LEU B 1 34 ? 27.922 2.83 1.435 1 94.25 34 LEU B N 1
ATOM 2967 C CA . LEU B 1 34 ? 26.578 3.172 0.976 1 94.25 34 LEU B CA 1
ATOM 2968 C C . LEU B 1 34 ? 26.391 2.791 -0.489 1 94.25 34 LEU B C 1
ATOM 2970 O O . LEU B 1 34 ? 27.156 3.23 -1.352 1 94.25 34 LEU B O 1
ATOM 2974 N N . VAL B 1 35 ? 25.438 1.972 -0.739 1 94.5 35 VAL B N 1
ATOM 2975 C CA . VAL B 1 35 ? 25.109 1.509 -2.082 1 94.5 35 VAL B CA 1
ATOM 2976 C C . VAL B 1 35 ? 23.812 2.164 -2.551 1 94.5 35 VAL B C 1
ATOM 2978 O O . VAL B 1 35 ? 22.781 2.023 -1.905 1 94.5 35 VAL B O 1
ATOM 2981 N N . ARG B 1 36 ? 23.906 2.832 -3.666 1 92.12 36 ARG B N 1
ATOM 2982 C CA . ARG B 1 36 ? 22.75 3.541 -4.188 1 92.12 36 ARG B CA 1
ATOM 2983 C C . ARG B 1 36 ? 22.062 2.736 -5.289 1 92.12 36 ARG B C 1
ATOM 2985 O O . ARG B 1 36 ? 22.609 2.607 -6.395 1 92.12 36 ARG B O 1
ATOM 2992 N N . LEU B 1 37 ? 20.938 2.215 -5 1 92.81 37 LEU B N 1
ATOM 2993 C CA . LEU B 1 37 ? 20.109 1.586 -6.023 1 92.81 37 LEU B CA 1
ATOM 2994 C C . LEU B 1 37 ? 19.156 2.598 -6.645 1 92.81 37 LEU B C 1
ATOM 2996 O O . LEU B 1 37 ? 18.203 3.025 -5.996 1 92.81 37 LEU B O 1
ATOM 3000 N N . ASP B 1 38 ? 19.453 2.965 -7.828 1 89.06 38 ASP B N 1
ATOM 3001 C CA . ASP B 1 38 ? 18.641 3.908 -8.602 1 89.06 38 ASP B CA 1
ATOM 3002 C C . ASP B 1 38 ? 17.922 3.203 -9.75 1 89.06 38 ASP B C 1
ATOM 3004 O O . ASP B 1 38 ? 18.562 2.693 -10.672 1 89.06 38 ASP B O 1
ATOM 3008 N N . ILE B 1 39 ? 16.609 3.25 -9.719 1 85.81 39 ILE B N 1
ATOM 3009 C CA . ILE B 1 39 ? 15.82 2.471 -10.664 1 85.81 39 ILE B CA 1
ATOM 3010 C C . ILE B 1 39 ? 15.906 3.107 -12.055 1 85.81 39 ILE B C 1
ATOM 3012 O O . ILE B 1 39 ? 15.547 2.482 -13.055 1 85.81 39 ILE B O 1
ATOM 3016 N N . GLU B 1 40 ? 16.391 4.332 -12.078 1 84 40 GLU B N 1
ATOM 3017 C CA . GLU B 1 40 ? 16.484 5.031 -13.352 1 84 40 GLU B CA 1
ATOM 3018 C C . GLU B 1 40 ? 17.828 4.77 -14.031 1 84 40 GLU B C 1
ATOM 3020 O O . GLU B 1 40 ? 18.047 5.18 -15.172 1 84 40 GLU B O 1
ATOM 3025 N N . VAL B 1 41 ? 18.703 4.152 -13.344 1 88 41 VAL B N 1
ATOM 3026 C CA . VAL B 1 41 ? 20 3.809 -13.898 1 88 41 VAL B CA 1
ATOM 3027 C C . VAL B 1 41 ? 19.953 2.412 -14.516 1 88 41 VAL B C 1
ATOM 3029 O O . VAL B 1 41 ? 19.75 1.421 -13.805 1 88 41 VAL B O 1
ATOM 3032 N N . ASP B 1 42 ? 20.219 2.283 -15.742 1 85.81 42 ASP B N 1
ATOM 3033 C CA . ASP B 1 42 ? 20.016 1.06 -16.516 1 85.81 42 ASP B CA 1
ATOM 3034 C C . ASP B 1 42 ? 20.969 -0.042 -16.047 1 85.81 42 ASP B C 1
ATOM 3036 O O . ASP B 1 42 ? 20.703 -1.228 -16.25 1 85.81 42 ASP B O 1
ATOM 3040 N N . SER B 1 43 ? 22.078 0.367 -15.398 1 90.5 43 SER B N 1
ATOM 3041 C CA . SER B 1 43 ? 23.062 -0.63 -15 1 90.5 43 SER B CA 1
ATOM 3042 C C . SER B 1 43 ? 22.828 -1.096 -13.562 1 90.5 43 SER B C 1
ATOM 3044 O O . SER B 1 43 ? 23.625 -1.875 -13.023 1 90.5 43 SER B O 1
ATOM 3046 N N . ASN B 1 44 ? 21.812 -0.591 -12.922 1 93.75 44 ASN B N 1
ATOM 3047 C CA . ASN B 1 44 ? 21.406 -1.089 -11.609 1 93.75 44 ASN B CA 1
ATOM 3048 C C . ASN B 1 44 ? 20.391 -2.225 -11.734 1 93.75 44 ASN B C 1
ATOM 3050 O O . ASN B 1 44 ? 19.391 -2.1 -12.445 1 93.75 44 ASN B O 1
ATOM 3054 N N . PHE B 1 45 ? 20.719 -3.342 -11.094 1 96.12 45 PHE B N 1
ATOM 3055 C CA . PHE B 1 45 ? 19.859 -4.516 -11.219 1 96.12 45 PHE B CA 1
ATOM 3056 C C . PHE B 1 45 ? 19.5 -5.062 -9.844 1 96.12 45 PHE B C 1
ATOM 3058 O O . PHE B 1 45 ? 20.219 -4.844 -8.867 1 96.12 45 PHE B O 1
ATOM 3065 N N . ILE B 1 46 ? 18.406 -5.695 -9.812 1 97.19 46 ILE B N 1
ATOM 3066 C CA . ILE B 1 46 ? 18 -6.531 -8.695 1 97.19 46 ILE B CA 1
ATOM 3067 C C . ILE B 1 46 ? 17.719 -7.953 -9.18 1 97.19 46 ILE B C 1
ATOM 3069 O O . ILE B 1 46 ? 17.312 -8.156 -10.32 1 97.19 46 ILE B O 1
ATOM 3073 N N . GLN B 1 47 ? 18.016 -8.852 -8.359 1 97.19 47 GLN B N 1
ATOM 3074 C CA . GLN B 1 47 ? 17.75 -10.242 -8.719 1 97.19 47 GLN B CA 1
ATOM 3075 C C . GLN B 1 47 ? 17.297 -11.047 -7.508 1 97.19 47 GLN B C 1
ATOM 3077 O O . GLN B 1 47 ? 17.969 -11.055 -6.473 1 97.19 47 GLN B O 1
ATOM 3082 N N . ILE B 1 48 ? 16.203 -11.656 -7.656 1 96.81 48 ILE B N 1
ATOM 3083 C CA . ILE B 1 48 ? 15.656 -12.602 -6.691 1 96.81 48 ILE B CA 1
ATOM 3084 C C . ILE B 1 48 ? 15.539 -13.984 -7.332 1 96.81 48 ILE B C 1
ATOM 3086 O O . ILE B 1 48 ? 14.906 -14.133 -8.383 1 96.81 48 ILE B O 1
ATOM 3090 N N . ASN B 1 49 ? 16.172 -14.883 -6.773 1 94.75 49 ASN B N 1
ATOM 3091 C CA . ASN B 1 49 ? 16.109 -16.266 -7.234 1 94.75 49 ASN B CA 1
ATOM 3092 C C . ASN B 1 49 ? 15.266 -17.125 -6.301 1 94.75 49 ASN B C 1
ATOM 3094 O O . ASN B 1 49 ? 15.422 -17.062 -5.078 1 94.75 49 ASN B O 1
ATOM 3098 N N . THR B 1 50 ? 14.336 -17.703 -6.984 1 89.38 50 THR B N 1
ATOM 3099 C CA . THR B 1 50 ? 13.547 -18.688 -6.246 1 89.38 50 THR B CA 1
ATOM 3100 C C . THR B 1 50 ? 13.477 -20.016 -7.004 1 89.38 50 THR B C 1
ATOM 3102 O O . THR B 1 50 ? 13.727 -20.047 -8.211 1 89.38 50 THR B O 1
ATOM 3105 N N . GLY B 1 51 ? 13.148 -21.016 -6.254 1 80.81 51 GLY B N 1
ATOM 3106 C CA . GLY B 1 51 ? 12.828 -22.188 -7.062 1 80.81 51 GLY B CA 1
ATOM 3107 C C . GLY B 1 51 ? 13.43 -23.469 -6.523 1 80.81 51 GLY B C 1
ATOM 3108 O O . GLY B 1 51 ? 14.391 -23.438 -5.754 1 80.81 51 GLY B O 1
ATOM 3109 N N . GLY B 1 52 ? 12.93 -24.562 -6.871 1 64.5 52 GLY B N 1
ATOM 3110 C CA . GLY B 1 52 ? 13.219 -25.969 -6.637 1 64.5 52 GLY B CA 1
ATOM 3111 C C . GLY B 1 52 ? 12.633 -26.5 -5.34 1 64.5 52 GLY B C 1
ATOM 3112 O O . GLY B 1 52 ? 11.57 -26.047 -4.91 1 64.5 52 GLY B O 1
ATOM 3113 N N . ASN B 1 53 ? 13.352 -27.469 -4.824 1 60.88 53 ASN B N 1
ATOM 3114 C CA . ASN B 1 53 ? 12.969 -28.125 -3.582 1 60.88 53 ASN B CA 1
ATOM 3115 C C . ASN B 1 53 ? 13.133 -27.203 -2.379 1 60.88 53 ASN B C 1
ATOM 3117 O O . ASN B 1 53 ? 14.031 -26.359 -2.357 1 60.88 53 ASN B O 1
ATOM 3121 N N . PRO B 1 54 ? 11.945 -27.047 -1.586 1 59.78 54 PRO B N 1
ATOM 3122 C CA . PRO B 1 54 ? 11.961 -26.219 -0.378 1 59.78 54 PRO B CA 1
ATOM 3123 C C . PRO B 1 54 ? 13.344 -26.141 0.267 1 59.78 54 PRO B C 1
ATOM 3125 O O . PRO B 1 54 ? 13.641 -25.188 0.998 1 59.78 54 PRO B O 1
ATOM 3128 N N . GLU B 1 55 ? 14.164 -27.078 -0.127 1 55.47 55 GLU B N 1
ATOM 3129 C CA . GLU B 1 55 ? 15.477 -27.078 0.506 1 55.47 55 GLU B CA 1
ATOM 3130 C C . GLU B 1 55 ? 16.406 -26.047 -0.128 1 55.47 55 GLU B C 1
ATOM 3132 O O . GLU B 1 55 ? 17.438 -25.688 0.45 1 55.47 55 GLU B O 1
ATOM 3137 N N . LYS B 1 56 ? 15.992 -25.766 -1.389 1 62.03 56 LYS B N 1
ATOM 3138 C CA . LYS B 1 56 ? 16.891 -24.797 -2.025 1 62.03 56 LYS B CA 1
ATOM 3139 C C . LYS B 1 56 ? 16.562 -23.375 -1.607 1 62.03 56 LYS B C 1
ATOM 3141 O O . LYS B 1 56 ? 15.391 -23 -1.519 1 62.03 56 LYS B O 1
ATOM 3146 N N . ALA B 1 57 ? 17.594 -22.672 -1.25 1 68.19 57 ALA B N 1
ATOM 3147 C CA . ALA B 1 57 ? 17.531 -21.391 -0.574 1 68.19 57 ALA B CA 1
ATOM 3148 C C . ALA B 1 57 ? 17.188 -20.266 -1.558 1 68.19 57 ALA B C 1
ATOM 3150 O O . ALA B 1 57 ? 17.609 -20.312 -2.717 1 68.19 57 ALA B O 1
ATOM 3151 N N . THR B 1 58 ? 16.156 -19.5 -1.385 1 86.44 58 THR B N 1
ATOM 3152 C CA . THR B 1 58 ? 15.898 -18.219 -2.018 1 86.44 58 THR B CA 1
ATOM 3153 C C . THR B 1 58 ? 17.078 -17.266 -1.812 1 86.44 58 THR B C 1
ATOM 3155 O O . THR B 1 58 ? 17.719 -17.281 -0.762 1 86.44 58 THR B O 1
ATOM 3158 N N . SER B 1 59 ? 17.531 -16.688 -2.908 1 92.5 59 SER B N 1
ATOM 3159 C CA . SER B 1 59 ? 18.562 -15.656 -2.775 1 92.5 59 SER B CA 1
ATOM 3160 C C . SER B 1 59 ? 18.094 -14.32 -3.344 1 92.5 59 SER B C 1
ATOM 3162 O O . SER B 1 59 ? 17.188 -14.281 -4.184 1 92.5 59 SER B O 1
ATOM 3164 N N . CYS B 1 60 ? 18.672 -13.289 -2.84 1 96.19 60 CYS B N 1
ATOM 3165 C CA . CYS B 1 60 ? 18.391 -11.93 -3.273 1 96.19 60 CYS B CA 1
ATOM 3166 C C . CYS B 1 60 ? 19.656 -11.078 -3.262 1 96.19 60 CYS B C 1
ATOM 3168 O O . CYS B 1 60 ? 20.422 -11.133 -2.309 1 96.19 60 CYS B O 1
ATOM 3170 N N . PHE B 1 61 ? 19.891 -10.383 -4.344 1 96.38 61 PHE B N 1
ATOM 3171 C CA . PHE B 1 61 ? 21.016 -9.453 -4.359 1 96.38 61 PHE B CA 1
ATOM 3172 C C . PHE B 1 61 ? 20.75 -8.289 -5.309 1 96.38 61 PHE B C 1
ATOM 3174 O O . PHE B 1 61 ? 19.859 -8.367 -6.156 1 96.38 61 PHE B O 1
ATOM 3181 N N . VAL B 1 62 ? 21.453 -7.223 -5.121 1 96.44 62 VAL B N 1
ATOM 3182 C CA . VAL B 1 62 ? 21.453 -6.082 -6.031 1 96.44 62 VAL B CA 1
ATOM 3183 C C . VAL B 1 62 ? 22.812 -5.98 -6.727 1 96.44 62 VAL B C 1
ATOM 3185 O O . VAL B 1 62 ? 23.812 -6.469 -6.211 1 96.44 62 VAL B O 1
ATOM 3188 N N . ILE B 1 63 ? 22.75 -5.465 -7.906 1 96.56 63 ILE B N 1
ATOM 3189 C CA . ILE B 1 63 ? 23.969 -5.164 -8.648 1 96.56 63 ILE B CA 1
ATOM 3190 C C . ILE B 1 63 ? 24.031 -3.668 -8.953 1 96.56 63 ILE B C 1
ATOM 3192 O O . ILE B 1 63 ? 23.188 -3.133 -9.664 1 96.56 63 ILE B O 1
ATOM 3196 N N . VAL B 1 64 ? 24.953 -3.055 -8.398 1 94.38 64 VAL B N 1
ATOM 3197 C CA . VAL B 1 64 ? 25.188 -1.625 -8.578 1 94.38 64 VAL B CA 1
ATOM 3198 C C . VAL B 1 64 ? 26.641 -1.375 -8.977 1 94.38 64 VAL B C 1
ATOM 3200 O O . VAL B 1 64 ? 27.562 -1.863 -8.32 1 94.38 64 VAL B O 1
ATOM 3203 N N . ASP B 1 65 ? 26.828 -0.632 -10.078 1 89 65 ASP B N 1
ATOM 3204 C CA . ASP B 1 65 ? 28.156 -0.334 -10.617 1 89 65 ASP B CA 1
ATOM 3205 C C . ASP B 1 65 ? 28.969 -1.612 -10.812 1 89 65 ASP B C 1
ATOM 3207 O O . ASP B 1 65 ? 30.141 -1.666 -10.453 1 89 65 ASP B O 1
ATOM 3211 N N . GLY B 1 66 ? 28.281 -2.635 -11.148 1 91.62 66 GLY B N 1
ATOM 3212 C CA . GLY B 1 66 ? 28.938 -3.891 -11.477 1 91.62 66 GLY B CA 1
ATOM 3213 C C . GLY B 1 66 ? 29.203 -4.758 -10.258 1 91.62 66 GLY B C 1
ATOM 3214 O O . GLY B 1 66 ? 29.672 -5.891 -10.391 1 91.62 66 GLY B O 1
ATOM 3215 N N . GLU B 1 67 ? 28.922 -4.258 -9.141 1 95 67 GLU B N 1
ATOM 3216 C CA . GLU B 1 67 ? 29.172 -5.012 -7.918 1 95 67 GLU B CA 1
ATOM 3217 C C . GLU B 1 67 ? 27.906 -5.707 -7.438 1 95 67 GLU B C 1
ATOM 3219 O O . GLU B 1 67 ? 26.844 -5.086 -7.348 1 95 67 GLU B O 1
ATOM 3224 N N . ARG B 1 68 ? 28.062 -6.973 -7.164 1 96.69 68 ARG B N 1
ATOM 3225 C CA . ARG B 1 68 ? 26.969 -7.766 -6.621 1 96.69 68 ARG B CA 1
ATOM 3226 C C . ARG B 1 68 ? 26.938 -7.695 -5.098 1 96.69 68 ARG B C 1
ATOM 3228 O O . ARG B 1 68 ? 27.938 -8.016 -4.438 1 96.69 68 ARG B O 1
ATOM 3235 N N . ILE B 1 69 ? 25.875 -7.32 -4.543 1 96.94 69 ILE B N 1
ATOM 3236 C CA . ILE B 1 69 ? 25.703 -7.191 -3.102 1 96.94 69 ILE B CA 1
ATOM 3237 C C . ILE B 1 69 ? 24.578 -8.094 -2.623 1 96.94 69 ILE B C 1
ATOM 3239 O O . ILE B 1 69 ? 23.406 -7.789 -2.824 1 96.94 69 ILE B O 1
ATOM 3243 N N . PRO B 1 70 ? 24.938 -9.164 -1.921 1 96.5 70 PRO B N 1
ATOM 3244 C CA . PRO B 1 70 ? 23.891 -10.055 -1.401 1 96.5 70 PRO B CA 1
ATOM 3245 C C . PRO B 1 70 ? 23.047 -9.406 -0.311 1 96.5 70 PRO B C 1
ATOM 3247 O O . PRO B 1 70 ? 23.562 -8.625 0.496 1 96.5 70 PRO B O 1
ATOM 3250 N N . SER B 1 71 ? 21.812 -9.789 -0.302 1 95 71 SER B N 1
ATOM 3251 C CA . SER B 1 71 ? 20.875 -9.203 0.654 1 95 71 SER B CA 1
ATOM 3252 C C . SER B 1 71 ? 21.328 -9.445 2.09 1 95 71 SER B C 1
ATOM 3254 O O . SER B 1 71 ? 21.156 -8.578 2.955 1 95 71 SER B O 1
ATOM 3256 N N . GLU B 1 72 ? 21.969 -10.539 2.396 1 93.75 72 GLU B N 1
ATOM 3257 C CA . GLU B 1 72 ? 22.406 -10.914 3.74 1 93.75 72 GLU B CA 1
ATOM 3258 C C . GLU B 1 72 ? 23.484 -9.977 4.258 1 93.75 72 GLU B C 1
ATOM 3260 O O . GLU B 1 72 ? 23.703 -9.875 5.465 1 93.75 72 GLU B O 1
ATOM 3265 N N . SER B 1 73 ? 24.156 -9.352 3.312 1 96.25 73 SER B N 1
ATOM 3266 C CA . SER B 1 73 ? 25.234 -8.469 3.709 1 96.25 73 SER B CA 1
ATOM 3267 C C . SER B 1 73 ? 24.734 -7.062 4.016 1 96.25 73 SER B C 1
ATOM 3269 O O . SER B 1 73 ? 25.453 -6.25 4.594 1 96.25 73 SER B O 1
ATOM 3271 N N . ILE B 1 74 ? 23.531 -6.773 3.646 1 97.5 74 ILE B N 1
ATOM 3272 C CA . ILE B 1 74 ? 22.969 -5.445 3.846 1 97.5 74 ILE B CA 1
ATOM 3273 C C . ILE B 1 74 ? 22.5 -5.293 5.293 1 97.5 74 ILE B C 1
ATOM 3275 O O . ILE B 1 74 ? 21.641 -6.059 5.758 1 97.5 74 ILE B O 1
ATOM 3279 N N . THR B 1 75 ? 23 -4.277 5.969 1 97.56 75 THR B N 1
ATOM 3280 C CA . THR B 1 75 ? 22.703 -4.117 7.387 1 97.56 75 THR B CA 1
ATOM 3281 C C . THR B 1 75 ? 21.578 -3.104 7.594 1 97.56 75 THR B C 1
ATOM 3283 O O . THR B 1 75 ? 20.906 -3.123 8.625 1 97.56 75 THR B O 1
ATOM 3286 N N . SER B 1 76 ? 21.453 -2.197 6.66 1 97.69 76 SER B N 1
ATOM 3287 C CA . SER B 1 76 ? 20.391 -1.194 6.766 1 97.69 76 SER B CA 1
ATOM 3288 C C . SER B 1 76 ? 19.938 -0.724 5.387 1 97.69 76 SER B C 1
ATOM 3290 O O . SER B 1 76 ? 20.672 -0.874 4.402 1 97.69 76 SER B O 1
ATOM 3292 N N . VAL B 1 77 ? 18.719 -0.228 5.371 1 96.94 77 VAL B N 1
ATOM 3293 C CA . VAL B 1 77 ? 18.125 0.282 4.137 1 96.94 77 VAL B CA 1
ATOM 3294 C C . VAL B 1 77 ? 17.531 1.662 4.387 1 96.94 77 VAL B C 1
ATOM 3296 O O . VAL B 1 77 ? 16.75 1.847 5.324 1 96.94 77 VAL B O 1
ATOM 3299 N N . TRP B 1 78 ? 17.922 2.615 3.605 1 94.31 78 TRP B N 1
ATOM 3300 C CA . TRP B 1 78 ? 17.266 3.918 3.553 1 94.31 78 TRP B CA 1
ATOM 3301 C C . TRP B 1 78 ? 16.328 4.012 2.348 1 94.31 78 TRP B C 1
ATOM 3303 O O . TRP B 1 78 ? 16.797 4.156 1.212 1 94.31 78 TRP B O 1
ATOM 3313 N N . TYR B 1 79 ? 15.055 3.842 2.65 1 91.69 79 TYR B N 1
ATOM 3314 C CA . TYR B 1 79 ? 14.047 3.951 1.605 1 91.69 79 TYR B CA 1
ATOM 3315 C C . TYR B 1 79 ? 13.719 5.41 1.313 1 91.69 79 TYR B C 1
ATOM 3317 O O . TYR B 1 79 ? 12.961 6.047 2.057 1 91.69 79 TYR B O 1
ATOM 3325 N N . PHE B 1 80 ? 14.242 5.926 0.228 1 82.88 80 PHE B N 1
ATOM 3326 C CA . PHE B 1 80 ? 14.125 7.332 -0.134 1 82.88 80 PHE B CA 1
ATOM 3327 C C . PHE B 1 80 ? 13.539 7.484 -1.532 1 82.88 80 PHE B C 1
ATOM 3329 O O . PHE B 1 80 ? 13.672 8.539 -2.156 1 82.88 80 PHE B O 1
ATOM 3336 N N . TRP B 1 81 ? 12.828 6.508 -1.997 1 75.62 81 TRP B N 1
ATOM 3337 C CA . TRP B 1 81 ? 12.312 6.496 -3.361 1 75.62 81 TRP B CA 1
ATOM 3338 C C . TRP B 1 81 ? 11.047 7.34 -3.473 1 75.62 81 TRP B C 1
ATOM 3340 O O . TRP B 1 81 ? 10.094 7.145 -2.713 1 75.62 81 TRP B O 1
ATOM 3350 N N . MET B 1 82 ? 11.125 8.383 -4.426 1 68.12 82 MET B N 1
ATOM 3351 C CA . MET B 1 82 ? 10.008 9.266 -4.754 1 68.12 82 MET B CA 1
ATOM 3352 C C . MET B 1 82 ? 9.633 9.148 -6.227 1 68.12 82 MET B C 1
ATOM 3354 O O . MET B 1 82 ? 10.227 9.82 -7.078 1 68.12 82 MET B O 1
ATOM 3358 N N . PRO B 1 83 ? 8.68 8.227 -6.48 1 65.62 83 PRO B N 1
ATOM 3359 C CA . PRO B 1 83 ? 8.352 8.172 -7.91 1 65.62 83 PRO B CA 1
ATOM 3360 C C . PRO B 1 83 ? 7.883 9.523 -8.453 1 65.62 83 PRO B C 1
ATOM 3362 O O . PRO B 1 83 ? 7.148 10.242 -7.773 1 65.62 83 PRO B O 1
ATOM 3365 N N . CYS B 1 84 ? 8.586 9.969 -9.531 1 63.25 84 CYS B N 1
ATOM 3366 C CA . CYS B 1 84 ? 8.219 11.211 -10.188 1 63.25 84 CYS B CA 1
ATOM 3367 C C . CYS B 1 84 ? 7.125 10.977 -11.227 1 63.25 84 CYS B C 1
ATOM 3369 O O . CYS B 1 84 ? 7.031 9.891 -11.797 1 63.25 84 CYS B O 1
ATOM 3371 N N . TYR B 1 85 ? 6.273 11.906 -11.297 1 65.94 85 TYR B N 1
ATOM 3372 C CA . TYR B 1 85 ? 5.309 11.867 -12.391 1 65.94 85 TYR B CA 1
ATOM 3373 C C . TYR B 1 85 ? 6.008 12.008 -13.742 1 65.94 85 TYR B C 1
ATOM 3375 O O . TYR B 1 85 ? 6.871 12.875 -13.914 1 65.94 85 TYR B O 1
ATOM 3383 N N . PRO B 1 86 ? 5.613 11.109 -14.594 1 72.19 86 PRO B N 1
ATOM 3384 C CA . PRO B 1 86 ? 6.227 11.219 -15.922 1 72.19 86 PRO B CA 1
ATOM 3385 C C . PRO B 1 86 ? 5.895 12.531 -16.625 1 72.19 86 PRO B C 1
ATOM 3387 O O . PRO B 1 86 ? 4.742 12.969 -16.625 1 72.19 86 PRO B O 1
ATOM 3390 N N . GLU B 1 87 ? 6.926 13.125 -17.062 1 76.69 87 GLU B N 1
ATOM 3391 C CA . GLU B 1 87 ? 6.73 14.352 -17.844 1 76.69 87 GLU B CA 1
ATOM 3392 C C . GLU B 1 87 ? 6.453 14.039 -19.312 1 76.69 87 GLU B C 1
ATOM 3394 O O . GLU B 1 87 ? 7.383 13.898 -20.109 1 76.69 87 GLU B O 1
ATOM 3399 N N . THR B 1 88 ? 5.242 13.898 -19.656 1 81.69 88 THR B N 1
ATOM 3400 C CA . THR B 1 88 ? 4.84 13.641 -21.031 1 81.69 88 THR B CA 1
ATOM 3401 C C . THR B 1 88 ? 3.395 14.062 -21.25 1 81.69 88 THR B C 1
ATOM 3403 O O . THR B 1 88 ? 2.588 14.07 -20.328 1 81.69 88 THR B O 1
ATOM 3406 N N . ASP B 1 89 ? 3.209 14.438 -22.453 1 81.31 89 ASP B N 1
ATOM 3407 C CA . ASP B 1 89 ? 1.842 14.781 -22.828 1 81.31 89 ASP B CA 1
ATOM 3408 C C . ASP B 1 89 ? 1.185 13.633 -23.594 1 81.31 89 ASP B C 1
ATOM 3410 O O . ASP B 1 89 ? 0.042 13.758 -24.047 1 81.31 89 ASP B O 1
ATOM 3414 N N . ASN B 1 90 ? 1.903 12.633 -23.703 1 85.94 90 ASN B N 1
ATOM 3415 C CA . ASN B 1 90 ? 1.414 11.469 -24.438 1 85.94 90 ASN B CA 1
ATOM 3416 C C . ASN B 1 90 ? 0.936 10.375 -23.484 1 85.94 90 ASN B C 1
ATOM 3418 O O . ASN B 1 90 ? 1.69 9.922 -22.625 1 85.94 90 ASN B O 1
ATOM 3422 N N . LEU B 1 91 ? -0.288 9.977 -23.688 1 84.44 91 LEU B N 1
ATOM 3423 C CA . LEU B 1 91 ? -0.917 9.023 -22.781 1 84.44 91 LEU B CA 1
ATOM 3424 C C . LEU B 1 91 ? -0.166 7.691 -22.781 1 84.44 91 LEU B C 1
ATOM 3426 O O . LEU B 1 91 ? 0.072 7.105 -21.719 1 84.44 91 LEU B O 1
ATOM 3430 N N . LEU B 1 92 ? 0.174 7.242 -23.938 1 83.44 92 LEU B N 1
ATOM 3431 C CA . LEU B 1 92 ? 0.855 5.957 -24.031 1 83.44 92 LEU B CA 1
ATOM 3432 C C . LEU B 1 92 ? 2.213 6.008 -23.344 1 83.44 92 LEU B C 1
ATOM 3434 O O . LEU B 1 92 ? 2.596 5.062 -22.641 1 83.44 92 LEU B O 1
ATOM 3438 N N . GLU B 1 93 ? 2.869 7.043 -23.547 1 85.56 93 GLU B N 1
ATOM 3439 C CA . GLU B 1 93 ? 4.152 7.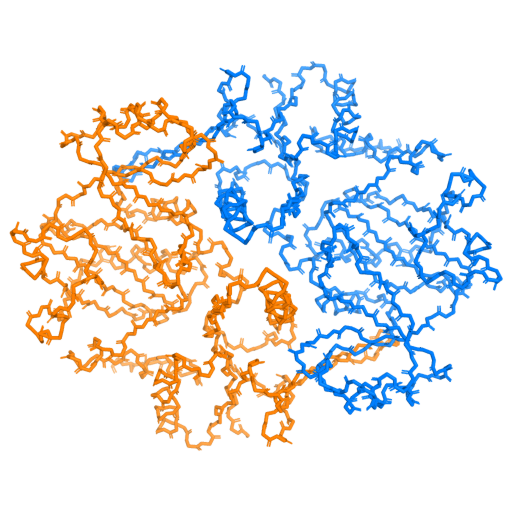223 -22.875 1 85.56 93 GLU B CA 1
ATOM 3440 C C . GLU B 1 93 ? 3.979 7.316 -21.375 1 85.56 93 GLU B C 1
ATOM 3442 O O . GLU B 1 93 ? 4.766 6.746 -20.609 1 85.56 93 GLU B O 1
ATOM 3447 N N . PHE B 1 94 ? 2.963 7.969 -21.062 1 85.19 94 PHE B N 1
ATOM 3448 C CA . PHE B 1 94 ? 2.643 8.102 -19.641 1 85.19 94 PHE B CA 1
ATOM 3449 C C . PHE B 1 94 ? 2.387 6.734 -19.016 1 85.19 94 PHE B C 1
ATOM 3451 O O . PHE B 1 94 ? 2.969 6.402 -17.984 1 85.19 94 PHE B O 1
ATOM 3458 N N . MET B 1 95 ? 1.643 6.043 -19.641 1 83.38 95 MET B N 1
ATOM 3459 C CA . MET B 1 95 ? 1.272 4.723 -19.141 1 83.38 95 MET B CA 1
ATOM 3460 C C . MET B 1 95 ? 2.488 3.805 -19.078 1 83.38 95 MET B C 1
ATOM 3462 O O . MET B 1 95 ? 2.623 3.014 -18.141 1 83.38 95 MET B O 1
ATOM 3466 N N . GLY B 1 96 ? 3.312 3.918 -20.031 1 84.44 96 GLY B N 1
ATOM 3467 C CA . GLY B 1 96 ? 4.535 3.133 -20.031 1 84.44 96 GLY B CA 1
ATOM 3468 C C . GLY B 1 96 ? 5.438 3.438 -18.844 1 84.44 96 GLY B C 1
ATOM 3469 O O . GLY B 1 96 ? 5.941 2.523 -18.188 1 84.44 96 GLY B O 1
ATOM 3470 N N . LYS B 1 97 ? 5.559 4.672 -18.609 1 85.06 97 LYS B N 1
ATOM 3471 C CA . LYS B 1 97 ? 6.398 5.094 -17.5 1 85.06 97 LYS B CA 1
ATOM 3472 C C . LYS B 1 97 ? 5.781 4.695 -16.156 1 85.06 97 LYS B C 1
ATOM 3474 O O . LYS B 1 97 ? 6.492 4.27 -15.25 1 85.06 97 LYS B O 1
ATOM 3479 N N . GLU B 1 98 ? 4.562 4.859 -16.094 1 84.38 98 GLU B N 1
ATOM 3480 C CA . GLU B 1 98 ? 3.852 4.445 -14.891 1 84.38 98 GLU B CA 1
ATOM 3481 C C . GLU B 1 98 ? 3.986 2.941 -14.656 1 84.38 98 GLU B C 1
ATOM 3483 O O . GLU B 1 98 ? 4.121 2.492 -13.516 1 84.38 98 GLU B O 1
ATOM 3488 N N . PHE B 1 99 ? 3.941 2.283 -15.727 1 86.94 99 PHE B N 1
ATOM 3489 C CA . PHE B 1 99 ? 4.066 0.834 -15.633 1 86.94 99 PHE B CA 1
ATOM 3490 C C . PHE B 1 99 ? 5.43 0.441 -15.078 1 86.94 99 PHE B C 1
ATOM 3492 O O . PHE B 1 99 ? 5.523 -0.405 -14.188 1 86.94 99 PHE B O 1
ATOM 3499 N N . VAL B 1 100 ? 6.422 1.037 -15.516 1 88.62 100 VAL B N 1
ATOM 3500 C CA . VAL B 1 100 ? 7.785 0.776 -15.055 1 88.62 100 VAL B CA 1
ATOM 3501 C C . VAL B 1 100 ? 7.891 1.055 -13.562 1 88.62 100 VAL B C 1
ATOM 3503 O O . VAL B 1 100 ? 8.406 0.229 -12.805 1 88.62 100 VAL B O 1
ATOM 3506 N N . THR B 1 101 ? 7.363 2.141 -13.172 1 87.94 101 THR B N 1
ATOM 3507 C CA . THR B 1 101 ? 7.395 2.543 -11.766 1 87.94 101 THR B CA 1
ATOM 3508 C C . THR B 1 101 ? 6.645 1.536 -10.898 1 87.94 101 THR B C 1
ATOM 3510 O O . THR B 1 101 ? 7.102 1.184 -9.812 1 87.94 101 THR B O 1
ATOM 3513 N N . THR B 1 102 ? 5.605 1.092 -11.445 1 88.06 102 THR B N 1
ATOM 3514 C CA . THR B 1 102 ? 4.781 0.14 -10.703 1 88.06 102 THR B CA 1
ATOM 3515 C C . THR B 1 102 ? 5.512 -1.188 -10.531 1 88.06 102 THR B C 1
ATOM 3517 O O . THR B 1 102 ? 5.504 -1.767 -9.445 1 88.06 102 THR B O 1
ATOM 3520 N N . GLU B 1 103 ? 6.145 -1.658 -11.555 1 91.94 103 GLU B N 1
ATOM 3521 C CA . GLU B 1 103 ? 6.887 -2.914 -11.484 1 91.94 103 GLU B CA 1
ATOM 3522 C C . GLU B 1 103 ? 8.016 -2.83 -10.469 1 91.94 103 GLU B C 1
ATOM 3524 O O . GLU B 1 103 ? 8.188 -3.732 -9.641 1 91.94 103 GLU B O 1
ATOM 3529 N N . TRP B 1 104 ? 8.703 -1.748 -10.484 1 92 104 TRP B N 1
ATOM 3530 C CA . TRP B 1 104 ? 9.758 -1.536 -9.5 1 92 104 TRP B CA 1
ATOM 3531 C C . TRP B 1 104 ? 9.18 -1.475 -8.086 1 92 104 TRP B C 1
ATOM 3533 O O . TRP B 1 104 ? 9.734 -2.061 -7.156 1 92 104 TRP B O 1
ATOM 3543 N N . GLY B 1 105 ? 8.102 -0.799 -8.008 1 91.31 105 GLY B N 1
ATOM 3544 C CA . GLY B 1 105 ? 7.457 -0.679 -6.707 1 91.31 105 GLY B CA 1
ATOM 3545 C C . GLY B 1 105 ? 7.086 -2.018 -6.098 1 91.31 105 GLY B C 1
ATOM 3546 O O . GLY B 1 105 ? 7.219 -2.213 -4.887 1 91.31 105 GLY B O 1
ATOM 3547 N N . ARG B 1 106 ? 6.664 -2.939 -6.906 1 92.62 106 ARG B N 1
ATOM 3548 C CA . ARG B 1 106 ? 6.273 -4.262 -6.422 1 92.62 106 ARG B CA 1
ATOM 3549 C C . ARG B 1 106 ? 7.473 -5.012 -5.855 1 92.62 106 ARG B C 1
ATOM 3551 O O . ARG B 1 106 ? 7.355 -5.703 -4.84 1 92.62 106 ARG B O 1
ATOM 3558 N N . VAL B 1 107 ? 8.578 -4.875 -6.426 1 95.06 107 VAL B N 1
ATOM 3559 C CA . VAL B 1 107 ? 9.781 -5.562 -5.965 1 95.06 107 VAL B CA 1
ATOM 3560 C C . VAL B 1 107 ? 10.336 -4.867 -4.723 1 95.06 107 VAL B C 1
ATOM 3562 O O . VAL B 1 107 ? 10.633 -5.52 -3.721 1 95.06 107 VAL B O 1
ATOM 3565 N N . ILE B 1 108 ? 10.367 -3.553 -4.762 1 92.25 108 ILE B N 1
ATOM 3566 C CA . ILE B 1 108 ? 10.953 -2.783 -3.67 1 92.25 108 ILE B CA 1
ATOM 3567 C C . ILE B 1 108 ? 10.125 -2.988 -2.398 1 92.25 108 ILE B C 1
ATOM 3569 O O . ILE B 1 108 ? 10.68 -3.158 -1.312 1 92.25 108 ILE B O 1
ATOM 3573 N N . ARG B 1 109 ? 8.891 -3.037 -2.553 1 91.44 109 ARG B N 1
ATOM 3574 C CA . ARG B 1 109 ? 8.008 -3.203 -1.405 1 91.44 109 ARG B CA 1
ATOM 3575 C C . ARG B 1 109 ? 8.094 -4.617 -0.844 1 91.44 109 ARG B C 1
ATOM 3577 O O . ARG B 1 109 ? 7.625 -4.883 0.264 1 91.44 109 ARG B O 1
ATOM 3584 N N . SER B 1 110 ? 8.672 -5.508 -1.555 1 94.88 110 SER B N 1
ATOM 3585 C CA . SER B 1 110 ? 8.836 -6.883 -1.096 1 94.88 110 SER B CA 1
ATOM 3586 C C . SER B 1 110 ? 10.203 -7.086 -0.438 1 94.88 110 SER B C 1
ATOM 3588 O O . SER B 1 110 ? 10.438 -8.117 0.198 1 94.88 110 SER B O 1
ATOM 3590 N N . LEU B 1 111 ? 11.062 -6.152 -0.529 1 94.81 111 LEU B N 1
ATOM 3591 C CA . LEU B 1 111 ? 12.461 -6.344 -0.175 1 94.81 111 LEU B CA 1
ATOM 3592 C C . LEU B 1 111 ? 12.617 -6.574 1.325 1 94.81 111 LEU B C 1
ATOM 3594 O O . LEU B 1 111 ? 13.539 -7.266 1.76 1 94.81 111 LEU B O 1
ATOM 3598 N N . GLU B 1 112 ? 11.727 -6.031 2.111 1 94.44 112 GLU B N 1
ATOM 3599 C CA . GLU B 1 112 ? 11.797 -6.238 3.555 1 94.44 112 GLU B CA 1
ATOM 3600 C C . GLU B 1 112 ? 11.781 -7.723 3.9 1 94.44 112 GLU B C 1
ATOM 3602 O O . GLU B 1 112 ? 12.43 -8.148 4.859 1 94.44 112 GLU B O 1
ATOM 3607 N N . SER B 1 113 ? 11.055 -8.445 3.07 1 94.69 113 SER B N 1
ATOM 3608 C CA . SER B 1 113 ? 10.945 -9.883 3.312 1 94.69 113 SER B CA 1
ATOM 3609 C C . SER B 1 113 ? 12.281 -10.586 3.076 1 94.69 113 SER B C 1
ATOM 3611 O O . SER B 1 113 ? 12.531 -11.648 3.635 1 94.69 113 SER B O 1
ATOM 3613 N N . TYR B 1 114 ? 13.086 -10.008 2.32 1 95.25 114 TYR B N 1
ATOM 3614 C CA . TYR B 1 114 ? 14.359 -10.625 1.946 1 95.25 114 TYR B CA 1
ATOM 3615 C C . TYR B 1 114 ? 15.508 -10.055 2.771 1 95.25 114 TYR B C 1
ATOM 3617 O O . TYR B 1 114 ? 16.641 -10.508 2.65 1 95.25 114 TYR B O 1
ATOM 3625 N N . LEU B 1 115 ? 15.211 -9.055 3.574 1 95.88 115 LEU B N 1
ATOM 3626 C CA . LEU B 1 115 ? 16.188 -8.422 4.461 1 95.88 115 LEU B CA 1
ATOM 3627 C C . LEU B 1 115 ? 15.672 -8.398 5.898 1 95.88 115 LEU B C 1
ATOM 3629 O O . LEU B 1 115 ? 15.578 -7.336 6.512 1 95.88 115 LEU B O 1
ATOM 3633 N N . PRO B 1 116 ? 15.406 -9.547 6.473 1 92.5 116 PRO B N 1
ATOM 3634 C CA . PRO B 1 116 ? 14.727 -9.586 7.766 1 92.5 116 PRO B CA 1
ATOM 3635 C C . PRO B 1 116 ? 15.547 -8.977 8.891 1 92.5 116 PRO B C 1
ATOM 3637 O O . PRO B 1 116 ? 14.992 -8.547 9.906 1 92.5 116 PRO B O 1
ATOM 3640 N N . ASN B 1 117 ? 16.844 -8.828 8.734 1 93.81 117 ASN B N 1
ATOM 3641 C CA . ASN B 1 117 ? 17.672 -8.352 9.828 1 93.81 117 ASN B CA 1
ATOM 3642 C C . ASN B 1 117 ? 18.125 -6.914 9.602 1 93.81 117 ASN B C 1
ATOM 3644 O O . ASN B 1 117 ? 18.812 -6.336 10.445 1 93.81 117 ASN B O 1
ATOM 3648 N N . ALA B 1 118 ? 17.781 -6.359 8.508 1 96.75 118 ALA B N 1
ATOM 3649 C CA . ALA B 1 118 ? 18.234 -5.008 8.188 1 96.75 118 ALA B CA 1
ATOM 3650 C C . ALA B 1 118 ? 17.406 -3.963 8.93 1 96.75 118 ALA B C 1
ATOM 3652 O O . ALA B 1 118 ? 16.203 -4.133 9.117 1 96.75 118 ALA B O 1
ATOM 3653 N N . ARG B 1 119 ? 18.078 -2.877 9.312 1 96.06 119 ARG B N 1
ATOM 3654 C CA . ARG B 1 119 ? 17.391 -1.699 9.82 1 96.06 119 ARG B CA 1
ATOM 3655 C C . ARG B 1 119 ? 16.859 -0.833 8.688 1 96.06 119 ARG B C 1
ATOM 3657 O O . ARG B 1 119 ? 17.578 -0.579 7.711 1 96.06 119 ARG B O 1
ATOM 3664 N N . TRP B 1 120 ? 15.664 -0.422 8.836 1 96.69 120 TRP B N 1
ATOM 3665 C CA . TRP B 1 120 ? 15.055 0.359 7.762 1 96.69 120 TRP B CA 1
ATOM 3666 C C . TRP B 1 120 ? 14.727 1.771 8.234 1 96.69 120 TRP B C 1
ATOM 3668 O O . TRP B 1 120 ? 14.273 1.964 9.367 1 96.69 120 TRP B O 1
ATOM 3678 N N . ILE B 1 121 ? 14.953 2.775 7.34 1 95.56 121 ILE B N 1
ATOM 3679 C CA . ILE B 1 121 ? 14.414 4.125 7.488 1 95.56 121 ILE B CA 1
ATOM 3680 C C . ILE B 1 121 ? 13.531 4.461 6.289 1 95.56 121 ILE B C 1
ATOM 3682 O O . ILE B 1 121 ? 14.031 4.844 5.23 1 95.56 121 ILE B O 1
ATOM 3686 N N . ASN B 1 122 ? 12.328 4.418 6.426 1 95.75 122 ASN B N 1
ATOM 3687 C CA . ASN B 1 122 ? 11.477 3.625 7.309 1 95.75 122 ASN B CA 1
ATOM 3688 C C . ASN B 1 122 ? 11.25 2.221 6.758 1 95.75 122 ASN B C 1
ATOM 3690 O O . ASN B 1 122 ? 11.5 1.966 5.578 1 95.75 122 ASN B O 1
ATOM 3694 N N . PRO B 1 123 ? 10.773 1.309 7.691 1 94.62 123 PRO B N 1
ATOM 3695 C CA . PRO B 1 123 ? 10.227 0.074 7.121 1 94.62 123 PRO B CA 1
ATOM 3696 C C . PRO B 1 123 ? 9.086 0.33 6.137 1 94.62 123 PRO B C 1
ATOM 3698 O O . PRO B 1 123 ? 8.148 1.061 6.453 1 94.62 123 PRO B O 1
ATOM 3701 N N . VAL B 1 124 ? 9.148 -0.245 4.953 1 91.25 124 VAL B N 1
ATOM 3702 C CA . VAL B 1 124 ? 8.164 0.01 3.904 1 91.25 124 VAL B CA 1
ATOM 3703 C C . VAL B 1 124 ? 6.793 -0.485 4.355 1 91.25 124 VAL B C 1
ATOM 3705 O O . VAL B 1 124 ? 5.77 0.111 4.012 1 91.25 124 VAL B O 1
ATOM 3708 N N . SER B 1 125 ? 6.77 -1.474 5.18 1 89.81 125 SER B N 1
ATOM 3709 C CA . SER B 1 125 ? 5.531 -2.074 5.668 1 89.81 125 SER B CA 1
ATOM 3710 C C . SER B 1 125 ? 4.758 -1.101 6.551 1 89.81 125 SER B C 1
ATOM 3712 O O . SER B 1 125 ? 3.535 -1.214 6.688 1 89.81 125 SER B O 1
ATOM 3714 N N . SER B 1 126 ? 5.438 -0.13 7.105 1 92.62 126 SER B N 1
ATOM 3715 C CA . SER B 1 126 ? 4.781 0.824 7.992 1 92.62 126 SER B CA 1
ATOM 3716 C C . SER B 1 126 ? 4.273 2.037 7.223 1 92.62 126 SER B C 1
ATOM 3718 O O . SER B 1 126 ? 3.395 2.758 7.699 1 92.62 126 SER B O 1
ATOM 3720 N N . LEU B 1 127 ? 4.793 2.203 6.066 1 91 127 LEU B N 1
ATOM 3721 C CA . LEU B 1 127 ? 4.578 3.461 5.359 1 91 127 LEU B CA 1
ATOM 3722 C C . LEU B 1 127 ? 3.164 3.529 4.785 1 91 127 LEU B C 1
ATOM 3724 O O . LEU B 1 127 ? 2.561 4.602 4.742 1 91 127 LEU B O 1
ATOM 3728 N N . ASP B 1 128 ? 2.65 2.428 4.398 1 87.5 128 ASP B N 1
ATOM 3729 C CA . ASP B 1 128 ? 1.359 2.451 3.719 1 87.5 128 ASP B CA 1
ATOM 3730 C C . ASP B 1 128 ? 0.291 3.109 4.59 1 87.5 128 ASP B C 1
ATOM 3732 O O . ASP B 1 128 ? -0.335 4.09 4.18 1 87.5 128 ASP B O 1
ATOM 3736 N N . LEU B 1 129 ? 0.145 2.643 5.777 1 91.62 129 LEU B N 1
ATOM 3737 C CA . LEU B 1 129 ? -0.884 3.178 6.664 1 91.62 129 LEU B CA 1
ATOM 3738 C C . LEU B 1 129 ? -0.448 4.516 7.258 1 91.62 129 LEU B C 1
ATOM 3740 O O . LEU B 1 129 ? -1.259 5.434 7.387 1 91.62 129 LEU B O 1
ATOM 3744 N N . ALA B 1 130 ? 0.858 4.637 7.535 1 93.75 130 ALA B N 1
ATOM 3745 C CA . ALA B 1 130 ? 1.372 5.828 8.203 1 93.75 130 ALA B CA 1
ATOM 3746 C C . ALA B 1 130 ? 1.198 7.066 7.332 1 93.75 130 ALA B C 1
ATOM 3748 O O . ALA B 1 130 ? 1.134 8.188 7.84 1 93.75 130 ALA B O 1
ATOM 3749 N N . MET B 1 131 ? 1.066 6.844 6.059 1 91.69 131 MET B N 1
ATOM 3750 C CA . MET B 1 131 ? 0.984 7.969 5.137 1 91.69 131 MET B CA 1
ATOM 3751 C C . MET B 1 131 ? -0.466 8.391 4.922 1 91.69 131 MET B C 1
ATOM 3753 O O . MET B 1 131 ? -0.731 9.414 4.285 1 91.69 131 MET B O 1
ATOM 3757 N N . ARG B 1 132 ? -1.363 7.703 5.438 1 94.06 132 ARG B N 1
ATOM 3758 C CA . ARG B 1 132 ? -2.773 8.016 5.227 1 94.06 132 ARG B CA 1
ATOM 3759 C C . ARG B 1 132 ? -3.266 9.039 6.238 1 94.06 132 ARG B C 1
ATOM 3761 O O . ARG B 1 132 ? -3.307 8.773 7.441 1 94.06 132 ARG B O 1
ATOM 3768 N N . ARG B 1 133 ? -3.729 10.094 5.707 1 94.19 133 ARG B N 1
ATOM 3769 C CA . ARG B 1 133 ? -4.109 11.227 6.543 1 94.19 133 ARG B CA 1
ATOM 3770 C C . ARG B 1 133 ? -5.262 10.852 7.473 1 94.19 133 ARG B C 1
ATOM 3772 O O . ARG B 1 133 ? -5.262 11.227 8.648 1 94.19 133 ARG B O 1
ATOM 3779 N N . PRO B 1 134 ? -6.277 10.125 6.988 1 95.38 134 PRO B N 1
ATOM 3780 C CA . PRO B 1 134 ? -7.336 9.758 7.934 1 95.38 134 PRO B CA 1
ATOM 3781 C C . PRO B 1 134 ? -6.816 8.953 9.117 1 95.38 134 PRO B C 1
ATOM 3783 O O . PRO B 1 134 ? -7.246 9.164 10.25 1 95.38 134 PRO B O 1
ATOM 3786 N N . HIS B 1 135 ? -5.934 8.102 8.867 1 95.75 135 HIS B N 1
ATOM 3787 C CA . HIS B 1 135 ? -5.34 7.32 9.953 1 95.75 135 HIS B CA 1
ATOM 3788 C C . HIS B 1 135 ? -4.488 8.195 10.859 1 95.75 135 HIS B C 1
ATOM 3790 O O . HIS B 1 135 ? -4.52 8.039 12.086 1 95.75 135 HIS B O 1
ATOM 3796 N N . GLN B 1 136 ? -3.75 9.102 10.305 1 96 136 GLN B N 1
ATOM 3797 C CA . GLN B 1 136 ? -2.904 10 11.078 1 96 136 GLN B CA 1
ATOM 3798 C C . GLN B 1 136 ? -3.727 10.789 12.094 1 96 136 GLN B C 1
ATOM 3800 O O . GLN B 1 136 ? -3.342 10.898 13.266 1 96 136 GLN B O 1
ATOM 3805 N N . LEU B 1 137 ? -4.805 11.32 11.586 1 95.06 137 LEU B N 1
ATOM 3806 C CA . LEU B 1 137 ? -5.641 12.141 12.461 1 95.06 137 LEU B CA 1
ATOM 3807 C C . LEU B 1 137 ? -6.203 11.305 13.609 1 95.06 137 LEU B C 1
ATOM 3809 O O . LEU B 1 137 ? -6.234 11.766 14.75 1 95.06 137 LEU B O 1
ATOM 3813 N N . LEU B 1 138 ? -6.617 10.117 13.328 1 94.62 138 LEU B N 1
ATOM 3814 C CA . LEU B 1 138 ? -7.113 9.219 14.359 1 94.62 138 LEU B CA 1
ATOM 3815 C C . LEU B 1 138 ? -6.016 8.906 15.375 1 94.62 138 LEU B C 1
ATOM 3817 O O . LEU B 1 138 ? -6.23 9.023 16.578 1 94.62 138 LEU B O 1
ATOM 3821 N N . LEU B 1 139 ? -4.879 8.539 14.891 1 95.62 139 LEU B N 1
ATOM 3822 C CA . LEU B 1 139 ? -3.758 8.172 15.75 1 95.62 139 LEU B CA 1
ATOM 3823 C C . LEU B 1 139 ? -3.316 9.352 16.609 1 95.62 139 LEU B C 1
ATOM 3825 O O . LEU B 1 139 ? -3.008 9.188 17.781 1 95.62 139 LEU B O 1
ATOM 3829 N N . ALA B 1 140 ? -3.275 10.516 16 1 96.12 140 ALA B N 1
ATOM 3830 C CA . ALA B 1 140 ? -2.918 11.719 16.734 1 96.12 140 ALA B CA 1
ATOM 3831 C C . ALA B 1 140 ? -3.846 11.93 17.938 1 96.12 140 ALA B C 1
ATOM 3833 O O . ALA B 1 140 ? -3.387 12.164 19.047 1 96.12 140 ALA B O 1
ATOM 3834 N N . GLN B 1 141 ? -5.062 11.773 17.734 1 93.94 141 GLN B N 1
ATOM 3835 C CA . GLN B 1 141 ? -6.031 11.93 18.812 1 93.94 141 GLN B CA 1
ATOM 3836 C C . GLN B 1 141 ? -5.859 10.836 19.859 1 93.94 141 GLN B C 1
ATOM 3838 O O . GLN B 1 141 ? -5.934 11.102 21.062 1 93.94 141 GLN B O 1
ATOM 3843 N N . GLN B 1 142 ? -5.629 9.68 19.438 1 93.25 142 GLN B N 1
ATOM 3844 C CA . GLN B 1 142 ? -5.488 8.547 20.344 1 93.25 142 GLN B CA 1
ATOM 3845 C C . GLN B 1 142 ? -4.305 8.742 21.281 1 93.25 142 GLN B C 1
ATOM 3847 O O . GLN B 1 142 ? -4.332 8.281 22.438 1 93.25 142 GLN B O 1
ATOM 3852 N N . VAL B 1 143 ? -3.328 9.414 20.828 1 95.25 143 VAL B N 1
ATOM 3853 C CA . VAL B 1 143 ? -2.154 9.594 21.672 1 95.25 143 VAL B CA 1
ATOM 3854 C C . VAL B 1 143 ? -2.256 10.922 22.422 1 95.25 143 VAL B C 1
ATOM 3856 O O . VAL B 1 143 ? -1.331 11.305 23.141 1 95.25 143 VAL B O 1
ATOM 3859 N N . GLY B 1 144 ? -3.285 11.656 22.203 1 93.12 144 GLY B N 1
ATOM 3860 C CA . GLY B 1 144 ? -3.572 12.836 23 1 93.12 144 GLY B CA 1
ATOM 3861 C C . GLY B 1 144 ? -3.137 14.125 22.344 1 93.12 144 GLY B C 1
ATOM 3862 O O . GLY B 1 144 ? -3.068 15.172 23 1 93.12 144 GLY B O 1
ATOM 3863 N N . LEU B 1 145 ? -2.822 14.148 21.094 1 94.19 145 LEU B N 1
ATOM 3864 C CA . LEU B 1 145 ? -2.512 15.375 20.375 1 94.19 145 LEU B CA 1
ATOM 3865 C C . LEU B 1 145 ? -3.789 16.094 19.953 1 94.19 145 LEU B C 1
ATOM 3867 O O . LEU B 1 145 ? -4.785 15.453 19.625 1 94.19 145 LEU B O 1
ATOM 3871 N N . THR B 1 146 ? -3.725 17.344 19.984 1 93.06 146 THR B N 1
ATOM 3872 C CA . THR B 1 146 ? -4.824 18.141 19.469 1 93.06 146 THR B CA 1
ATOM 3873 C C . THR B 1 146 ? -4.777 18.219 17.953 1 93.06 146 THR B C 1
ATOM 3875 O O . THR B 1 146 ? -3.703 18.391 17.359 1 93.06 146 THR B O 1
ATOM 3878 N N . VAL B 1 147 ? -5.93 18 17.312 1 94.62 147 VAL B N 1
ATOM 3879 C CA . VAL B 1 147 ? -6.031 18.125 15.852 1 94.62 147 VAL B CA 1
ATOM 3880 C C . VAL B 1 147 ? -7.129 19.125 15.5 1 94.62 147 VAL B C 1
ATOM 3882 O O . VAL B 1 147 ? -8.047 19.359 16.297 1 94.62 147 VAL B O 1
ATOM 3885 N N . PRO B 1 148 ? -6.996 19.781 14.344 1 93.69 148 PRO B N 1
ATOM 3886 C CA . PRO B 1 148 ? -8.086 20.672 13.938 1 93.69 148 PRO B CA 1
ATOM 3887 C C . PRO B 1 148 ? -9.414 19.938 13.75 1 93.69 148 PRO B C 1
ATOM 3889 O O . PRO B 1 148 ? -9.422 18.734 13.453 1 93.69 148 PRO B O 1
ATOM 3892 N N . LYS B 1 149 ? -10.461 20.703 13.961 1 94.06 149 LYS B N 1
ATOM 3893 C CA . LYS B 1 149 ? -11.742 20.172 13.523 1 94.06 149 LYS B CA 1
ATOM 3894 C C . LYS B 1 149 ? -11.734 19.859 12.031 1 94.06 149 LYS B C 1
ATOM 3896 O O . LYS B 1 149 ? -11.531 20.75 11.211 1 94.06 149 LYS B O 1
ATOM 3901 N N . SER B 1 150 ? -11.922 18.625 11.703 1 95.06 150 SER B N 1
ATOM 3902 C CA . SER B 1 150 ? -11.805 18.188 10.312 1 95.06 150 SER B CA 1
ATOM 3903 C C . SER B 1 150 ? -12.922 17.219 9.945 1 95.06 150 SER B C 1
ATOM 3905 O O . SER B 1 150 ? -13.406 16.469 10.797 1 95.06 150 SER B O 1
ATOM 3907 N N . ILE B 1 151 ? -13.328 17.281 8.75 1 96.25 151 ILE B N 1
ATOM 3908 C CA . ILE B 1 151 ? -14.164 16.234 8.164 1 96.25 151 ILE B CA 1
ATOM 3909 C C . ILE B 1 151 ? -13.531 15.727 6.871 1 96.25 151 ILE B C 1
ATOM 3911 O O . ILE B 1 151 ? -13 16.516 6.086 1 96.25 151 ILE B O 1
ATOM 3915 N N . ILE B 1 152 ? -13.453 14.477 6.734 1 97.12 152 ILE B N 1
ATOM 3916 C CA . ILE B 1 152 ? -13.086 13.828 5.484 1 97.12 152 ILE B CA 1
ATOM 3917 C C . ILE B 1 152 ? -14.32 13.211 4.836 1 97.12 152 ILE B C 1
ATOM 3919 O O . ILE B 1 152 ? -14.93 12.297 5.395 1 97.12 152 ILE B O 1
ATOM 3923 N N . THR B 1 153 ? -14.688 13.773 3.697 1 97.69 153 THR B N 1
ATOM 3924 C CA . THR B 1 153 ? -15.969 13.352 3.133 1 97.69 153 THR B CA 1
ATOM 3925 C C . THR B 1 153 ? -16.047 13.711 1.651 1 97.69 153 THR B C 1
ATOM 3927 O O . THR B 1 153 ? -15.195 14.43 1.133 1 97.69 153 THR B O 1
ATOM 3930 N N . ASN B 1 154 ? -16.969 13.039 0.986 1 97.12 154 ASN B N 1
ATOM 3931 C CA . ASN B 1 154 ? -17.406 13.453 -0.342 1 97.12 154 ASN B CA 1
ATOM 3932 C C . ASN B 1 154 ? -18.844 13.938 -0.329 1 97.12 154 ASN B C 1
ATOM 3934 O O . ASN B 1 154 ? -19.531 13.891 -1.354 1 97.12 154 ASN B O 1
ATOM 3938 N N . ASN B 1 155 ? -19.359 14.344 0.796 1 96.81 155 ASN B N 1
ATOM 3939 C CA . ASN B 1 155 ? -20.719 14.836 0.951 1 96.81 155 ASN B CA 1
ATOM 3940 C C . ASN B 1 155 ? -20.766 16.359 1.056 1 96.81 155 ASN B C 1
ATOM 3942 O O . ASN B 1 155 ? -20.375 16.922 2.078 1 96.81 155 ASN B O 1
ATOM 3946 N N . PRO B 1 156 ? -21.328 16.969 -0.003 1 96.06 156 PRO B N 1
ATOM 3947 C CA . PRO B 1 156 ? -21.375 18.422 0.032 1 96.06 156 PRO B CA 1
ATOM 3948 C C . PRO B 1 156 ? -22.141 18.969 1.241 1 96.06 156 PRO B C 1
ATOM 3950 O O . PRO B 1 156 ? -21.766 19.984 1.816 1 96.06 156 PRO B O 1
ATOM 3953 N N . ALA B 1 157 ? -23.156 18.328 1.621 1 95.31 157 ALA B N 1
ATOM 3954 C CA . ALA B 1 157 ? -23.953 18.781 2.76 1 95.31 157 ALA B CA 1
ATOM 3955 C C . ALA B 1 157 ? -23.109 18.781 4.039 1 95.31 157 ALA B C 1
ATOM 3957 O O . ALA B 1 157 ? -23.266 19.672 4.875 1 95.31 157 ALA B O 1
ATOM 3958 N N . ALA B 1 158 ? -22.312 17.828 4.207 1 96.12 158 ALA B N 1
ATOM 3959 C CA . ALA B 1 158 ? -21.438 17.766 5.375 1 96.12 158 ALA B CA 1
ATOM 3960 C C . ALA B 1 158 ? -20.422 18.906 5.375 1 96.12 158 ALA B C 1
ATOM 3962 O O . ALA B 1 158 ? -20.125 19.469 6.426 1 96.12 158 ALA B O 1
ATOM 3963 N N . VAL B 1 159 ? -19.922 19.188 4.211 1 96.56 159 VAL B N 1
ATOM 3964 C CA . VAL B 1 159 ? -18.969 20.281 4.082 1 96.56 159 VAL B CA 1
ATOM 3965 C C . VAL B 1 159 ? -19.641 21.609 4.465 1 96.56 159 VAL B C 1
ATOM 3967 O O . VAL B 1 159 ? -19.047 22.422 5.18 1 96.56 159 VAL B O 1
ATOM 3970 N N . GLU B 1 160 ? -20.812 21.766 3.977 1 96 160 GLU B N 1
ATOM 3971 C CA . GLU B 1 160 ? -21.562 22.953 4.312 1 96 160 GLU B CA 1
ATOM 3972 C C . GLU B 1 160 ? -21.766 23.078 5.82 1 96 160 GLU B C 1
ATOM 3974 O O . GLU B 1 160 ? -21.578 24.156 6.391 1 96 160 GLU B O 1
ATOM 3979 N N . LYS B 1 161 ? -22.078 22.016 6.406 1 95.56 161 LYS B N 1
ATOM 3980 C CA . LYS B 1 161 ? -22.312 22 7.848 1 95.56 161 LYS B CA 1
ATOM 3981 C C . LYS B 1 161 ? -21.031 22.359 8.609 1 95.56 161 LYS B C 1
ATOM 3983 O O . LYS B 1 161 ? -21.094 22.969 9.672 1 95.56 161 LYS B O 1
ATOM 3988 N N . LEU B 1 162 ? -19.922 21.969 8.102 1 95.06 162 LEU B N 1
ATOM 3989 C CA . LEU B 1 162 ? -18.656 22.266 8.75 1 95.06 162 LEU B CA 1
ATOM 3990 C C . LEU B 1 162 ? -18.438 23.766 8.875 1 95.06 162 LEU B C 1
ATOM 3992 O O . LEU B 1 162 ? -17.906 24.234 9.883 1 95.06 162 LEU B O 1
ATOM 3996 N N . PHE B 1 163 ? -18.875 24.516 7.863 1 95.44 163 PHE B N 1
ATOM 3997 C CA . PHE B 1 163 ? -18.75 25.953 7.902 1 95.44 163 PHE B CA 1
ATOM 3998 C C . PHE B 1 163 ? -19.5 26.531 9.094 1 95.44 163 PHE B C 1
ATOM 4000 O O . PHE B 1 163 ? -19.078 27.531 9.68 1 95.44 163 PHE B O 1
ATOM 4007 N N . ASP B 1 164 ? -20.531 25.906 9.461 1 94.44 164 ASP B N 1
ATOM 4008 C CA . ASP B 1 164 ? -21.328 26.344 10.594 1 94.44 164 ASP B CA 1
ATOM 4009 C C . ASP B 1 164 ? -20.672 25.953 11.922 1 94.44 164 ASP B C 1
ATOM 4011 O O . ASP B 1 164 ? -20.859 26.641 12.93 1 94.44 164 ASP B O 1
ATOM 4015 N N . GLU B 1 165 ? -19.984 24.922 11.93 1 92.62 165 GLU B N 1
ATOM 4016 C CA . GLU B 1 165 ? -19.438 24.359 13.164 1 92.62 165 GLU B CA 1
ATOM 4017 C C . GLU B 1 165 ? -18.109 25.016 13.523 1 92.62 165 GLU B C 1
ATOM 4019 O O . GLU B 1 165 ? -17.672 24.953 14.672 1 92.62 165 GLU B O 1
ATOM 4024 N N . VAL B 1 166 ? -17.469 25.484 12.523 1 92.62 166 VAL B N 1
ATOM 4025 C CA . VAL B 1 166 ? -16.188 26.156 12.758 1 92.62 166 VAL B CA 1
ATOM 4026 C C . VAL B 1 166 ? -16.438 27.594 13.234 1 92.62 166 VAL B C 1
ATOM 4028 O O . VAL B 1 166 ? -17.094 28.375 12.539 1 92.62 166 VAL B O 1
ATOM 4031 N N . GLU B 1 167 ? -15.953 27.906 14.336 1 89.5 167 GLU B N 1
ATOM 4032 C CA . GLU B 1 167 ? -16.234 29.203 14.969 1 89.5 167 GLU B CA 1
ATOM 4033 C C . GLU B 1 167 ? -15.828 30.359 14.07 1 89.5 167 GLU B C 1
ATOM 4035 O O . GLU B 1 167 ? -16.562 31.328 13.938 1 89.5 167 GLU B O 1
ATOM 4040 N N . THR B 1 168 ? -14.711 30.328 13.445 1 90.31 168 THR B N 1
ATOM 4041 C CA . THR B 1 168 ? -14.203 31.406 12.609 1 90.31 168 THR B CA 1
ATOM 4042 C C . THR B 1 168 ? -14.883 31.391 11.242 1 90.31 168 THR B C 1
ATOM 4044 O O . THR B 1 168 ? -14.789 32.375 10.492 1 90.31 168 THR B O 1
ATOM 4047 N N . GLY B 1 169 ? -15.414 30.297 10.93 1 91.69 169 GLY B N 1
ATOM 4048 C CA . GLY B 1 169 ? -16.031 30.125 9.625 1 91.69 169 GLY B CA 1
ATOM 4049 C C . GLY B 1 169 ? -15.016 29.922 8.508 1 91.69 169 GLY B C 1
ATOM 4050 O O . GLY B 1 169 ? -15.383 29.891 7.332 1 91.69 169 GLY B O 1
ATOM 4051 N N . ARG B 1 170 ? -13.805 29.844 8.844 1 94.44 170 ARG B N 1
ATOM 4052 C CA . ARG B 1 170 ? -12.758 29.672 7.84 1 94.44 170 ARG B CA 1
ATOM 4053 C C . ARG B 1 170 ? -12.367 28.203 7.703 1 94.44 170 ARG B C 1
ATOM 4055 O O . ARG B 1 170 ? -12.016 27.562 8.688 1 94.44 170 ARG B O 1
ATOM 4062 N N . VAL B 1 171 ? -12.445 27.703 6.457 1 94.56 171 VAL B N 1
ATOM 4063 C CA . VAL B 1 171 ? -12.227 26.281 6.191 1 94.56 171 VAL B CA 1
ATOM 4064 C C . VAL B 1 171 ? -11.195 26.125 5.078 1 94.56 171 VAL B C 1
ATOM 4066 O O . VAL B 1 171 ? -11.156 26.922 4.133 1 94.56 171 VAL B O 1
ATOM 4069 N N . VAL B 1 172 ? -10.344 25.156 5.258 1 93.75 172 VAL B N 1
ATOM 4070 C CA . VAL B 1 172 ? -9.383 24.844 4.211 1 93.75 172 VAL B CA 1
ATOM 4071 C C . VAL B 1 172 ? -9.711 23.484 3.6 1 93.75 172 VAL B C 1
ATOM 4073 O O . VAL B 1 172 ? -10.32 22.625 4.254 1 93.75 172 VAL B O 1
ATOM 4076 N N . PHE B 1 173 ? -9.336 23.375 2.381 1 92.12 173 PHE B N 1
ATOM 4077 C CA . PHE B 1 173 ? -9.453 22.156 1.596 1 92.12 173 PHE B CA 1
ATOM 4078 C C . PHE B 1 173 ? -8.086 21.547 1.339 1 92.12 173 PHE B C 1
ATOM 4080 O O . PHE B 1 173 ? -7.148 22.234 0.948 1 92.12 173 PHE B O 1
ATOM 4087 N N . LYS B 1 174 ? -7.977 20.156 1.663 1 91.44 174 LYS B N 1
ATOM 4088 C CA . LYS B 1 174 ? -6.754 19.406 1.401 1 91.44 174 LYS B CA 1
ATOM 4089 C C . LYS B 1 174 ? -7.059 18.094 0.687 1 91.44 174 LYS B C 1
ATOM 4091 O O . LYS B 1 174 ? -8.008 17.391 1.044 1 91.44 174 LYS B O 1
ATOM 4096 N N . THR B 1 175 ? -6.262 17.828 -0.312 1 90.5 175 THR B N 1
ATOM 4097 C CA . THR B 1 175 ? -6.344 16.5 -0.918 1 90.5 175 THR B CA 1
ATOM 4098 C C . THR B 1 175 ? -5.711 15.453 -0.01 1 90.5 175 THR B C 1
ATOM 4100 O O . THR B 1 175 ? -4.988 15.789 0.93 1 90.5 175 THR B O 1
ATOM 4103 N N . LEU B 1 176 ? -6.086 14.242 -0.253 1 90.75 176 LEU B N 1
ATOM 4104 C CA . LEU B 1 176 ? -5.555 13.148 0.557 1 90.75 176 LEU B CA 1
ATOM 4105 C C . LEU B 1 176 ? -4.195 12.695 0.037 1 90.75 176 LEU B C 1
ATOM 4107 O O . LEU B 1 176 ? -3.395 12.133 0.787 1 90.75 176 LEU B O 1
ATOM 4111 N N . GLU B 1 177 ? -4.066 12.773 -1.191 1 75.81 177 GLU B N 1
ATOM 4112 C CA . GLU B 1 177 ? -2.77 12.531 -1.819 1 75.81 177 GLU B CA 1
ATOM 4113 C C . GLU B 1 177 ? -2.139 13.828 -2.305 1 75.81 177 GLU B C 1
ATOM 4115 O O . GLU B 1 177 ? -2.848 14.781 -2.639 1 75.81 177 GLU B O 1
ATOM 4120 N N . GLN B 1 178 ? -0.825 13.828 -2.1 1 61.47 178 GLN B N 1
ATOM 4121 C CA . GLN B 1 178 ? -0.16 14.969 -2.723 1 61.47 178 GLN B CA 1
ATOM 4122 C C . GLN B 1 178 ? -0.312 14.93 -4.242 1 61.47 178 GLN B C 1
ATOM 4124 O O . GLN B 1 178 ? -0.058 13.898 -4.871 1 61.47 178 GLN B O 1
ATOM 4129 N N . LEU B 1 179 ? -1.202 15.797 -4.762 1 55.25 179 LEU B N 1
ATOM 4130 C CA . LEU B 1 179 ? -1.49 15.797 -6.191 1 55.25 179 LEU B CA 1
ATOM 4131 C C . LEU B 1 179 ? -0.462 16.625 -6.949 1 55.25 179 LEU B C 1
ATOM 4133 O O . LEU B 1 179 ? -0.212 17.781 -6.598 1 55.25 179 LEU B O 1
ATOM 4137 N N . PHE B 1 180 ? 0.311 15.82 -7.746 1 50.81 180 PHE B N 1
ATOM 4138 C CA . PHE B 1 180 ? 1.121 16.516 -8.734 1 50.81 180 PHE B CA 1
ATOM 4139 C C . PHE B 1 180 ? 0.374 16.641 -10.062 1 50.81 180 PHE B C 1
ATOM 4141 O O . PHE B 1 180 ? -0.151 15.648 -10.57 1 50.81 180 PHE B O 1
ATOM 4148 N N . VAL B 1 181 ? -0.307 17.75 -10.438 1 49 181 VAL B N 1
ATOM 4149 C CA . VAL B 1 181 ? -0.951 17.984 -11.727 1 49 181 VAL B CA 1
ATOM 4150 C C . VAL B 1 181 ? 0.084 18.469 -12.742 1 49 181 VAL B C 1
ATOM 4152 O O . VAL B 1 181 ? 0.877 19.359 -12.453 1 49 181 VAL B O 1
ATOM 4155 N N . PRO B 1 182 ? 0.255 17.641 -13.773 1 51.94 182 PRO B N 1
ATOM 4156 C CA . PRO B 1 182 ? 1.141 18.188 -14.805 1 51.94 182 PRO B CA 1
ATOM 4157 C C . PRO B 1 182 ? 0.812 19.625 -15.18 1 51.94 182 PRO B C 1
ATOM 4159 O O . PRO B 1 182 ? -0.359 20.016 -15.188 1 51.94 182 PRO B O 1
ATOM 4162 N N . PRO B 1 183 ? 1.809 20.312 -15.609 1 47.88 183 PRO B N 1
ATOM 4163 C CA . PRO B 1 183 ? 3.211 19.938 -15.414 1 47.88 183 PRO B CA 1
ATOM 4164 C C . PRO B 1 183 ? 3.713 20.234 -14.008 1 47.88 183 PRO B C 1
ATOM 4166 O O . PRO B 1 183 ? 3.746 21.391 -13.594 1 47.88 183 PRO B O 1
ATOM 4169 N N . ASN B 1 184 ? 3.715 19.375 -13.016 1 47.5 184 ASN B N 1
ATOM 4170 C CA . ASN B 1 184 ? 4.387 19.328 -11.727 1 47.5 184 ASN B CA 1
ATOM 4171 C C . ASN B 1 184 ? 3.732 20.266 -10.719 1 47.5 184 ASN B C 1
ATOM 4173 O O . ASN B 1 184 ? 4.422 21 -10.016 1 47.5 184 ASN B O 1
ATOM 4177 N N . THR B 1 185 ? 2.49 20.531 -10.898 1 50.03 185 THR B N 1
ATOM 4178 C CA . THR B 1 185 ? 1.898 21.438 -9.93 1 50.03 185 THR B CA 1
ATOM 4179 C C . THR B 1 185 ? 1.338 20.672 -8.734 1 50.03 185 THR B C 1
ATOM 4181 O O . THR B 1 185 ? 0.518 19.766 -8.906 1 50.03 185 THR B O 1
ATOM 4184 N N . MET B 1 186 ? 2.014 20.891 -7.609 1 54.5 186 MET B N 1
ATOM 4185 C CA . MET B 1 186 ? 1.527 20.359 -6.336 1 54.5 186 MET B CA 1
ATOM 4186 C C . MET B 1 186 ? 0.284 21.125 -5.875 1 54.5 186 MET B C 1
ATOM 4188 O O . MET B 1 186 ? 0.218 22.344 -5.988 1 54.5 186 MET B O 1
ATOM 4192 N N . VAL B 1 187 ? -0.781 20.391 -5.715 1 55.16 187 VAL B N 1
ATOM 4193 C CA . VAL B 1 187 ? -1.965 21.016 -5.125 1 55.16 187 VAL B CA 1
ATOM 4194 C C . VAL B 1 187 ? -1.754 21.203 -3.623 1 55.16 187 VAL B C 1
ATOM 4196 O O . VAL B 1 187 ? -1.46 20.234 -2.906 1 55.16 187 VAL B O 1
ATOM 4199 N N . PHE B 1 188 ? -1.753 22.469 -3.264 1 63.84 188 PHE B N 1
ATOM 4200 C CA . PHE B 1 188 ? -1.537 22.844 -1.869 1 63.84 188 PHE B CA 1
ATOM 4201 C C . PHE B 1 188 ? -2.865 23.078 -1.161 1 63.84 188 PHE B C 1
ATOM 4203 O O . PHE B 1 188 ? -3.918 23.109 -1.802 1 63.84 188 PHE B O 1
ATOM 4210 N N . THR B 1 189 ? -2.754 23.125 0.118 1 76.31 189 THR B N 1
ATOM 4211 C CA . THR B 1 189 ? -3.875 23.516 0.966 1 76.31 189 THR B CA 1
ATOM 4212 C C . THR B 1 189 ? -4.469 24.828 0.502 1 76.31 189 THR B C 1
ATOM 4214 O O . THR B 1 189 ? -3.736 25.781 0.206 1 76.31 189 THR B O 1
ATOM 4217 N N . LYS B 1 190 ? -5.809 24.828 0.344 1 83.62 190 LYS B N 1
ATOM 4218 C CA . LYS B 1 190 ? -6.5 26.031 -0.112 1 83.62 190 LYS B CA 1
ATOM 4219 C C . LYS B 1 190 ? -7.656 26.391 0.818 1 83.62 190 LYS B C 1
ATOM 4221 O O . LYS B 1 190 ? -8.438 25.516 1.208 1 83.62 190 LYS B O 1
ATOM 4226 N N . GLU B 1 191 ? -7.602 27.656 1.137 1 90.56 191 GLU B N 1
ATOM 4227 C CA . GLU B 1 191 ? -8.797 28.125 1.832 1 90.56 191 GLU B CA 1
ATOM 4228 C C . GLU B 1 191 ? -10 28.172 0.89 1 90.56 191 GLU B C 1
ATOM 4230 O O . GLU B 1 191 ? -9.883 28.625 -0.251 1 90.56 191 GLU B O 1
ATOM 4235 N N . ILE B 1 192 ? -11.078 27.719 1.354 1 92.31 192 ILE B N 1
ATOM 4236 C CA . ILE B 1 192 ? -12.273 27.719 0.516 1 92.31 192 ILE B CA 1
ATOM 4237 C C . ILE B 1 192 ? -13.375 28.531 1.191 1 92.31 192 ILE B C 1
ATOM 4239 O O . ILE B 1 192 ? -13.398 28.656 2.416 1 92.31 192 ILE B O 1
ATOM 4243 N N . LYS B 1 193 ? -14.242 29.078 0.329 1 93.81 193 LYS B N 1
ATOM 4244 C CA . LYS B 1 193 ? -15.422 29.781 0.816 1 93.81 193 LYS B CA 1
ATOM 4245 C C . LYS B 1 193 ? -16.656 28.875 0.788 1 93.81 193 LYS B C 1
ATOM 4247 O O . LYS B 1 193 ? -16.656 27.844 0.132 1 93.81 193 LYS B O 1
ATOM 4252 N N . ARG B 1 194 ? -17.562 29.344 1.538 1 92.69 194 ARG B N 1
ATOM 4253 C CA . ARG B 1 194 ? -18.797 28.578 1.625 1 92.69 194 ARG B CA 1
ATOM 4254 C C . ARG B 1 194 ? -19.406 28.359 0.242 1 92.69 194 ARG B C 1
ATOM 4256 O O . ARG B 1 194 ? -19.984 27.297 -0.025 1 92.69 194 ARG B O 1
ATOM 4263 N N . GLU B 1 195 ? -19.297 29.234 -0.663 1 93.81 195 GLU B N 1
ATOM 4264 C CA . GLU B 1 195 ? -19.844 29.172 -2.016 1 93.81 195 GLU B CA 1
ATOM 4265 C C . GLU B 1 195 ? -19.25 28.016 -2.807 1 93.81 195 GLU B C 1
ATOM 4267 O O . GLU B 1 195 ? -19.812 27.594 -3.812 1 93.81 195 GLU B O 1
ATOM 4272 N N . PHE B 1 196 ? -18.078 27.656 -2.357 1 91.44 196 PHE B N 1
ATOM 4273 C CA . PHE B 1 196 ? -17.438 26.516 -2.99 1 91.44 196 PHE B CA 1
ATOM 4274 C C . PHE B 1 196 ? -18.375 25.297 -2.998 1 91.44 196 PHE B C 1
ATOM 4276 O O . PHE B 1 196 ? -18.438 24.562 -3.986 1 91.44 196 PHE B O 1
ATOM 4283 N N . VAL B 1 197 ? -19.125 25.109 -1.991 1 93.5 197 VAL B N 1
ATOM 4284 C CA . VAL B 1 197 ? -20 23.953 -1.821 1 93.5 197 VAL B CA 1
ATOM 4285 C C . VAL B 1 197 ? -21.172 24.047 -2.791 1 93.5 197 VAL B C 1
ATOM 4287 O O . VAL B 1 197 ? -21.562 23.047 -3.41 1 93.5 197 VAL B O 1
ATOM 4290 N N . THR B 1 198 ? -21.703 25.203 -2.969 1 91.25 198 THR B N 1
ATOM 4291 C CA . THR B 1 198 ? -22.875 25.391 -3.803 1 91.25 198 THR B CA 1
ATOM 4292 C C . THR B 1 198 ? -22.5 25.469 -5.277 1 91.25 198 THR B C 1
ATOM 4294 O O . THR B 1 198 ? -23.281 25.078 -6.152 1 91.25 198 THR B O 1
ATOM 4297 N N . GLN B 1 199 ? -21.328 25.922 -5.512 1 89.88 199 GLN B N 1
ATOM 4298 C CA . GLN B 1 199 ? -20.906 26.156 -6.891 1 89.88 199 GLN B CA 1
ATOM 4299 C C . GLN B 1 199 ? -20.391 24.859 -7.531 1 89.88 199 GLN B C 1
ATOM 4301 O O . GLN B 1 199 ? -20.484 24.688 -8.75 1 89.88 199 GLN B O 1
ATOM 4306 N N . SER B 1 200 ? -19.891 24 -6.703 1 86.31 200 SER B N 1
ATOM 4307 C CA . SER B 1 200 ? -19.266 22.812 -7.293 1 86.31 200 SER B CA 1
ATOM 4308 C C . SER B 1 200 ? -19.578 21.562 -6.473 1 86.31 200 SER B C 1
ATOM 4310 O O . SER B 1 200 ? -18.672 20.812 -6.109 1 86.31 200 SER B O 1
ATOM 4312 N N . PRO B 1 201 ? -20.828 21.312 -6.293 1 86.62 201 PRO B N 1
ATOM 4313 C CA . PRO B 1 201 ? -21.156 20.141 -5.484 1 86.62 201 PRO B CA 1
ATOM 4314 C C . PRO B 1 201 ? -20.703 18.828 -6.137 1 86.62 201 PRO B C 1
ATOM 4316 O O . PRO B 1 201 ? -20.328 17.875 -5.438 1 86.62 201 PRO B O 1
ATOM 4319 N N . ASP B 1 202 ? -20.641 18.844 -7.395 1 87.94 202 ASP B N 1
ATOM 4320 C CA . ASP B 1 202 ? -20.25 17.641 -8.125 1 87.94 202 ASP B CA 1
ATOM 4321 C C . ASP B 1 202 ? -18.766 17.328 -7.914 1 87.94 202 ASP B C 1
ATOM 4323 O O . ASP B 1 202 ? -18.375 16.172 -7.867 1 87.94 202 ASP B O 1
ATOM 4327 N N . SER B 1 203 ? -18.031 18.344 -7.785 1 86.44 203 SER B N 1
ATOM 4328 C CA . SER B 1 203 ? -16.609 18.141 -7.543 1 86.44 203 SER B CA 1
ATOM 4329 C C . SER B 1 203 ? -16.359 17.531 -6.172 1 86.44 203 SER B C 1
ATOM 4331 O O . SER B 1 203 ? -15.445 16.719 -6.004 1 86.44 203 SER B O 1
ATOM 4333 N N . ILE B 1 204 ? -17.203 17.828 -5.27 1 92.88 204 ILE B N 1
ATOM 4334 C CA . ILE B 1 204 ? -17.078 17.312 -3.914 1 92.88 204 ILE B CA 1
ATOM 4335 C C . ILE B 1 204 ? -17.547 15.852 -3.881 1 92.88 204 ILE B C 1
ATOM 4337 O O . ILE B 1 204 ? -16.906 15 -3.27 1 92.88 204 ILE B O 1
ATOM 4341 N N . SER B 1 205 ? -18.578 15.562 -4.578 1 93.5 205 SER B N 1
ATOM 4342 C CA . SER B 1 205 ? -19.234 14.258 -4.465 1 93.5 205 SER B CA 1
ATOM 4343 C C . SER B 1 205 ? -18.406 13.172 -5.152 1 93.5 205 SER B C 1
ATOM 4345 O O . SER B 1 205 ? -18.609 11.984 -4.887 1 93.5 205 SER B O 1
ATOM 4347 N N . LYS B 1 206 ? -17.516 13.523 -5.953 1 91.19 206 LYS B N 1
ATOM 4348 C CA . LYS B 1 206 ? -16.781 12.547 -6.758 1 91.19 206 LYS B CA 1
ATOM 4349 C C . LYS B 1 206 ? -15.703 11.844 -5.934 1 91.19 206 LYS B C 1
ATOM 4351 O O . LYS B 1 206 ? -15.312 10.719 -6.242 1 91.19 206 LYS B O 1
ATOM 4356 N N . ARG B 1 207 ? -15.227 12.547 -4.98 1 92.75 207 ARG B N 1
ATOM 4357 C CA . ARG B 1 207 ? -14.141 11.961 -4.199 1 92.75 207 ARG B CA 1
ATOM 4358 C C . ARG B 1 207 ? -14.07 12.57 -2.807 1 92.75 207 ARG B C 1
ATOM 4360 O O . ARG B 1 207 ? -14.352 13.758 -2.631 1 92.75 207 ARG B O 1
ATOM 4367 N N . PRO B 1 208 ? -13.641 11.789 -1.851 1 95.75 208 PRO B N 1
ATOM 4368 C CA . PRO B 1 208 ? -13.414 12.359 -0.521 1 95.75 208 PRO B CA 1
ATOM 4369 C C . PRO B 1 208 ? -12.195 13.281 -0.477 1 95.75 208 PRO B C 1
ATOM 4371 O O . PRO B 1 208 ? -11.266 13.117 -1.269 1 95.75 208 PRO B O 1
ATOM 4374 N N . ALA B 1 209 ? -12.25 14.227 0.355 1 94.88 209 ALA B N 1
ATOM 4375 C CA . ALA B 1 209 ? -11.164 15.156 0.654 1 94.88 209 ALA B CA 1
ATOM 4376 C C . ALA B 1 209 ? -11.211 15.609 2.111 1 94.88 209 ALA B C 1
ATOM 4378 O O . ALA B 1 209 ? -12.133 15.25 2.848 1 94.88 209 ALA B O 1
ATOM 4379 N N . ILE B 1 210 ? -10.211 16.297 2.459 1 95.94 210 ILE B N 1
ATOM 4380 C CA . ILE B 1 210 ? -10.164 16.828 3.822 1 95.94 210 ILE B CA 1
ATOM 4381 C C . ILE B 1 210 ? -10.656 18.266 3.844 1 95.94 210 ILE B C 1
ATOM 4383 O O . ILE B 1 210 ? -10.148 19.109 3.111 1 95.94 210 ILE B O 1
ATOM 4387 N N . TYR B 1 211 ? -11.617 18.531 4.578 1 95.62 211 TYR B N 1
ATOM 4388 C CA . TYR B 1 211 ? -12.086 19.859 4.926 1 95.62 211 TYR B CA 1
ATOM 4389 C C . TYR B 1 211 ? -11.867 20.156 6.406 1 95.62 211 TYR B C 1
ATOM 4391 O O . TYR B 1 211 ? -12.328 19.406 7.27 1 95.62 211 TYR B O 1
ATOM 4399 N N . GLN B 1 212 ? -11.203 21.219 6.629 1 95.19 212 GLN B N 1
ATOM 4400 C CA . GLN B 1 212 ? -10.672 21.406 7.977 1 95.19 212 GLN B CA 1
ATOM 4401 C C . GLN B 1 212 ? -10.719 22.875 8.383 1 95.19 212 GLN B C 1
ATOM 4403 O O . GLN B 1 212 ? -10.57 23.766 7.543 1 95.19 212 GLN B O 1
ATOM 4408 N N . GLU B 1 213 ? -10.898 23.062 9.688 1 94.25 213 GLU B N 1
ATOM 4409 C CA . GLU B 1 213 ? -10.844 24.422 10.203 1 94.25 213 GLU B CA 1
ATOM 4410 C C . GLU B 1 213 ? -9.484 25.062 9.93 1 94.25 213 GLU B C 1
ATOM 4412 O O . GLU B 1 213 ? -8.445 24.422 10.086 1 94.25 213 GLU B O 1
ATOM 4417 N N . LEU B 1 214 ? -9.578 26.25 9.438 1 92.81 214 LEU B N 1
ATOM 4418 C CA . LEU B 1 214 ? -8.352 27.047 9.398 1 92.81 214 LEU B CA 1
ATOM 4419 C C . LEU B 1 214 ? -7.973 27.516 10.797 1 92.81 214 LEU B C 1
ATOM 4421 O O . LEU B 1 214 ? -8.625 28.406 11.352 1 92.81 214 LEU B O 1
ATOM 4425 N N . VAL B 1 215 ? -6.895 27 11.297 1 89.5 215 VAL B N 1
ATOM 4426 C CA . VAL B 1 215 ? -6.484 27.297 12.664 1 89.5 215 VAL B CA 1
ATOM 4427 C C . VAL B 1 215 ? -5.609 28.547 12.695 1 89.5 215 VAL B C 1
ATOM 4429 O O . VAL B 1 215 ? -4.602 28.625 11.984 1 89.5 215 VAL B O 1
ATOM 4432 N N . GLU B 1 216 ? -6.078 29.516 13.5 1 87.38 216 GLU B N 1
ATOM 4433 C CA . GLU B 1 216 ? -5.203 30.656 13.75 1 87.38 216 GLU B CA 1
ATOM 4434 C C . GLU B 1 216 ? -3.977 30.25 14.555 1 87.38 216 GLU B C 1
ATOM 4436 O O . GLU B 1 216 ? -4.082 29.453 15.492 1 87.38 216 GLU B O 1
ATOM 4441 N N . ARG B 1 217 ? -2.846 30.781 14.109 1 87.38 217 ARG B N 1
ATOM 4442 C CA . ARG B 1 217 ? -1.61 30.375 14.766 1 87.38 217 ARG B CA 1
ATOM 4443 C C . ARG B 1 217 ? -0.62 31.531 14.844 1 87.38 217 ARG B C 1
ATOM 4445 O O . ARG B 1 217 ? -0.712 32.469 14.07 1 87.38 217 ARG B O 1
ATOM 4452 N N . ILE B 1 218 ? 0.233 31.422 15.805 1 87 218 ILE B N 1
ATOM 4453 C CA . ILE B 1 218 ? 1.292 32.406 15.969 1 87 218 ILE B CA 1
ATOM 4454 C C . ILE B 1 218 ? 2.521 31.984 15.164 1 87 218 ILE B C 1
ATOM 4456 O O . ILE B 1 218 ? 3.268 32.844 14.664 1 87 218 ILE B O 1
ATOM 4460 N N . SER B 1 219 ? 2.703 30.75 15.047 1 88.69 219 SER B N 1
ATOM 4461 C CA . SER B 1 219 ? 3.818 30.188 14.289 1 88.69 219 SER B CA 1
ATOM 4462 C C . SER B 1 219 ? 3.551 28.734 13.898 1 88.69 219 SER B C 1
ATOM 4464 O O . SER B 1 219 ? 2.557 28.141 14.328 1 88.69 219 SER B O 1
ATOM 4466 N N . GLU B 1 220 ? 4.398 28.281 13.031 1 91.19 220 GLU B N 1
ATOM 4467 C CA . GLU B 1 220 ? 4.359 26.875 12.641 1 91.19 220 GLU B CA 1
ATOM 4468 C C . GLU B 1 220 ? 5.605 26.125 13.125 1 91.19 220 GLU B C 1
ATOM 4470 O O . GLU B 1 220 ? 6.66 26.734 13.312 1 91.19 220 GLU B O 1
ATOM 4475 N N . LEU B 1 221 ? 5.383 24.922 13.367 1 94 221 LEU B N 1
ATOM 4476 C CA . LEU B 1 221 ? 6.496 24.078 13.773 1 94 221 LEU B CA 1
ATOM 4477 C C . LEU B 1 221 ? 6.738 22.969 12.75 1 94 221 LEU B C 1
ATOM 4479 O O . LEU B 1 221 ? 5.801 22.281 12.344 1 94 221 LEU B O 1
ATOM 4483 N N . ARG B 1 222 ? 7.961 22.938 12.336 1 94.56 222 ARG B N 1
ATOM 4484 C CA . ARG B 1 222 ? 8.469 21.766 11.609 1 94.56 222 ARG B CA 1
ATOM 4485 C C . ARG B 1 222 ? 9.344 20.906 12.508 1 94.56 222 ARG B C 1
ATOM 4487 O O . ARG B 1 222 ? 10.43 21.312 12.914 1 94.56 222 ARG B O 1
ATOM 4494 N N . ILE B 1 223 ? 8.805 19.734 12.773 1 97.62 223 ILE B N 1
ATOM 4495 C CA . ILE B 1 223 ? 9.531 18.844 13.688 1 97.62 223 ILE B CA 1
ATOM 4496 C C . ILE B 1 223 ? 9.984 17.594 12.93 1 97.62 223 ILE B C 1
ATOM 4498 O O . ILE B 1 223 ? 9.172 16.906 12.312 1 97.62 223 ILE B O 1
ATOM 4502 N N . THR B 1 224 ? 11.234 17.344 12.961 1 97.69 224 THR B N 1
ATOM 4503 C CA . THR B 1 224 ? 11.797 16.125 12.398 1 97.69 224 THR B CA 1
ATOM 4504 C C . THR B 1 224 ? 12.195 15.148 13.5 1 97.69 224 THR B C 1
ATOM 4506 O O . THR B 1 224 ? 12.836 15.539 14.477 1 97.69 224 THR B O 1
ATOM 4509 N N . ILE B 1 225 ? 11.742 13.938 13.383 1 98.19 225 ILE B N 1
ATOM 4510 C CA . ILE B 1 225 ? 12.117 12.914 14.352 1 98.19 225 ILE B CA 1
ATOM 4511 C C . ILE B 1 225 ? 12.961 11.836 13.672 1 98.19 225 ILE B C 1
ATOM 4513 O O . ILE B 1 225 ? 12.609 11.352 12.594 1 98.19 225 ILE B O 1
ATOM 4517 N N . VAL B 1 226 ? 14.094 11.477 14.273 1 97.69 226 VAL B N 1
ATOM 4518 C CA . VAL B 1 226 ? 14.938 10.336 13.922 1 97.69 226 VAL B CA 1
ATOM 4519 C C . VAL B 1 226 ? 15.125 9.438 15.148 1 97.69 226 VAL B C 1
ATOM 4521 O O . VAL B 1 226 ? 15.773 9.828 16.109 1 97.69 226 VAL B O 1
ATOM 4524 N N . GLY B 1 227 ? 14.602 8.219 15.055 1 96.5 227 GLY B N 1
ATOM 4525 C CA . GLY B 1 227 ? 14.547 7.434 16.281 1 96.5 227 GLY B CA 1
ATOM 4526 C C . GLY B 1 227 ? 13.727 8.086 17.375 1 96.5 227 GLY B C 1
ATOM 4527 O O . GLY B 1 227 ? 12.523 8.312 17.188 1 96.5 227 GLY B O 1
ATOM 4528 N N . ASP B 1 228 ? 14.445 8.5 18.406 1 96.31 228 ASP B N 1
ATOM 4529 C CA . ASP B 1 228 ? 13.766 9.156 19.516 1 96.31 228 ASP B CA 1
ATOM 4530 C C . ASP B 1 228 ? 14.195 10.617 19.625 1 96.31 228 ASP B C 1
ATOM 4532 O O . ASP B 1 228 ? 13.812 11.312 20.578 1 96.31 228 ASP B O 1
ATOM 4536 N N . GLU B 1 229 ? 14.945 11.07 18.703 1 97.06 229 GLU B N 1
ATOM 4537 C CA . GLU B 1 229 ? 15.445 12.438 18.75 1 97.06 229 GLU B CA 1
ATOM 4538 C C . GLU B 1 229 ? 14.539 13.391 17.984 1 97.06 229 GLU B C 1
ATOM 4540 O O . GLU B 1 229 ? 14.164 13.102 16.844 1 97.06 229 GLU B O 1
ATOM 4545 N N . LEU B 1 230 ? 14.227 14.492 18.625 1 98 230 LEU B N 1
ATOM 4546 C CA . LEU B 1 230 ? 13.383 15.5 18 1 98 230 LEU B CA 1
ATOM 4547 C C . LEU B 1 230 ? 14.195 16.734 17.609 1 98 230 LEU B C 1
ATOM 4549 O O . LEU B 1 230 ? 15.008 17.219 18.406 1 98 230 LEU B O 1
ATOM 4553 N N . PHE B 1 231 ? 14.023 17.219 16.422 1 98 231 PHE B N 1
ATOM 4554 C CA . PHE B 1 231 ? 14.523 18.5 15.945 1 98 231 PHE B CA 1
ATOM 4555 C C . PHE B 1 231 ? 13.375 19.469 15.648 1 98 231 PHE B C 1
ATOM 4557 O O . PHE B 1 231 ? 12.648 19.266 14.672 1 98 231 PHE B O 1
ATOM 4564 N N . VAL B 1 232 ? 13.281 20.453 16.469 1 97.25 232 VAL B N 1
ATOM 4565 C CA . VAL B 1 232 ? 12.125 21.328 16.391 1 97.25 232 VAL B CA 1
ATOM 4566 C C . VAL B 1 232 ? 12.531 22.672 15.773 1 97.25 232 VAL B C 1
ATOM 4568 O O . VAL B 1 232 ? 13.438 23.344 16.266 1 97.25 232 VAL B O 1
ATOM 4571 N N . VAL B 1 233 ? 11.891 23.031 14.703 1 95.19 233 VAL B N 1
ATOM 4572 C CA . VAL B 1 233 ? 12.125 24.312 14.031 1 95.19 233 VAL B CA 1
ATOM 4573 C C . VAL B 1 233 ? 10.836 25.141 14.031 1 95.19 233 VAL B C 1
ATOM 4575 O O . VAL B 1 233 ? 9.766 24.625 13.672 1 95.19 233 VAL B O 1
ATOM 4578 N N . ARG B 1 234 ? 10.969 26.344 14.484 1 92.69 234 ARG B N 1
ATOM 4579 C CA . ARG B 1 234 ? 9.859 27.281 14.414 1 92.69 234 ARG B CA 1
ATOM 4580 C C . ARG B 1 234 ? 9.922 28.109 13.141 1 92.69 234 ARG B C 1
ATOM 4582 O O . ARG B 1 234 ? 10.984 28.625 12.781 1 92.69 234 ARG B O 1
ATOM 4589 N N . ILE B 1 235 ? 8.867 28.109 12.477 1 88.44 235 ILE B N 1
ATOM 4590 C CA . ILE B 1 235 ? 8.734 28.906 11.273 1 88.44 235 ILE B CA 1
ATOM 4591 C C . ILE B 1 235 ? 7.812 30.094 11.539 1 88.44 235 ILE B C 1
ATOM 4593 O O . ILE B 1 235 ? 6.637 29.906 11.859 1 88.44 235 ILE B O 1
ATOM 4597 N N . SER B 1 236 ? 8.469 31.234 11.617 1 78.12 236 SER B N 1
ATOM 4598 C CA . SER B 1 236 ? 7.727 32.438 11.969 1 78.12 236 SER B CA 1
ATOM 4599 C C . SER B 1 236 ? 6.703 32.781 10.898 1 78.12 236 SER B C 1
ATOM 4601 O O . SER B 1 236 ? 6.957 32.594 9.703 1 78.12 236 SER B O 1
ATOM 4603 N N . SER B 1 237 ? 5.566 32.812 11.422 1 59.91 237 SER B N 1
ATOM 4604 C CA . SER B 1 237 ? 4.457 33.156 10.547 1 59.91 237 SER B CA 1
ATOM 4605 C C . SER B 1 237 ? 4.684 34.5 9.875 1 59.91 237 SER B C 1
ATOM 4607 O O . SER B 1 237 ? 4.039 34.812 8.875 1 59.91 237 SER B O 1
ATOM 4609 N N . GLN B 1 238 ? 5.328 35.5 10.727 1 52.88 238 GLN B N 1
ATOM 4610 C CA . GLN B 1 238 ? 5.516 36.812 10.102 1 52.88 238 GLN B CA 1
ATOM 4611 C C . GLN B 1 238 ? 6.016 36.688 8.672 1 52.88 238 GLN B C 1
ATOM 4613 O O . GLN B 1 238 ? 5.824 37.562 7.852 1 52.88 238 GLN B O 1
ATOM 4618 N N . VAL B 1 239 ? 6.785 35.781 8.477 1 46.91 239 VAL B N 1
ATOM 4619 C CA . VAL B 1 239 ? 7.188 35.375 7.133 1 46.91 239 VAL B CA 1
ATOM 4620 C C . VAL B 1 239 ? 5.98 34.844 6.371 1 46.91 239 VAL B C 1
ATOM 4622 O O . VAL B 1 239 ? 5.977 34.812 5.141 1 46.91 239 VAL B O 1
ATOM 4625 N N . VAL B 1 240 ? 5.164 34.156 6.98 1 46.56 240 VAL B N 1
ATOM 4626 C CA . VAL B 1 240 ? 3.83 33.906 6.449 1 46.56 240 VAL B CA 1
ATOM 4627 C C . VAL B 1 240 ? 2.986 35.156 6.52 1 46.56 240 VAL B C 1
ATOM 4629 O O . VAL B 1 240 ? 2.361 35.438 7.547 1 46.56 240 VAL B O 1
ATOM 4632 N N . GLY B 1 241 ? 3.498 36.25 6.738 1 38.91 241 GLY B N 1
ATOM 4633 C CA . GLY B 1 241 ? 3.098 37.594 7.129 1 38.91 241 GLY B CA 1
ATOM 4634 C C . GLY B 1 241 ? 1.721 38 6.621 1 38.91 241 GLY B C 1
ATOM 4635 O O . GLY B 1 241 ? 1.129 37.281 5.812 1 38.91 241 GLY B O 1
ATOM 4636 N N . GLU B 1 242 ? 1.284 39.344 7.07 1 40.47 242 GLU B N 1
ATOM 4637 C CA . GLU B 1 242 ? 0.022 40.062 7.031 1 40.47 242 GLU B CA 1
ATOM 4638 C C . GLU B 1 242 ? -0.7 39.844 5.703 1 40.47 242 GLU B C 1
ATOM 4640 O O . GLU B 1 242 ? -1.897 39.562 5.68 1 40.47 242 GLU B O 1
ATOM 4645 N N . ASN B 1 243 ? -0.076 40.531 4.68 1 39.22 243 ASN B N 1
ATOM 4646 C CA . ASN B 1 243 ? -0.713 40.719 3.381 1 39.22 243 ASN B CA 1
ATOM 4647 C C . ASN B 1 243 ? -0.694 39.438 2.559 1 39.22 243 ASN B C 1
ATOM 4649 O O . ASN B 1 243 ? -1.333 39.375 1.509 1 39.22 243 ASN B O 1
ATOM 4653 N N . ASN B 1 244 ? 0.347 38.625 2.652 1 41.91 244 ASN B N 1
ATOM 4654 C CA . ASN B 1 244 ? 0.386 37.625 1.589 1 41.91 244 ASN B CA 1
ATOM 4655 C C . ASN B 1 244 ? -0.271 36.312 2.023 1 41.91 244 ASN B C 1
ATOM 4657 O O . ASN B 1 244 ? -0.2 35.312 1.31 1 41.91 244 ASN B O 1
ATOM 4661 N N . HIS B 1 245 ? -1.188 36.219 2.941 1 45.09 245 HIS B N 1
ATOM 4662 C CA . HIS B 1 245 ? -2.232 35.219 3.137 1 45.09 245 HIS B CA 1
ATOM 4663 C C . HIS B 1 245 ? -1.703 33.812 2.885 1 45.09 245 HIS B C 1
ATOM 4665 O O . HIS B 1 245 ? -2.443 32.938 2.43 1 45.09 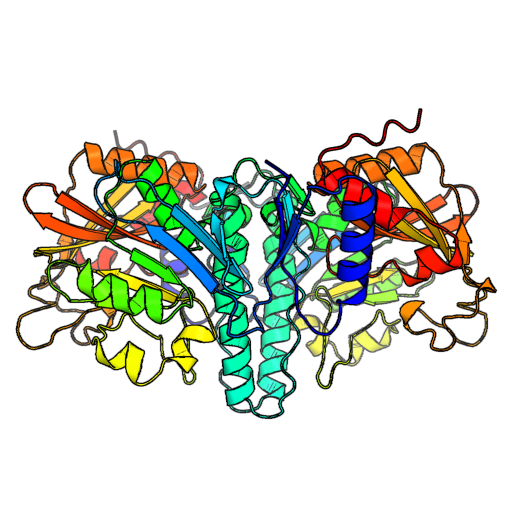245 HIS B O 1
ATOM 4671 N N . ARG B 1 246 ? -0.448 33.562 3.195 1 49.41 246 ARG B N 1
ATOM 4672 C CA . ARG B 1 246 ? 0.026 32.312 2.609 1 49.41 246 ARG B CA 1
ATOM 4673 C C . ARG B 1 246 ? -0.35 31.109 3.482 1 49.41 246 ARG B C 1
ATOM 4675 O O . ARG B 1 246 ? -0.08 31.109 4.684 1 49.41 246 ARG B O 1
ATOM 4682 N N . LEU B 1 247 ? -1.132 30.219 3.211 1 47.28 247 LEU B N 1
ATOM 4683 C CA . LEU B 1 247 ? -1.764 29.047 3.807 1 47.28 247 LEU B CA 1
ATOM 4684 C C . LEU B 1 247 ? -0.774 27.891 3.912 1 47.28 247 LEU B C 1
ATOM 4686 O O . LEU B 1 247 ? -0.89 27.047 4.809 1 47.28 247 LEU B O 1
ATOM 4690 N N . ASP B 1 248 ? 0.408 28.016 3.031 1 51.78 248 ASP B N 1
ATOM 4691 C CA . ASP B 1 248 ? 1.39 26.938 2.951 1 51.78 248 ASP B CA 1
ATOM 4692 C C . ASP B 1 248 ? 2.807 27.5 2.818 1 51.78 248 ASP B C 1
ATOM 4694 O O . ASP B 1 248 ? 3.133 28.156 1.825 1 51.78 248 ASP B O 1
ATOM 4698 N N . TRP B 1 249 ? 3.699 27.484 3.939 1 48.09 249 TRP B N 1
ATOM 4699 C CA . TRP B 1 249 ? 5.023 28.094 3.973 1 48.09 249 TRP B CA 1
ATOM 4700 C C . TRP B 1 249 ? 5.859 27.656 2.777 1 48.09 249 TRP B C 1
ATOM 4702 O O . TRP B 1 249 ? 6.793 28.344 2.373 1 48.09 249 TRP B O 1
ATOM 4712 N N . ARG B 1 250 ? 5.57 26.578 2.246 1 54.44 250 ARG B N 1
ATOM 4713 C CA . ARG B 1 250 ? 6.348 26.031 1.136 1 54.44 250 ARG B CA 1
ATOM 4714 C C . ARG B 1 250 ? 6.207 26.906 -0.109 1 54.44 250 ARG B C 1
ATOM 4716 O O . ARG B 1 250 ? 7.004 26.781 -1.044 1 54.44 250 ARG B O 1
ATOM 4723 N N . THR B 1 251 ? 5.172 27.656 -0.165 1 47.94 251 THR B N 1
ATOM 4724 C CA . THR B 1 251 ? 4.941 28.516 -1.315 1 47.94 251 THR B CA 1
ATOM 4725 C C . THR B 1 251 ? 5.73 29.812 -1.178 1 47.94 251 THR B C 1
ATOM 4727 O O . THR B 1 251 ? 5.695 30.672 -2.07 1 47.94 251 THR B O 1
ATOM 4730 N N . CYS B 1 252 ? 6.242 29.969 -0.11 1 45.34 252 CYS B N 1
ATOM 4731 C CA . CYS B 1 252 ? 6.992 31.203 0.094 1 45.34 252 CYS B CA 1
ATOM 4732 C C . CYS B 1 252 ? 8.234 31.25 -0.791 1 45.34 252 CYS B C 1
ATOM 4734 O O . CYS B 1 252 ? 9.102 30.391 -0.682 1 45.34 252 CYS B O 1
ATOM 4736 N N . GLU B 1 253 ? 8.055 31.75 -1.958 1 44.09 253 GLU B N 1
ATOM 4737 C CA . GLU B 1 253 ? 9.18 31.984 -2.865 1 44.09 253 GLU B CA 1
ATOM 4738 C C . GLU B 1 253 ? 10.422 32.406 -2.102 1 44.09 253 GLU B C 1
ATOM 4740 O O . GLU B 1 253 ? 11.547 32.062 -2.484 1 44.09 253 GLU B O 1
ATOM 4745 N N . SER B 1 254 ? 10.273 33.531 -1.338 1 45.53 254 SER B N 1
ATOM 4746 C CA . SER B 1 254 ? 11.414 34.219 -0.739 1 45.53 254 SER B CA 1
ATOM 4747 C C . SER B 1 254 ? 11.938 33.438 0.476 1 45.53 254 SER B C 1
ATOM 4749 O O . SER B 1 254 ? 11.734 33.875 1.614 1 45.53 254 SER B O 1
ATOM 4751 N N . LYS B 1 255 ? 11.922 32.25 0.408 1 49.25 255 LYS B N 1
ATOM 4752 C CA . LYS B 1 255 ? 12.305 31.109 1.235 1 49.25 255 LYS B CA 1
ATOM 4753 C C . LYS B 1 255 ? 13.359 31.5 2.262 1 49.25 255 LYS B C 1
ATOM 4755 O O . LYS B 1 255 ? 13.336 31.016 3.398 1 49.25 255 LYS B O 1
ATOM 4760 N N . MET B 1 256 ? 14.516 31.781 1.678 1 48.66 256 MET B N 1
ATOM 4761 C CA . MET B 1 256 ? 15.859 31.75 2.24 1 48.66 256 MET B CA 1
ATOM 4762 C C . MET B 1 256 ? 16.094 32.969 3.158 1 48.66 256 MET B C 1
ATOM 4764 O O . MET B 1 256 ? 17.219 33.25 3.537 1 48.66 256 MET B O 1
ATOM 4768 N N . GLU B 1 257 ? 15.039 33.531 3.299 1 51.97 257 GLU B N 1
ATOM 4769 C CA . GLU B 1 257 ? 15.633 34.531 4.195 1 51.97 257 GLU B CA 1
ATOM 4770 C C . GLU B 1 257 ? 15.836 33.938 5.594 1 51.97 257 GLU B C 1
ATOM 4772 O O . GLU B 1 257 ? 14.891 33.469 6.211 1 51.97 257 GLU B O 1
ATOM 4777 N N . ARG B 1 258 ? 17.016 33.562 6.004 1 57.09 258 ARG B N 1
ATOM 4778 C CA . ARG B 1 258 ? 17.594 33 7.227 1 57.09 258 ARG B CA 1
ATOM 4779 C C . ARG B 1 258 ? 16.797 33.438 8.453 1 57.09 258 ARG B C 1
ATOM 4781 O O . ARG B 1 258 ? 16.719 32.688 9.438 1 57.09 258 ARG B O 1
ATOM 4788 N N . ASN B 1 259 ? 15.938 34.438 8.281 1 64.75 259 ASN B N 1
ATOM 4789 C CA . ASN B 1 259 ? 15.359 35.062 9.477 1 64.75 259 ASN B CA 1
ATOM 4790 C C . ASN B 1 259 ? 13.992 34.469 9.797 1 64.75 259 ASN B C 1
ATOM 4792 O O . ASN B 1 259 ? 13.406 34.781 10.844 1 64.75 259 ASN B O 1
ATOM 4796 N N . CYS B 1 260 ? 13.602 33.438 9.031 1 79.19 260 CYS B N 1
ATOM 4797 C CA . CYS B 1 260 ? 12.242 32.969 9.258 1 79.19 260 CYS B CA 1
ATOM 4798 C C . CYS B 1 260 ? 12.242 31.625 9.977 1 79.19 260 CYS B C 1
ATOM 4800 O O . CYS B 1 260 ? 11.188 31.125 10.375 1 79.19 260 CYS B O 1
ATOM 4802 N N . TYR B 1 261 ? 13.406 31.188 10.289 1 88.88 261 TYR B N 1
ATOM 4803 C CA . TYR B 1 261 ? 13.516 29.891 10.945 1 88.88 261 TYR B CA 1
ATOM 4804 C C . TYR B 1 261 ? 14.336 29.984 12.234 1 88.88 261 TYR B C 1
ATOM 4806 O O . TYR B 1 261 ? 15.328 30.719 12.281 1 88.88 261 TYR B O 1
ATOM 4814 N N . SER B 1 262 ? 13.914 29.312 13.266 1 92.5 262 SER B N 1
ATOM 4815 C CA . SER B 1 262 ? 14.688 29.25 14.5 1 92.5 262 SER B CA 1
ATOM 4816 C C . SER B 1 262 ? 14.492 27.906 15.203 1 92.5 262 SER B C 1
ATOM 4818 O O . SER B 1 262 ? 13.445 27.266 15.055 1 92.5 262 SER B O 1
ATOM 4820 N N . LYS B 1 263 ? 15.523 27.531 15.891 1 95.5 263 LYS B N 1
ATOM 4821 C CA . LYS B 1 263 ? 15.352 26.375 16.766 1 95.5 263 LYS B CA 1
ATOM 4822 C C . LYS B 1 263 ? 14.32 26.656 17.859 1 95.5 263 LYS B C 1
ATOM 4824 O O . LYS B 1 263 ? 14.203 27.797 18.328 1 95.5 263 LYS B O 1
ATOM 4829 N N . ALA B 1 264 ? 13.609 25.656 18.188 1 94 264 ALA B N 1
ATOM 4830 C CA . ALA B 1 264 ? 12.57 25.828 19.203 1 94 264 ALA B CA 1
ATOM 4831 C C . ALA B 1 264 ? 12.469 24.594 20.094 1 94 264 ALA B C 1
ATOM 4833 O O . ALA B 1 264 ? 13.18 23.609 19.891 1 94 264 ALA B O 1
ATOM 4834 N N . GLN B 1 265 ? 11.758 24.797 21.172 1 94 265 GLN B N 1
ATOM 4835 C CA . GLN B 1 265 ? 11.391 23.703 22.062 1 94 265 GLN B CA 1
ATOM 4836 C C . GLN B 1 265 ? 9.875 23.578 22.188 1 94 265 GLN B C 1
ATOM 4838 O O . GLN B 1 265 ? 9.141 24.547 21.938 1 94 265 GLN B O 1
ATOM 4843 N N . ILE B 1 266 ? 9.461 22.406 22.453 1 95.38 266 ILE B N 1
ATOM 4844 C CA . ILE B 1 266 ? 8.047 22.172 22.719 1 95.38 266 ILE B CA 1
ATOM 4845 C C . ILE B 1 266 ? 7.867 21.578 24.109 1 95.38 266 ILE B C 1
ATOM 4847 O O . ILE B 1 266 ? 8.82 21.047 24.688 1 95.38 266 ILE B O 1
ATOM 4851 N N . PRO B 1 267 ? 6.656 21.719 24.672 1 94.81 267 PRO B N 1
ATOM 4852 C CA . PRO B 1 267 ? 6.418 21.125 25.984 1 94.81 267 PRO B CA 1
ATOM 4853 C C . PRO B 1 267 ? 6.707 19.625 26.016 1 94.81 267 PRO B C 1
ATOM 4855 O O . PRO B 1 267 ? 6.473 18.922 25.031 1 94.81 267 PRO B O 1
ATOM 4858 N N . GLU B 1 268 ? 7.152 19.172 27.172 1 95.88 268 GLU B N 1
ATOM 4859 C CA . GLU B 1 268 ? 7.504 17.766 27.344 1 95.88 268 GLU B CA 1
ATOM 4860 C C . GLU B 1 268 ? 6.312 16.859 27.062 1 95.88 268 GLU B C 1
ATOM 4862 O O . GLU B 1 268 ? 6.477 15.766 26.516 1 95.88 268 GLU B O 1
ATOM 4867 N N . SER B 1 269 ? 5.172 17.328 27.484 1 95 269 SER B N 1
ATOM 4868 C CA . SER B 1 269 ? 3.969 16.547 27.219 1 95 269 SER B CA 1
ATOM 4869 C C . SER B 1 269 ? 3.748 16.344 25.719 1 95 269 SER B C 1
ATOM 4871 O O . SER B 1 269 ? 3.43 15.234 25.281 1 95 269 SER B O 1
ATOM 4873 N N . ALA B 1 270 ? 3.939 17.359 24.969 1 95.56 270 ALA B N 1
ATOM 4874 C CA . ALA B 1 270 ? 3.797 17.281 23.516 1 95.56 270 ALA B CA 1
ATOM 4875 C C . ALA B 1 270 ? 4.863 16.359 22.906 1 95.56 270 ALA B C 1
ATOM 4877 O O . ALA B 1 270 ? 4.574 15.57 22 1 95.56 270 ALA B O 1
ATOM 4878 N N . LYS B 1 271 ? 6.039 16.531 23.391 1 97.31 271 LYS B N 1
ATOM 4879 C CA . LYS B 1 271 ? 7.137 15.688 22.938 1 97.31 271 LYS B CA 1
ATOM 4880 C C . LYS B 1 271 ? 6.812 14.211 23.156 1 97.31 271 LYS B C 1
ATOM 4882 O O . LYS B 1 271 ? 6.969 13.398 22.234 1 97.31 271 LYS B O 1
ATOM 4887 N N . ARG B 1 272 ? 6.336 13.883 24.281 1 97.88 272 ARG B N 1
ATOM 4888 C CA . ARG B 1 272 ? 6 12.5 24.625 1 97.88 272 ARG B CA 1
ATOM 4889 C C . ARG B 1 272 ? 4.902 11.969 23.703 1 97.88 272 ARG B C 1
ATOM 4891 O O . ARG B 1 272 ? 4.973 10.828 23.234 1 97.88 272 ARG B O 1
ATOM 4898 N N . ARG B 1 273 ? 3.916 12.773 23.469 1 97.12 273 ARG B N 1
ATOM 4899 C CA . ARG B 1 273 ? 2.799 12.367 22.625 1 97.12 273 ARG B CA 1
ATOM 4900 C C . ARG B 1 273 ? 3.248 12.156 21.188 1 97.12 273 ARG B C 1
ATOM 4902 O O . ARG B 1 273 ? 2.838 11.195 20.531 1 97.12 273 ARG B O 1
ATOM 4909 N N . LEU B 1 274 ? 4.098 13.039 20.703 1 98.19 274 LEU B N 1
ATOM 4910 C CA . LEU B 1 274 ? 4.617 12.914 19.359 1 98.19 274 LEU B CA 1
ATOM 4911 C C . LEU B 1 274 ? 5.453 11.648 19.203 1 98.19 274 LEU B C 1
ATOM 4913 O O . LEU B 1 274 ? 5.355 10.945 18.203 1 98.19 274 LEU B O 1
ATOM 4917 N N . LEU B 1 275 ? 6.242 11.383 20.219 1 98.69 275 LEU B N 1
ATOM 4918 C CA . LEU B 1 275 ? 7.07 10.18 20.172 1 98.69 275 LEU B CA 1
ATOM 4919 C C . LEU B 1 275 ? 6.203 8.922 20.234 1 98.69 275 LEU B C 1
ATOM 4921 O O . LEU B 1 275 ? 6.52 7.918 19.594 1 98.69 275 LEU B O 1
ATOM 4925 N N . GLU B 1 276 ? 5.141 8.992 20.984 1 98.62 276 GLU B N 1
ATOM 4926 C CA . GLU B 1 276 ? 4.219 7.863 21.016 1 98.62 276 GLU B CA 1
ATOM 4927 C C . GLU B 1 276 ? 3.551 7.652 19.672 1 98.62 276 GLU B C 1
ATOM 4929 O O . GLU B 1 276 ? 3.422 6.516 19.203 1 98.62 276 GLU B O 1
ATOM 4934 N N . PHE B 1 277 ? 3.1 8.734 19.078 1 98.31 277 PHE B N 1
ATOM 4935 C CA . PHE B 1 277 ? 2.59 8.664 17.703 1 98.31 277 PHE B CA 1
ATOM 4936 C C . PHE B 1 277 ? 3.6 7.984 16.797 1 98.31 277 PHE B C 1
ATOM 4938 O O . PHE B 1 277 ? 3.26 7.043 16.078 1 98.31 277 PHE B O 1
ATOM 4945 N N . HIS B 1 278 ? 4.801 8.453 16.844 1 98.69 278 HIS B N 1
ATOM 4946 C CA . HIS B 1 278 ? 5.906 8.008 16 1 98.69 278 HIS B CA 1
ATOM 4947 C C . HIS B 1 278 ? 6.156 6.512 16.172 1 98.69 278 HIS B C 1
ATOM 4949 O O . HIS B 1 278 ? 6.289 5.785 15.188 1 98.69 278 HIS B O 1
ATOM 4955 N N . LYS B 1 279 ? 6.117 6.094 17.344 1 98.31 279 LYS B N 1
ATOM 4956 C CA . LYS B 1 279 ? 6.34 4.691 17.672 1 98.31 279 LYS B CA 1
ATOM 4957 C C . LYS B 1 279 ? 5.176 3.824 17.203 1 98.31 279 LYS B C 1
ATOM 4959 O O . LYS B 1 279 ? 5.383 2.793 16.562 1 98.31 279 LYS B O 1
ATOM 4964 N N . ARG B 1 280 ? 4 4.254 17.469 1 97.94 280 ARG B N 1
ATOM 4965 C CA . ARG B 1 280 ? 2.82 3.477 17.109 1 97.94 280 ARG B CA 1
ATOM 4966 C C . ARG B 1 280 ? 2.664 3.396 15.586 1 97.94 280 ARG B C 1
ATOM 4968 O O . ARG B 1 280 ? 2.156 2.404 15.062 1 97.94 280 ARG B O 1
ATOM 4975 N N . ALA B 1 281 ? 3.143 4.441 14.938 1 97.88 281 ALA B N 1
ATOM 4976 C CA . ALA B 1 281 ? 3.076 4.461 13.477 1 97.88 281 ALA B CA 1
ATOM 4977 C C . ALA B 1 281 ? 4.18 3.607 12.867 1 97.88 281 ALA B C 1
ATOM 4979 O O . ALA B 1 281 ? 4.207 3.393 11.648 1 97.88 281 ALA B O 1
ATOM 4980 N N . GLY B 1 282 ? 5.098 3.127 13.648 1 97.19 282 GLY B N 1
ATOM 4981 C CA . GLY B 1 282 ? 6.188 2.289 13.172 1 97.19 282 GLY B CA 1
ATOM 4982 C C . GLY B 1 282 ? 7.246 3.061 12.406 1 97.19 282 GLY B C 1
ATOM 4983 O O . GLY B 1 282 ? 7.828 2.545 11.453 1 97.19 282 GLY B O 1
ATOM 4984 N N . LEU B 1 283 ? 7.484 4.297 12.836 1 97.88 283 LEU B N 1
ATOM 4985 C CA . LEU B 1 283 ? 8.375 5.156 12.062 1 97.88 283 LEU B CA 1
ATOM 4986 C C . LEU B 1 283 ? 9.719 5.309 12.766 1 97.88 283 LEU B C 1
ATOM 4988 O O . LEU B 1 283 ? 9.797 5.254 13.992 1 97.88 283 LEU B O 1
ATOM 4992 N N . VAL B 1 284 ? 10.734 5.43 11.977 1 97.62 284 VAL B N 1
ATOM 4993 C CA . VAL B 1 284 ? 12.07 5.773 12.438 1 97.62 284 VAL B CA 1
ATOM 4994 C C . VAL B 1 284 ? 12.375 7.234 12.109 1 97.62 284 VAL B C 1
ATOM 4996 O O . VAL B 1 284 ? 13.031 7.93 12.891 1 97.62 284 VAL B O 1
ATOM 4999 N N . PHE B 1 285 ? 11.906 7.648 11.008 1 97.12 285 PHE B N 1
ATOM 5000 C CA . PHE B 1 285 ? 12.094 9.008 10.508 1 97.12 285 PHE B CA 1
ATOM 5001 C C . PHE B 1 285 ? 10.766 9.594 10.039 1 97.12 285 PHE B C 1
ATOM 5003 O O . PHE B 1 285 ? 10 8.93 9.336 1 97.12 285 PHE B O 1
ATOM 5010 N N . ALA B 1 286 ? 10.539 10.812 10.391 1 97.5 286 ALA B N 1
ATOM 5011 C CA . ALA B 1 286 ? 9.398 11.531 9.836 1 97.5 286 ALA B CA 1
ATOM 5012 C C . ALA B 1 286 ? 9.484 13.023 10.148 1 97.5 286 ALA B C 1
ATOM 5014 O O . ALA B 1 286 ? 10.18 13.43 11.078 1 97.5 286 ALA B O 1
ATOM 5015 N N . SER B 1 287 ? 8.828 13.75 9.305 1 96.12 287 SER B N 1
ATOM 5016 C CA . SER B 1 287 ? 8.594 15.164 9.578 1 96.12 287 SER B CA 1
ATOM 5017 C C . SER B 1 287 ? 7.148 15.414 9.977 1 96.12 287 SER B C 1
ATOM 5019 O O . SER B 1 287 ? 6.227 14.828 9.406 1 96.12 287 SER B O 1
ATOM 5021 N N . TYR B 1 288 ? 7.016 16.281 10.906 1 97.06 288 TYR B N 1
ATOM 5022 C CA . TYR B 1 288 ? 5.707 16.641 11.438 1 97.06 288 TYR B CA 1
ATOM 5023 C C . TYR B 1 288 ? 5.445 18.141 11.273 1 97.06 288 TYR B C 1
ATOM 5025 O O . TYR B 1 288 ? 6.316 18.969 11.555 1 97.06 288 TYR B O 1
ATOM 5033 N N . ASP B 1 289 ? 4.254 18.453 10.812 1 93.88 289 ASP B N 1
ATOM 5034 C CA . ASP B 1 289 ? 3.799 19.844 10.742 1 93.88 289 ASP B CA 1
ATOM 5035 C C . ASP B 1 289 ? 2.76 20.125 11.82 1 93.88 289 ASP B C 1
ATOM 5037 O O . ASP B 1 289 ? 1.731 19.453 11.906 1 93.88 289 ASP B O 1
ATOM 5041 N N . LEU B 1 290 ? 3.109 21.125 12.609 1 95.38 290 LEU B N 1
ATOM 5042 C CA . LEU B 1 290 ? 2.225 21.547 13.688 1 95.38 290 LEU B CA 1
ATOM 5043 C C . LEU B 1 290 ? 2.041 23.062 13.688 1 95.38 290 LEU B C 1
ATOM 5045 O O . LEU B 1 290 ? 2.793 23.781 13.023 1 95.38 290 LEU B O 1
ATOM 5049 N N . LEU B 1 291 ? 1.008 23.453 14.422 1 93.25 291 LEU B N 1
ATOM 5050 C CA . LEU B 1 291 ? 0.734 24.875 14.617 1 93.25 291 LEU B CA 1
ATOM 5051 C C . LEU B 1 291 ? 0.851 25.25 16.094 1 93.25 291 LEU B C 1
ATOM 5053 O O . LEU B 1 291 ? 0.43 24.5 16.969 1 93.25 291 LEU B O 1
ATOM 5057 N N . GLU B 1 292 ? 1.438 26.422 16.25 1 92.19 292 GLU B N 1
ATOM 5058 C CA . GLU B 1 292 ? 1.487 26.969 17.609 1 92.19 292 GLU B CA 1
ATOM 5059 C C . GLU B 1 292 ? 0.443 28.062 17.797 1 92.19 292 GLU B C 1
ATOM 5061 O O . GLU B 1 292 ? 0.436 29.062 17.062 1 92.19 292 GLU B O 1
ATOM 5066 N N . ARG B 1 293 ? -0.461 27.938 18.75 1 87.06 293 ARG B N 1
ATOM 5067 C CA . ARG B 1 293 ? -1.498 28.922 19.031 1 87.06 293 ARG B CA 1
ATOM 5068 C C . ARG B 1 293 ? -1.137 29.766 20.25 1 87.06 293 ARG B C 1
ATOM 5070 O O . ARG B 1 293 ? -1.752 30.797 20.484 1 87.06 293 ARG B O 1
ATOM 5077 N N . GLY B 1 294 ? -0.181 29.562 20.969 1 75.75 294 GLY B N 1
ATOM 5078 C CA . GLY B 1 294 ? 0.226 30.219 22.203 1 75.75 294 GLY B CA 1
ATOM 5079 C C . GLY B 1 294 ? 0.8 29.25 23.234 1 75.75 294 GLY B C 1
ATOM 5080 O O . GLY B 1 294 ? 1.223 28.156 22.891 1 75.75 294 GLY B O 1
ATOM 5081 N N . GLU B 1 295 ? 0.728 29.672 24.375 1 70.56 295 GLU B N 1
ATOM 5082 C CA . GLU B 1 295 ? 1.279 29.062 25.562 1 70.56 295 GLU B CA 1
ATOM 5083 C C . GLU B 1 295 ? 1.163 27.531 25.516 1 70.56 295 GLU B C 1
ATOM 5085 O O . GLU B 1 295 ? 0.239 26.953 26.078 1 70.56 295 GLU B O 1
ATOM 5090 N N . ASP B 1 296 ? 1.997 26.781 24.922 1 79.25 296 ASP B N 1
ATOM 5091 C CA . ASP B 1 296 ? 2.166 25.344 24.953 1 79.25 296 ASP B CA 1
ATOM 5092 C C . ASP B 1 296 ? 1.008 24.625 24.266 1 79.25 296 ASP B C 1
ATOM 5094 O O . ASP B 1 296 ? 0.717 23.469 24.547 1 79.25 296 ASP B O 1
ATOM 5098 N N . ASP B 1 297 ? 0.236 25.469 23.547 1 88.31 297 ASP B N 1
ATOM 5099 C CA . ASP B 1 297 ? -0.863 24.891 22.781 1 88.31 297 ASP B CA 1
ATOM 5100 C C . ASP B 1 297 ? -0.442 24.594 21.344 1 88.31 297 ASP B C 1
ATOM 5102 O O . ASP B 1 297 ? -0.231 25.531 20.562 1 88.31 297 ASP B O 1
ATOM 5106 N N . ILE B 1 298 ? -0.297 23.344 21.078 1 93.38 298 ILE B N 1
ATOM 5107 C CA . ILE B 1 298 ? 0.17 22.922 19.766 1 93.38 298 ILE B CA 1
ATOM 5108 C C . ILE B 1 298 ? -0.895 22.062 19.094 1 93.38 298 ILE B C 1
ATOM 5110 O O . ILE B 1 298 ? -1.551 21.25 19.75 1 93.38 298 ILE B O 1
ATOM 5114 N N . VAL B 1 299 ? -1.064 22.281 17.781 1 94.25 299 VAL B N 1
ATOM 5115 C CA . VAL B 1 299 ? -2.049 21.547 16.984 1 94.25 299 VAL B CA 1
ATOM 5116 C C . VAL B 1 299 ? -1.341 20.719 15.914 1 94.25 299 VAL B C 1
ATOM 5118 O O . VAL B 1 299 ? -0.562 21.266 15.125 1 94.25 299 VAL B O 1
ATOM 5121 N N . PHE B 1 300 ? -1.634 19.438 15.883 1 95.94 300 PHE B N 1
ATOM 5122 C CA . PHE B 1 300 ? -1.063 18.531 14.906 1 95.94 300 PHE B CA 1
ATOM 5123 C C . PHE B 1 300 ? -1.766 18.656 13.562 1 95.94 300 PHE B C 1
ATOM 5125 O O . PHE B 1 300 ? -2.996 18.609 13.492 1 95.94 300 PHE B O 1
ATOM 5132 N N . LEU B 1 301 ? -0.96 18.766 12.469 1 93.81 301 LEU B N 1
ATOM 5133 C CA . LEU B 1 301 ? -1.544 18.859 11.133 1 93.81 301 LEU B CA 1
ATOM 5134 C C . LEU B 1 301 ? -1.307 17.578 10.352 1 93.81 301 LEU B C 1
ATOM 5136 O O . LEU B 1 301 ? -2.252 16.969 9.836 1 93.81 301 LEU B O 1
ATOM 5140 N N . GLU B 1 302 ? -0.07 17.172 10.281 1 94.06 302 GLU B N 1
ATOM 5141 C CA . GLU B 1 302 ? 0.233 16 9.453 1 94.06 302 GLU B CA 1
ATOM 5142 C C . GLU B 1 302 ? 1.616 15.453 9.773 1 94.06 302 GLU B C 1
ATOM 5144 O O . GLU B 1 302 ? 2.438 16.125 10.391 1 94.06 302 GLU B O 1
ATOM 5149 N N . CYS B 1 303 ? 1.775 14.234 9.414 1 96.12 303 CYS B N 1
ATOM 5150 C CA . CYS B 1 303 ? 3.041 13.508 9.461 1 96.12 303 CYS B CA 1
ATOM 5151 C C . CYS B 1 303 ? 3.498 13.125 8.062 1 96.12 303 CYS B C 1
ATOM 5153 O O . CYS B 1 303 ? 2.723 12.57 7.281 1 96.12 303 CYS B O 1
ATOM 5155 N N . ASN B 1 304 ? 4.684 13.453 7.73 1 92.94 304 ASN B N 1
ATOM 5156 C CA . ASN B 1 304 ? 5.305 13.039 6.477 1 92.94 304 ASN B CA 1
ATOM 5157 C C . ASN B 1 304 ? 6.477 12.094 6.715 1 92.94 304 ASN B C 1
ATOM 5159 O O . ASN B 1 304 ? 7.586 12.531 7.023 1 92.94 304 ASN B O 1
ATOM 5163 N N . PRO B 1 305 ? 6.254 10.836 6.504 1 94.12 305 PRO B N 1
ATOM 5164 C CA . PRO B 1 305 ? 7.281 9.852 6.844 1 94.12 305 PRO B CA 1
ATOM 5165 C C . PRO B 1 305 ? 8.289 9.633 5.715 1 94.12 305 PRO B C 1
ATOM 5167 O O . PRO B 1 305 ? 9.312 8.977 5.914 1 94.12 305 PRO B O 1
ATOM 5170 N N . CYS B 1 306 ? 7.934 10.109 4.555 1 84.69 306 CYS B N 1
ATOM 5171 C CA . CYS B 1 306 ? 8.836 9.914 3.428 1 84.69 306 CYS B CA 1
ATOM 5172 C C . CYS B 1 306 ? 8.867 11.141 2.531 1 84.69 306 CYS B C 1
ATOM 5174 O O . CYS B 1 306 ? 8.016 12.023 2.646 1 84.69 306 CYS B O 1
ATOM 5176 N N . ARG B 1 307 ? 9.898 11.297 1.829 1 75.38 307 ARG B N 1
ATOM 5177 C CA . ARG B 1 307 ? 10.031 12.359 0.834 1 75.38 307 ARG B CA 1
ATOM 5178 C C . ARG B 1 307 ? 10.109 13.727 1.499 1 75.38 307 ARG B C 1
ATOM 5180 O O . ARG B 1 307 ? 9.461 14.68 1.056 1 75.38 307 ARG B O 1
ATOM 5187 N N . VAL B 1 308 ? 10.82 13.75 2.48 1 82.81 308 VAL B N 1
ATOM 5188 C CA . VAL B 1 308 ? 10.945 15 3.217 1 82.81 308 VAL B CA 1
ATOM 5189 C C . VAL B 1 308 ? 12.352 15.578 3.029 1 82.81 308 VAL B C 1
ATOM 5191 O O . VAL B 1 308 ? 13.344 14.844 3.127 1 82.81 308 VAL B O 1
ATOM 5194 N N . ALA B 1 309 ? 12.359 16.812 2.662 1 83.69 309 ALA B N 1
ATOM 5195 C CA . ALA B 1 309 ? 13.625 17.531 2.623 1 83.69 309 ALA B CA 1
ATOM 5196 C C . ALA B 1 309 ? 13.898 18.234 3.949 1 83.69 309 ALA B C 1
ATOM 5198 O O . ALA B 1 309 ? 12.984 18.797 4.559 1 83.69 309 ALA B O 1
ATOM 5199 N N . TRP B 1 310 ? 15.164 18.125 4.398 1 89.81 310 TRP B N 1
ATOM 5200 C CA . TRP B 1 310 ? 15.461 18.781 5.672 1 89.81 310 TRP B CA 1
ATOM 5201 C C . TRP B 1 310 ? 16.781 19.547 5.594 1 89.81 310 TRP B C 1
ATOM 5203 O O . TRP B 1 310 ? 17.141 20.266 6.527 1 89.81 310 TRP B O 1
ATOM 5213 N N . LEU B 1 311 ? 17.516 19.422 4.543 1 88.69 311 LEU B N 1
ATOM 5214 C CA . LEU B 1 311 ? 18.875 19.953 4.477 1 88.69 311 LEU B CA 1
ATOM 5215 C C . LEU B 1 311 ? 18.875 21.469 4.586 1 88.69 311 LEU B C 1
ATOM 5217 O O . LEU B 1 311 ? 19.797 22.062 5.164 1 88.69 311 LEU B O 1
ATOM 5221 N N . TRP B 1 312 ? 17.906 22.094 3.982 1 84.94 312 TRP B N 1
ATOM 5222 C CA . TRP B 1 312 ? 17.875 23.562 4.027 1 84.94 312 TRP B CA 1
ATOM 5223 C C . TRP B 1 312 ? 17.75 24.047 5.465 1 84.94 312 TRP B C 1
ATOM 5225 O O . TRP B 1 312 ? 18.422 25 5.855 1 84.94 312 TRP B O 1
ATOM 5235 N N . LEU B 1 313 ? 17.016 23.391 6.258 1 88.31 313 LEU B N 1
ATOM 5236 C CA . LEU B 1 313 ? 16.875 23.75 7.66 1 88.31 313 LEU B CA 1
ATOM 5237 C C . LEU B 1 313 ? 18.125 23.406 8.445 1 88.31 313 LEU B C 1
ATOM 5239 O O . LEU B 1 313 ? 18.531 24.156 9.336 1 88.31 313 LEU B O 1
ATOM 5243 N N . GLU B 1 314 ? 18.656 22.266 8.109 1 91.75 314 GLU B N 1
ATOM 5244 C CA . GLU B 1 314 ? 19.891 21.844 8.773 1 91.75 314 GLU B CA 1
ATOM 5245 C C . GLU B 1 314 ? 21.016 22.844 8.539 1 91.75 314 GLU B C 1
ATOM 5247 O O . GLU B 1 314 ? 21.719 23.219 9.477 1 91.75 314 GLU B O 1
ATOM 5252 N N . LYS B 1 315 ? 21.141 23.312 7.398 1 88.06 315 LYS B N 1
ATOM 5253 C CA . LYS B 1 315 ? 22.188 24.281 7.062 1 88.06 315 LYS B CA 1
ATOM 5254 C C . LYS B 1 315 ? 21.922 25.625 7.73 1 88.06 315 LYS B C 1
ATOM 5256 O O . LYS B 1 315 ? 22.844 26.234 8.289 1 88.06 315 LYS B O 1
ATOM 5261 N N . CYS B 1 316 ? 20.734 26.016 7.73 1 87.94 316 CYS B N 1
ATOM 5262 C CA . CYS B 1 316 ? 20.359 27.312 8.266 1 87.94 316 CYS B CA 1
ATOM 5263 C C . CYS B 1 316 ? 20.516 27.344 9.781 1 87.94 316 CYS B C 1
ATOM 5265 O O . CYS B 1 316 ? 20.906 28.375 10.344 1 87.94 316 CYS B O 1
ATOM 5267 N N . LEU B 1 317 ? 20.281 26.281 10.438 1 94.12 317 LEU B N 1
ATOM 5268 C CA . LEU B 1 317 ? 20.172 26.312 11.891 1 94.12 317 LEU B CA 1
ATOM 5269 C C . LEU B 1 317 ? 21.219 25.406 12.531 1 94.12 317 LEU B C 1
ATOM 5271 O O . LEU B 1 317 ? 21.234 25.234 13.758 1 94.12 317 LEU B O 1
ATOM 5275 N N . SER B 1 318 ? 22.062 24.828 11.75 1 94.56 318 SER B N 1
ATOM 5276 C CA . SER B 1 318 ? 23.109 23.922 12.219 1 94.56 318 SER B CA 1
ATOM 5277 C C . SER B 1 318 ? 22.516 22.75 12.984 1 94.56 318 SER B C 1
ATOM 5279 O O . SER B 1 318 ? 22.969 22.422 14.086 1 94.56 318 SER B O 1
ATOM 5281 N N . LEU B 1 319 ? 21.453 22.266 12.414 1 96.06 319 LEU B N 1
ATOM 5282 C CA . LEU B 1 319 ? 20.875 21.047 12.984 1 96.06 319 LEU B CA 1
ATOM 5283 C C . LEU B 1 319 ? 21.734 19.844 12.641 1 96.06 319 LEU B C 1
ATOM 5285 O O . LEU B 1 319 ? 22.625 19.922 11.789 1 96.06 319 LEU B O 1
ATOM 5289 N N . THR B 1 320 ? 21.453 18.703 13.32 1 97.06 320 THR B N 1
ATOM 5290 C CA . THR B 1 320 ? 22.266 17.5 13.109 1 97.06 320 THR B CA 1
ATOM 5291 C C . THR B 1 320 ? 21.391 16.328 12.68 1 97.06 320 THR B C 1
ATOM 5293 O O . THR B 1 320 ? 21.625 15.188 13.094 1 97.06 320 THR B O 1
ATOM 5296 N N . VAL B 1 321 ? 20.344 16.594 11.898 1 96.88 321 VAL B N 1
ATOM 5297 C CA . VAL B 1 321 ? 19.422 15.562 11.438 1 96.88 321 VAL B CA 1
ATOM 5298 C C . VAL B 1 321 ? 20.188 14.516 10.617 1 96.88 321 VAL B C 1
ATOM 5300 O O . VAL B 1 321 ? 20.047 13.312 10.859 1 96.88 321 VAL B O 1
ATOM 5303 N N . THR B 1 322 ? 21 14.953 9.68 1 95.94 322 THR B N 1
ATOM 5304 C CA . THR B 1 322 ? 21.75 14.07 8.797 1 95.94 322 THR B CA 1
ATOM 5305 C C . THR B 1 322 ? 22.656 13.141 9.594 1 95.94 322 THR B C 1
ATOM 5307 O O . THR B 1 322 ? 22.75 11.945 9.297 1 95.94 322 THR B O 1
ATOM 5310 N N . GLU B 1 323 ? 23.266 13.727 10.539 1 96.44 323 GLU B N 1
ATOM 5311 C CA . GLU B 1 323 ? 24.141 12.93 11.398 1 96.44 323 GLU B CA 1
ATOM 5312 C C . GLU B 1 323 ? 23.359 11.836 12.117 1 96.44 323 GLU B C 1
ATOM 5314 O O . GLU B 1 323 ? 23.812 10.695 12.227 1 96.44 323 GLU B O 1
ATOM 5319 N N . HIS B 1 324 ? 22.219 12.156 12.609 1 97.06 324 HIS B N 1
ATOM 5320 C CA . HIS B 1 324 ? 21.406 11.188 13.336 1 97.06 324 HIS B CA 1
ATOM 5321 C C . HIS B 1 324 ? 20.875 10.102 12.406 1 97.06 324 HIS B C 1
ATOM 5323 O O . HIS B 1 324 ? 20.75 8.938 12.797 1 97.06 324 HIS B O 1
ATOM 5329 N N . VAL B 1 325 ? 20.516 10.469 11.188 1 96.25 325 VAL B N 1
ATOM 5330 C CA . VAL B 1 325 ? 20.125 9.484 10.188 1 96.25 325 VAL B CA 1
ATOM 5331 C C . VAL B 1 325 ? 21.281 8.516 9.93 1 96.25 325 VAL B C 1
ATOM 5333 O O . VAL B 1 325 ? 21.078 7.297 9.93 1 96.25 325 VAL B O 1
ATOM 5336 N N . ALA B 1 326 ? 22.453 9.062 9.766 1 96.81 326 ALA B N 1
ATOM 5337 C CA . ALA B 1 326 ? 23.641 8.242 9.523 1 96.81 326 ALA B CA 1
ATOM 5338 C C . ALA B 1 326 ? 23.906 7.305 10.703 1 96.81 326 ALA B C 1
ATOM 5340 O O . ALA B 1 326 ? 24.188 6.121 10.508 1 96.81 326 ALA B O 1
ATOM 5341 N N . CYS B 1 327 ? 23.766 7.867 11.891 1 96.75 327 CYS B N 1
ATOM 5342 C CA . CYS B 1 327 ? 23.984 7.07 13.094 1 96.75 327 CYS B CA 1
ATOM 5343 C C . CYS B 1 327 ? 23 5.902 13.164 1 96.75 327 CYS B C 1
ATOM 5345 O O . CYS B 1 327 ? 23.391 4.777 13.477 1 96.75 327 CYS B O 1
ATOM 5347 N N . TYR B 1 328 ? 21.812 6.164 12.891 1 96.81 328 TYR B N 1
ATOM 5348 C CA . TYR B 1 328 ? 20.797 5.109 12.914 1 96.81 328 TYR B CA 1
ATOM 5349 C C . TYR B 1 328 ? 21.125 4.02 11.906 1 96.81 328 TYR B C 1
ATOM 5351 O O . TYR B 1 328 ? 21.062 2.828 12.219 1 96.81 328 TYR B O 1
ATOM 5359 N N . LEU B 1 329 ? 21.484 4.434 10.719 1 96.69 329 LEU B N 1
ATOM 5360 C CA . LEU B 1 329 ? 21.781 3.486 9.648 1 96.69 329 LEU B CA 1
ATOM 5361 C C . LEU B 1 329 ? 22.984 2.617 10.023 1 96.69 329 LEU B C 1
ATOM 5363 O O . LEU B 1 329 ? 23.062 1.457 9.609 1 96.69 329 LEU B O 1
ATOM 5367 N N . LEU B 1 330 ? 23.859 3.156 10.844 1 96.56 330 LEU B N 1
ATOM 5368 C CA . LEU B 1 330 ? 25.047 2.43 11.258 1 96.56 330 LEU B CA 1
ATOM 5369 C C . LEU B 1 330 ? 24.781 1.591 12.5 1 96.56 330 LEU B C 1
ATOM 5371 O O . LEU B 1 330 ? 25.609 0.777 12.898 1 96.56 330 LEU B O 1
ATOM 5375 N N . GLY B 1 331 ? 23.578 1.729 13.047 1 93.62 331 GLY B N 1
ATOM 5376 C CA . GLY B 1 331 ? 23.234 0.988 14.25 1 93.62 331 GLY B CA 1
ATOM 5377 C C . GLY B 1 331 ? 23.859 1.558 15.5 1 93.62 331 GLY B C 1
ATOM 5378 O O . GLY B 1 331 ? 24.094 0.835 16.469 1 93.62 331 GLY B O 1
ATOM 5379 N N . GLU B 1 332 ? 24.234 2.695 15.406 1 81.06 332 GLU B N 1
ATOM 5380 C CA . GLU B 1 332 ? 24.859 3.346 16.547 1 81.06 332 GLU B CA 1
ATOM 5381 C C . GLU B 1 332 ? 23.828 4.113 17.375 1 81.06 332 GLU B C 1
ATOM 5383 O O . GLU B 1 332 ? 22.812 4.578 16.844 1 81.06 332 GLU B O 1
ATOM 5388 N N . HIS B 1 333 ? 23.688 3.797 18.734 1 65.69 333 HIS B N 1
ATOM 5389 C CA . HIS B 1 333 ? 22.828 4.566 19.609 1 65.69 333 HIS B CA 1
ATOM 5390 C C . HIS B 1 333 ? 23.422 5.93 19.922 1 65.69 333 HIS B C 1
ATOM 5392 O O . HIS B 1 333 ? 24.641 6.051 20.109 1 65.69 333 HIS B O 1
ATOM 5398 N N . ASN B 1 334 ? 23 7.008 19.359 1 53.31 334 ASN B N 1
ATOM 5399 C CA . ASN B 1 334 ? 23.5 8.32 19.781 1 53.31 334 ASN B CA 1
ATOM 5400 C C . ASN B 1 334 ? 23.438 8.477 21.297 1 53.31 334 ASN B C 1
ATOM 5402 O O . ASN B 1 334 ? 22.375 8.438 21.891 1 53.31 334 ASN B O 1
ATOM 5406 N N . SER B 1 335 ? 24.203 7.871 22.078 1 41.19 335 SER B N 1
ATOM 5407 C CA . SER B 1 335 ? 24.359 8.227 23.484 1 41.19 335 SER B CA 1
ATOM 5408 C C . SER B 1 335 ? 24.719 9.703 23.656 1 41.19 335 SER B C 1
ATOM 5410 O O . SER B 1 335 ? 25.891 10.039 23.828 1 41.19 335 SER B O 1
ATOM 5412 N N . HIS B 1 336 ? 24.297 10.656 23.047 1 37.53 336 HIS B N 1
ATOM 5413 C CA . HIS B 1 336 ? 24.672 11.93 23.641 1 37.53 336 HIS B CA 1
ATOM 5414 C C . HIS B 1 336 ? 24.219 12.023 25.094 1 37.53 336 HIS B C 1
ATOM 5416 O O . HIS B 1 336 ? 23.141 12.562 25.391 1 37.53 336 HIS B O 1
ATOM 5422 N N . GLU B 1 337 ? 24.312 11.07 26.016 1 30.72 337 GLU B N 1
ATOM 5423 C CA . GLU B 1 337 ? 24.578 11.656 27.328 1 30.72 337 GLU B CA 1
ATOM 5424 C C . GLU B 1 337 ? 25.891 12.422 27.344 1 30.72 337 GLU B C 1
ATOM 5426 O O . GLU B 1 337 ? 26.875 11.992 26.734 1 30.72 337 GLU B O 1
#

Organism: Acropora cervicornis (NCBI:txid6130)

Radius of gyration: 26.4 Å; Cα contacts (8 Å, |Δi|>4): 1308; chains: 2; bounding box: 68×79×58 Å